Protein AF-A0A3L6EEZ2-F1 (afdb_monomer)

Nearest PDB structures (foldseek):
  8a26-assembly1_A  TM=7.814E-01  e=9.712E-13  Legionella pneumophila str. Corby
  8a25-assembly1_A  TM=7.795E-01  e=3.514E-12  Legionella pneumophila str. Corby
  6uqv-assembly1_A  TM=7.786E-01  e=3.055E-11  Pseudomonas aeruginosa PAO1
  8a24-assembly1_A  TM=7.775E-01  e=2.029E-11  Legionella pneumophila str. Corby
  3kvn-assembly2_A  TM=6.135E-01  e=6.315E-07  Pseudomonas aeruginosa

Mean predicted aligned error: 18.07 Å

InterPro domains:
  IPR001087 GDSL lipase/esterase [PF00657] (192-558)
  IPR001841 Zinc finger, RING-type [PF13639] (108-150)
  IPR001841 Zinc finger, RING-type [PS50089] (109-150)
  IPR001841 Zinc finger, RING-type [SM00184] (109-150)
  IPR013083 Zinc finger, RING/FYVE/PHD-type [G3DSA:3.30.40.10] (95-154)
  IPR035669 GDSL lipase/esterase-like, plant [cd01837] (191-564)
  IPR036514 SGNH hydrolase superfamily [G3DSA:3.40.50.1110] (178-562)

Secondary structure (DSSP, 8-state):
--HHHHHHHHHHHHHHHHHHHHHHHHHHHHHHHHHHHHHHHHHHHHHHHHHHHHHHHHHHHHHHHHHTTHHHHHHHHHHHTTT---HHHHHHHS--EE----SSPPPB-TTT-PBPPTT-EEEE-TTT--EEEHHHHHHHHHH-SS-HHHHHS--SS------------S---S---TT--S--PPPS-S-EEEE-STTT--STTSBTB--TT-GGGSTTTTTTTTSS--S-SSSS--HHHHHSPP------HHHHHHHHHHH--S-------S-S-----------SS-PPPPBTT-TT---TTEEE---TT--SS-HHHHHTTT-GGG------HHHHHHHHHHHHHHH--SS-THHHHHHHHTSEEEE---SHHHHHHHHHTT--HHHHHHHHHHHHHHHHHHHHHHHHHT--EEEEE----GGGSHHHHHH----GGGB-TTT--BHHHHHHHHHHHHHHHHHHHHHHHH-TTSEEEEE-SHHHHHHHHHSGGGGT--S-SS--SEE-SSSTTTT--TTS-TTSTT-EE-S-GGG-SBSSSSSB-HHHHHHHHHHHHHSSSBSS-SSPP-

pLDDT: mean 78.57, std 21.47, range [23.11, 98.88]

Sequence (574 aa):
MSAAEEHRWRSLVFGEAVAAQRSALVLASYPLLLLLVVLAAFVRYLWIALTMYCALLFVLSCAARALAAQPAAAAEAARVSRGGLSAAAIAAVAPAFRYVAALGEPAQCAVCLEGLRDGEAARRLPACSHAFHAGCVDMWLDSHATCPVCCGSGGQGGYNFNLRLPAVEDWVLDSIPYSVKKHVQQGRYRAVFSFGDSLVDAGNLVTEGIPDYLATARPPYGQTYFGYPTGRCSDGRLVVDFIGKFRRFQVPLTFFACVRAFLGVASVRTEFDGSDSFWPSPPAAQELGLPLPPPSKAKNASFEQGANFAITGATALDTDFFRKRGLGSTVWNSGSLRTQIQWLRDLKPSLCSSAQGTRCKEFFAECLFVVGEFGGNDYNAPLFAGKDLREAYKLMPHVIRAISDGVEQLIAEGAKDLIVPGVMPSGCFPVYLTMYADPKEGHGSRTGCLKRFNTFSWVHNAMLKRALVKLRAKHPGARIIYGDYFTPIIQFILQPKKFGFYKQPPRACCGAPGRGPYNFNLTAKCGEPGASACADPKTHWSWDGIHLTEAAYLHIARGWLHGPFADQPVVQAS

Radius of gyration: 35.85 Å; Cα contacts (8 Å, |Δi|>4): 912; chains: 1; bounding box: 78×102×117 Å

Organism: Zea mays (NCBI:txid4577)

Foldseek 3Di:
DDPVVVVVVVCVVVVVVVVVVVVVVVVVCVVVVVVVVVVVVVVVVVVVVVVVVVVVVVVVVVVVVVVVPPPPVVVVVVQVVQQADDPVLCCVQWNWDFDDDDPDFFQAAPQVRHGRDGRFTKTAGPPPRRIHRSVRVNVVRSRHQDDPVVVPPPDDDDDPNRSDDDDDDDDDPDDDPPPPPDDDPQFLFQAEAEAEALLQAQQLPDQPHDDPVLLQQFPPAQCPPNNHRRSRNASHDHLQQLQADDDPDPPPVVVVVVVCVVPVDPDDDPDDDDDDDDDDDDPFHRPGHAHRAHALNHPPDDALRYHYLYYHQEALDALVVCVVVVLNVLRPDGSYLVNSLVSCVVCQCVNQPDPDLVSQLVNQCRHEYEQYDHLPSLLCSCVVVVHDSVVSVVCLVVRLVSSLVSVVSSVVSNHAHYEHEADAQLQQFLVNVQVDDDPPVLADPQARGRVVSSVVSVVSLVSNVVSVVVSCVVCVSHHYKYFANHVLVSCCRNPVVVLLQQDDHSAAQKAADDTDDRRADPVTWGSRPRIDGHPDLSNHQHHGRRYGHPSVSSVSSCCQQPHDRMPDHPDDSD

Structure (mmCIF, N/CA/C/O backbone):
data_AF-A0A3L6EEZ2-F1
#
_entry.id   AF-A0A3L6EEZ2-F1
#
loop_
_atom_site.group_PDB
_atom_site.id
_atom_site.type_symbol
_atom_site.label_atom_id
_atom_site.label_alt_id
_atom_site.label_comp_id
_atom_site.label_asym_id
_atom_site.label_entity_id
_atom_site.label_seq_id
_atom_site.pdbx_PDB_ins_code
_atom_site.Cartn_x
_atom_site.Cartn_y
_atom_site.Cartn_z
_atom_site.occupancy
_atom_site.B_iso_or_equiv
_atom_site.auth_seq_id
_atom_site.auth_comp_id
_atom_site.auth_asym_id
_atom_site.auth_atom_id
_atom_site.pdbx_PDB_model_num
ATOM 1 N N . MET A 1 1 ? -37.233 81.976 75.575 1.00 54.31 1 MET A N 1
ATOM 2 C CA . MET A 1 1 ? -37.235 80.570 75.123 1.00 54.31 1 MET A CA 1
ATOM 3 C C . MET A 1 1 ? -35.799 80.099 75.071 1.00 54.31 1 MET A C 1
ATOM 5 O O . MET A 1 1 ? -34.958 80.823 74.551 1.00 54.31 1 MET A O 1
ATOM 9 N N . SER A 1 2 ? -35.502 78.969 75.708 1.00 60.56 2 SER A N 1
ATOM 10 C CA . SER A 1 2 ? -34.135 78.433 75.773 1.00 60.56 2 SER A CA 1
ATOM 11 C C . SER A 1 2 ? -33.793 77.677 74.483 1.00 60.56 2 SER A C 1
ATOM 13 O O . SER A 1 2 ? -34.688 77.149 73.825 1.00 60.56 2 SER A O 1
ATOM 15 N N . ALA A 1 3 ? -32.507 77.572 74.133 1.00 61.03 3 ALA A N 1
ATOM 16 C CA . ALA A 1 3 ? -32.036 76.830 72.953 1.00 61.03 3 ALA A CA 1
ATOM 17 C C . ALA A 1 3 ? -32.533 75.364 72.896 1.00 61.03 3 ALA A C 1
ATOM 19 O O . ALA A 1 3 ? -32.606 74.767 71.824 1.00 61.03 3 ALA A O 1
ATOM 20 N N . ALA A 1 4 ? -32.931 74.792 74.038 1.00 62.91 4 ALA A N 1
ATOM 21 C CA . ALA A 1 4 ? -33.514 73.456 74.125 1.00 62.91 4 ALA A CA 1
ATOM 22 C C . ALA A 1 4 ? -34.938 73.366 73.535 1.00 62.91 4 ALA A C 1
ATOM 24 O O . ALA A 1 4 ? -35.323 72.321 73.011 1.00 62.91 4 ALA A O 1
ATOM 25 N N . GLU A 1 5 ? -35.719 74.449 73.577 1.00 59.09 5 GLU A N 1
ATOM 26 C CA . GLU A 1 5 ? -37.091 74.470 73.049 1.00 59.09 5 GLU A CA 1
ATOM 27 C C . GLU A 1 5 ? -37.106 74.579 71.517 1.00 59.09 5 GLU A C 1
ATOM 29 O O . GLU A 1 5 ? -37.907 73.913 70.860 1.00 59.09 5 GLU A O 1
ATOM 34 N N . GLU A 1 6 ? -36.168 75.330 70.930 1.00 59.94 6 GLU A N 1
ATOM 35 C CA . GLU A 1 6 ? -36.015 75.451 69.472 1.00 59.94 6 GLU A CA 1
ATOM 36 C C . GLU A 1 6 ? -35.551 74.130 68.834 1.00 59.94 6 GLU A C 1
ATOM 38 O O . GLU A 1 6 ? -36.045 73.722 67.779 1.00 59.94 6 GLU A O 1
ATOM 43 N N . HIS A 1 7 ? -34.649 73.407 69.506 1.00 62.38 7 HIS A N 1
ATOM 44 C CA . HIS A 1 7 ? -34.141 72.126 69.017 1.00 62.38 7 HIS A CA 1
ATOM 45 C C . HIS A 1 7 ? -35.215 71.026 69.016 1.00 62.38 7 HIS A C 1
ATOM 47 O O . HIS A 1 7 ? -35.226 70.172 68.126 1.00 62.38 7 HIS A O 1
ATOM 53 N N . ARG A 1 8 ? -36.139 71.067 69.987 1.00 63.62 8 ARG A N 1
ATOM 54 C CA . ARG A 1 8 ? -37.270 70.133 70.093 1.00 63.62 8 ARG A CA 1
ATOM 55 C C . ARG A 1 8 ? -38.345 70.408 69.041 1.00 63.62 8 ARG A C 1
ATOM 57 O O . ARG A 1 8 ? -38.896 69.469 68.477 1.00 63.62 8 ARG A O 1
ATOM 64 N N . TRP A 1 9 ? -38.610 71.678 68.737 1.00 63.25 9 TRP A N 1
ATOM 65 C CA . TRP A 1 9 ? -39.541 72.055 67.670 1.00 63.25 9 TRP A CA 1
ATOM 66 C C . TRP A 1 9 ? -39.014 71.670 66.283 1.00 63.25 9 TRP A C 1
ATOM 68 O O . TRP A 1 9 ? -39.748 71.100 65.477 1.00 63.25 9 TRP A O 1
ATOM 78 N N . ARG A 1 10 ? -37.722 71.902 66.015 1.00 59.69 10 ARG A N 1
ATOM 79 C CA . ARG A 1 10 ? -37.093 71.491 64.751 1.00 59.69 10 ARG A CA 1
ATOM 80 C C . ARG A 1 10 ? -37.095 69.975 64.559 1.00 59.69 10 ARG A C 1
ATOM 82 O O . ARG A 1 10 ? -37.392 69.522 63.459 1.00 59.69 10 ARG A O 1
ATOM 89 N N . SER A 1 11 ? -36.801 69.181 65.591 1.00 61.31 11 SER A N 1
ATOM 90 C CA . SER A 1 11 ? -36.782 67.718 65.445 1.00 61.31 11 SER A CA 1
ATOM 91 C C . SER A 1 11 ? -38.171 67.120 65.193 1.00 61.31 11 SER A C 1
ATOM 93 O O . SER A 1 11 ? -38.282 66.189 64.398 1.00 61.31 11 SER A O 1
ATOM 95 N N . LEU A 1 12 ? -39.225 67.679 65.798 1.00 61.62 12 LEU A N 1
ATOM 96 C CA . LEU A 1 12 ? -40.609 67.254 65.562 1.00 61.62 12 LEU A CA 1
ATOM 97 C C . LEU A 1 12 ? -41.083 67.598 64.142 1.00 61.62 12 LEU A C 1
ATOM 99 O O . LEU A 1 12 ? -41.539 66.713 63.423 1.00 61.62 12 LEU A O 1
ATOM 103 N N . VAL A 1 13 ? -40.887 68.840 63.690 1.00 61.78 13 VAL A N 1
ATOM 104 C CA . VAL A 1 13 ? -41.362 69.278 62.363 1.00 61.78 13 VAL A CA 1
ATOM 105 C C . VAL A 1 13 ? -40.598 68.602 61.221 1.00 61.78 13 VAL A C 1
ATOM 107 O O . VAL A 1 13 ? -41.206 68.154 60.249 1.00 61.78 13 VAL A O 1
ATOM 110 N N . PHE A 1 14 ? -39.270 68.475 61.327 1.00 58.97 14 PHE A N 1
ATOM 111 C CA . PHE A 1 14 ? -38.489 67.775 60.300 1.00 58.97 14 PHE A CA 1
ATOM 112 C C . PHE A 1 14 ? -38.731 66.257 60.317 1.00 58.97 14 PHE A C 1
ATOM 114 O O . PHE A 1 14 ? -38.704 65.630 59.258 1.00 58.97 14 PHE A O 1
ATOM 121 N N . GLY A 1 15 ? -39.007 65.664 61.484 1.00 60.12 15 GLY A N 1
ATOM 122 C CA . GLY A 1 15 ? -39.359 64.247 61.604 1.00 60.12 15 GLY A CA 1
ATOM 123 C C . GLY A 1 15 ? -40.679 63.903 60.908 1.00 60.12 15 GLY A C 1
ATOM 124 O O . GLY A 1 15 ? -40.741 62.934 60.147 1.00 60.12 15 GLY A O 1
ATOM 125 N N . GLU A 1 16 ? -41.710 64.730 61.097 1.00 59.16 16 GLU A N 1
ATOM 126 C CA . GLU A 1 16 ? -43.016 64.544 60.452 1.00 59.16 16 GLU A CA 1
ATOM 127 C C . GLU A 1 16 ? -42.961 64.783 58.933 1.00 59.16 16 GLU A C 1
ATOM 129 O O . GLU A 1 16 ? -43.531 64.003 58.166 1.00 59.16 16 GLU A O 1
ATOM 134 N N . ALA A 1 17 ? -42.196 65.779 58.468 1.00 59.81 17 ALA A N 1
ATOM 135 C CA . ALA A 1 17 ? -42.028 66.050 57.037 1.00 59.81 17 ALA A CA 1
ATOM 136 C C . ALA A 1 17 ? -41.336 64.892 56.285 1.00 59.81 17 ALA A C 1
ATOM 138 O O . ALA A 1 17 ? -41.766 64.500 55.197 1.00 59.81 17 ALA A O 1
ATOM 139 N N . VAL A 1 18 ? -40.300 64.284 56.878 1.00 61.22 18 VAL A N 1
ATOM 140 C CA . VAL A 1 18 ? -39.586 63.143 56.273 1.00 61.22 18 VAL A CA 1
ATOM 141 C C . VAL A 1 18 ? -40.456 61.878 56.251 1.00 61.22 18 VAL A C 1
ATOM 143 O O . VAL A 1 18 ? -40.405 61.113 55.282 1.00 61.22 18 VAL A O 1
ATOM 146 N N . ALA A 1 19 ? -41.289 61.658 57.273 1.00 60.03 19 ALA A N 1
ATOM 147 C CA . ALA A 1 19 ? -42.228 60.535 57.314 1.00 60.03 19 ALA A CA 1
ATOM 148 C C . ALA A 1 19 ? -43.354 60.672 56.267 1.00 60.03 19 ALA A C 1
ATOM 150 O O . ALA A 1 19 ? -43.686 59.699 55.578 1.00 60.03 19 ALA A O 1
ATOM 151 N N . ALA A 1 20 ? -43.886 61.884 56.077 1.00 60.16 20 ALA A N 1
ATOM 152 C CA . ALA A 1 20 ? -44.883 62.173 55.046 1.00 60.16 20 ALA A CA 1
ATOM 153 C C . ALA A 1 20 ? -44.319 61.966 53.627 1.00 60.16 20 ALA A C 1
ATOM 155 O O . ALA A 1 20 ? -44.966 61.346 52.779 1.00 60.16 20 ALA A O 1
ATOM 156 N N . GLN A 1 21 ? -43.075 62.389 53.380 1.00 59.25 21 GLN A N 1
ATOM 157 C CA . GLN A 1 21 ? -42.437 62.263 52.067 1.00 59.25 21 GLN A CA 1
ATOM 158 C C . GLN A 1 21 ? -42.094 60.809 51.695 1.00 59.25 21 GLN A C 1
ATOM 160 O O . GLN A 1 21 ? -42.255 60.418 50.538 1.00 59.25 21 GLN A O 1
ATOM 165 N N . ARG A 1 22 ? -41.701 59.969 52.666 1.00 60.31 22 ARG A N 1
ATOM 166 C CA . ARG A 1 22 ? -41.522 58.518 52.445 1.00 60.31 22 ARG A CA 1
ATOM 167 C C . ARG A 1 22 ? -42.841 57.819 52.117 1.00 60.31 22 ARG A C 1
ATOM 169 O O . ARG A 1 22 ? -42.873 56.964 51.235 1.00 60.31 22 ARG A O 1
ATOM 176 N N . SER A 1 23 ? -43.927 58.219 52.775 1.00 62.72 23 SER A N 1
ATOM 177 C CA . SER A 1 23 ? -45.263 57.656 52.546 1.00 62.72 23 SER A CA 1
ATOM 178 C C . SER A 1 23 ? -45.809 58.020 51.157 1.00 62.72 23 SER A C 1
ATOM 180 O O . SER A 1 23 ? -46.367 57.167 50.468 1.00 62.72 23 SER A O 1
ATOM 182 N N . ALA A 1 24 ? -45.569 59.252 50.693 1.00 64.88 24 ALA A N 1
ATOM 183 C CA . ALA A 1 24 ? -45.952 59.701 49.353 1.00 64.88 24 ALA A CA 1
ATOM 184 C C . ALA A 1 24 ? -45.182 58.974 48.232 1.00 64.88 24 ALA A C 1
ATOM 186 O O . ALA A 1 24 ? -45.774 58.600 47.220 1.00 64.88 24 ALA A O 1
ATOM 187 N N . LEU A 1 25 ? -43.881 58.717 48.421 1.00 66.31 25 LEU A N 1
ATOM 188 C CA . LEU A 1 25 ? -43.059 58.005 47.434 1.00 66.31 25 LEU A CA 1
ATOM 189 C C . LEU A 1 25 ? -43.493 56.539 47.268 1.00 66.31 25 LEU A C 1
ATOM 191 O O . LEU A 1 25 ? -43.536 56.015 46.156 1.00 66.31 25 LEU A O 1
ATOM 195 N N . VAL A 1 26 ? -43.850 55.888 48.379 1.00 68.44 26 VAL A N 1
ATOM 196 C CA . VAL A 1 26 ? -44.358 54.510 48.380 1.00 68.44 26 VAL A CA 1
ATOM 197 C C . VAL A 1 26 ? -45.705 54.443 47.660 1.00 68.44 26 VAL A C 1
ATOM 199 O O . VAL A 1 26 ? -45.872 53.603 46.777 1.00 68.44 26 VAL A O 1
ATOM 202 N N . LEU A 1 27 ? -46.625 55.371 47.938 1.00 71.00 27 LEU A N 1
ATOM 203 C CA . LEU A 1 27 ? -47.918 55.450 47.247 1.00 71.00 27 LEU A CA 1
ATOM 204 C C . LEU A 1 27 ? -47.772 55.724 45.739 1.00 71.00 27 LEU A C 1
ATOM 206 O O . LEU A 1 27 ? -48.490 55.124 44.941 1.00 71.00 27 LEU A O 1
ATOM 210 N N . ALA A 1 28 ? -46.796 56.542 45.331 1.00 72.62 28 ALA A N 1
ATOM 211 C CA . ALA A 1 28 ? -46.508 56.813 43.920 1.00 72.62 28 ALA A CA 1
ATOM 212 C C . ALA A 1 28 ? -45.903 55.612 43.160 1.00 72.62 28 ALA A C 1
ATOM 214 O O . ALA A 1 28 ? -45.998 55.549 41.934 1.00 72.62 28 ALA A O 1
ATOM 215 N N . SER A 1 29 ? -45.306 54.639 43.860 1.00 78.44 29 SER A N 1
ATOM 216 C CA . SER A 1 29 ? -44.664 53.467 43.241 1.00 78.44 29 SER A CA 1
ATOM 217 C C . SER A 1 29 ? -45.636 52.338 42.852 1.00 78.44 29 SER A C 1
ATOM 219 O O . SER A 1 29 ? -45.360 51.580 41.919 1.00 78.44 29 SER A O 1
ATOM 221 N N . TYR A 1 30 ? -46.802 52.254 43.503 1.00 84.50 30 TYR A N 1
ATOM 222 C CA . TYR A 1 30 ? -47.828 51.238 43.228 1.00 84.50 30 TYR A CA 1
ATOM 223 C C . TYR A 1 30 ? -48.382 51.239 41.791 1.00 84.50 30 TYR A C 1
ATOM 225 O O . TYR A 1 30 ? -48.433 50.160 41.197 1.00 84.50 30 TYR A O 1
ATOM 233 N N . PRO A 1 31 ? -48.778 52.379 41.184 1.00 87.06 31 PRO A N 1
ATOM 234 C CA . PRO A 1 31 ? -49.285 52.374 39.809 1.00 87.06 31 PRO A CA 1
ATOM 235 C C . PRO A 1 31 ? -48.221 51.944 38.790 1.00 87.06 31 PRO A C 1
ATOM 237 O O . PRO A 1 31 ? -48.552 51.288 37.803 1.00 87.06 31 PRO A O 1
ATOM 240 N N . LEU A 1 32 ? -46.941 52.240 39.047 1.00 85.25 32 LEU A N 1
ATOM 241 C CA . LEU A 1 32 ? -45.836 51.814 38.185 1.00 85.25 32 LEU A CA 1
ATOM 242 C C . LEU A 1 32 ? -45.631 50.290 38.246 1.00 85.25 32 LEU A C 1
ATOM 244 O O . LEU A 1 32 ? -45.484 49.635 37.217 1.00 85.25 32 LEU A O 1
ATOM 248 N N . LEU A 1 33 ? -45.677 49.717 39.453 1.00 85.31 33 LEU A N 1
ATOM 249 C CA . LEU A 1 33 ? -45.615 48.269 39.674 1.00 85.31 33 LEU A CA 1
ATOM 250 C C . LEU A 1 33 ? -46.802 47.541 39.035 1.00 85.31 33 LEU A C 1
ATOM 252 O O . LEU A 1 33 ? -46.610 46.527 38.365 1.00 85.31 33 LEU A O 1
ATOM 256 N N . LEU A 1 34 ? -48.015 48.081 39.182 1.00 89.50 34 LEU A N 1
ATOM 257 C CA . LEU A 1 34 ? -49.213 47.520 38.561 1.00 89.50 34 LEU A CA 1
ATOM 258 C C . LEU A 1 34 ? -49.099 47.517 37.028 1.00 89.50 34 LEU A C 1
ATOM 260 O O . LEU A 1 34 ? -49.391 46.503 36.394 1.00 89.50 34 LEU A O 1
ATOM 264 N N . LEU A 1 35 ? -48.610 48.610 36.433 1.00 90.75 35 LEU A N 1
ATOM 265 C CA . LEU A 1 35 ? -48.391 48.708 34.989 1.00 90.75 35 LEU A CA 1
ATOM 266 C C . LEU A 1 35 ? -47.382 47.662 34.484 1.00 90.75 35 LEU A C 1
ATOM 268 O O . LEU A 1 35 ? -47.624 47.018 33.462 1.00 90.75 35 LEU A O 1
ATOM 272 N N . LEU A 1 36 ? -46.279 47.451 35.210 1.00 89.75 36 LEU A N 1
ATOM 273 C CA . LEU A 1 36 ? -45.267 46.450 34.854 1.00 89.75 36 LEU A CA 1
ATOM 274 C C . LEU A 1 36 ? -45.821 45.019 34.902 1.00 89.75 36 LEU A C 1
ATOM 276 O O . LEU A 1 36 ? -45.531 44.222 34.008 1.00 89.75 36 LEU A O 1
ATOM 280 N N . VAL A 1 37 ? -46.654 44.697 35.897 1.00 90.94 37 VAL A N 1
ATOM 281 C CA . VAL A 1 37 ? -47.306 43.380 35.999 1.00 90.94 37 VAL A CA 1
ATOM 282 C C . VAL A 1 37 ? -48.273 43.152 34.833 1.00 90.94 37 VAL A C 1
ATOM 284 O O . VAL A 1 37 ? -48.264 42.076 34.231 1.00 90.94 37 VAL A O 1
ATOM 287 N N . VAL A 1 38 ? -49.062 44.166 34.463 1.00 92.19 38 VAL A N 1
ATOM 288 C CA . VAL A 1 38 ? -49.995 44.082 33.326 1.00 92.19 38 VAL A CA 1
ATOM 289 C C . VAL A 1 38 ? -49.246 43.910 31.999 1.00 92.19 38 VAL A C 1
ATOM 291 O O . VAL A 1 38 ? -49.614 43.050 31.198 1.00 92.19 38 VAL A O 1
ATOM 294 N N . LEU A 1 39 ? -48.155 44.653 31.780 1.00 91.50 39 LEU A N 1
ATOM 295 C CA . LEU A 1 39 ? -47.315 44.512 30.584 1.00 91.50 39 LEU A CA 1
ATOM 296 C C . LEU A 1 39 ? -46.676 43.121 30.486 1.00 91.50 39 LEU A C 1
ATOM 298 O O . LEU A 1 39 ? -46.701 42.505 29.419 1.00 91.50 39 LEU A O 1
ATOM 302 N N . ALA A 1 40 ? -46.149 42.592 31.593 1.00 90.12 40 ALA A N 1
ATOM 303 C CA . ALA A 1 40 ? -45.565 41.253 31.620 1.00 90.12 40 ALA A CA 1
ATOM 304 C C . ALA A 1 40 ? -46.608 40.164 31.304 1.00 90.12 40 ALA A C 1
ATOM 306 O O . ALA A 1 40 ? -46.323 39.230 30.548 1.00 90.12 40 ALA A O 1
ATOM 307 N N . ALA A 1 41 ? -47.831 40.302 31.828 1.00 90.94 41 ALA A N 1
ATOM 308 C CA . ALA A 1 41 ? -48.934 39.402 31.507 1.00 90.94 41 ALA A CA 1
ATOM 309 C C . ALA A 1 41 ? -49.306 39.474 30.017 1.00 90.94 41 ALA A C 1
ATOM 311 O O . ALA A 1 41 ? -49.427 38.433 29.370 1.00 90.94 41 ALA A O 1
ATOM 312 N N . PHE A 1 42 ? -49.414 40.678 29.448 1.00 94.50 42 PHE A N 1
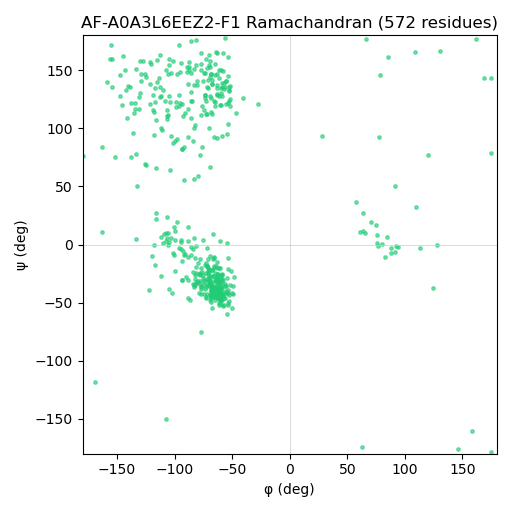ATOM 313 C CA . PHE A 1 42 ? -49.735 40.872 28.032 1.00 94.50 42 PHE A CA 1
ATOM 314 C C . PHE A 1 42 ? -48.701 40.222 27.101 1.00 94.50 42 PHE A C 1
ATOM 316 O O . PHE A 1 42 ? -49.069 39.463 26.203 1.00 94.50 42 PHE A O 1
ATOM 323 N N . VAL A 1 43 ? -47.404 40.434 27.358 1.00 93.44 43 VAL A N 1
ATOM 324 C CA . VAL A 1 43 ? -46.321 39.813 26.574 1.00 93.44 43 VAL A CA 1
ATOM 325 C C . VAL A 1 43 ? -46.394 38.287 26.648 1.00 93.44 43 VAL A C 1
ATOM 327 O O . VAL A 1 43 ? -46.250 37.611 25.629 1.00 93.44 43 VAL A O 1
ATOM 330 N N . ARG A 1 44 ? -46.674 37.722 27.830 1.00 90.50 44 ARG A N 1
ATOM 331 C CA . ARG A 1 44 ? -46.825 36.270 28.000 1.00 90.50 44 ARG A CA 1
ATOM 332 C C . ARG A 1 44 ? -47.988 35.710 27.174 1.00 90.50 44 ARG A C 1
ATOM 334 O O . ARG A 1 44 ? -47.818 34.676 26.531 1.00 90.50 44 ARG A O 1
ATOM 341 N N . TYR A 1 45 ? -49.140 36.381 27.160 1.00 92.69 45 TYR A N 1
ATOM 342 C CA . TYR A 1 45 ? -50.291 35.946 26.360 1.00 92.69 45 TYR A CA 1
ATOM 343 C C . TYR A 1 45 ? -50.042 36.063 24.853 1.00 92.69 45 TYR A C 1
ATOM 345 O O . TYR A 1 45 ? -50.438 35.169 24.105 1.00 92.69 45 TYR A O 1
ATOM 353 N N . LEU A 1 46 ? -49.320 37.097 24.410 1.00 94.06 46 LEU A N 1
ATOM 354 C CA . LEU A 1 46 ? -48.933 37.256 23.006 1.00 94.06 46 LEU A CA 1
ATOM 355 C C . LEU A 1 46 ? -48.078 36.073 22.514 1.00 94.06 46 LEU A C 1
ATOM 357 O O . LEU A 1 46 ? -48.328 35.527 21.439 1.00 94.06 46 LEU A O 1
ATOM 361 N N . TRP A 1 47 ? -47.108 35.629 23.322 1.00 91.00 47 TRP A N 1
ATOM 362 C CA . TRP A 1 47 ? -46.268 34.473 22.991 1.00 91.00 47 TRP A CA 1
ATOM 363 C C . TRP A 1 47 ? -47.061 33.165 22.906 1.00 91.00 47 TRP A C 1
ATOM 365 O O . TRP A 1 47 ? -46.814 32.370 22.002 1.00 91.00 47 TRP A O 1
ATOM 375 N N . ILE A 1 48 ? -48.031 32.947 23.800 1.00 92.69 48 ILE A N 1
ATOM 376 C CA . ILE A 1 48 ? -48.892 31.752 23.772 1.00 92.69 48 ILE A CA 1
ATOM 377 C C . ILE A 1 48 ? -49.778 31.741 22.516 1.00 92.69 48 ILE A C 1
ATOM 379 O O . ILE A 1 48 ? -49.927 30.705 21.871 1.00 92.69 48 ILE A O 1
ATOM 383 N N . ALA A 1 49 ? -50.335 32.889 22.124 1.00 92.38 49 ALA A N 1
ATOM 384 C CA . ALA A 1 49 ? -51.139 32.984 20.907 1.00 92.38 49 ALA A CA 1
ATOM 385 C C . ALA A 1 49 ? -50.307 32.688 19.644 1.00 92.38 49 ALA A C 1
ATOM 387 O O . ALA A 1 49 ? -50.754 31.958 18.757 1.00 92.38 49 ALA A O 1
ATOM 388 N N . LEU A 1 50 ? -49.069 33.195 19.584 1.00 93.62 50 LEU A N 1
ATOM 389 C CA . LEU A 1 50 ? -48.172 32.974 18.450 1.00 93.62 50 LEU A CA 1
ATOM 390 C C . LEU A 1 50 ? -47.765 31.499 18.303 1.00 93.62 50 LEU A C 1
ATOM 392 O O . LEU A 1 50 ? -47.735 30.977 17.188 1.00 93.62 50 LEU A O 1
ATOM 396 N N . THR A 1 51 ? -47.485 30.800 19.408 1.00 89.94 51 THR A N 1
ATOM 397 C CA . THR A 1 51 ? -47.121 29.374 19.358 1.00 89.94 51 THR A CA 1
ATOM 398 C C . THR A 1 51 ? -48.289 28.504 18.902 1.00 89.94 51 THR A C 1
ATOM 400 O O . THR A 1 51 ? -48.091 27.613 18.072 1.00 89.94 51 THR A O 1
ATOM 403 N N . MET A 1 52 ? -49.510 28.794 19.365 1.00 91.88 52 MET A N 1
ATOM 404 C CA . MET A 1 52 ? -50.714 28.100 18.900 1.00 91.88 52 MET A CA 1
ATOM 405 C C . MET A 1 52 ? -50.970 28.310 17.402 1.00 91.88 52 MET A C 1
ATOM 407 O O . MET A 1 52 ? -51.294 27.353 16.697 1.00 91.88 52 MET A O 1
ATOM 411 N N . TYR A 1 53 ? -50.770 29.529 16.894 1.00 91.56 53 TYR A N 1
ATOM 412 C CA . TYR A 1 53 ? -50.927 29.831 15.470 1.00 91.56 53 TYR A CA 1
ATOM 413 C C . TYR A 1 53 ? -49.930 29.053 14.593 1.00 91.56 53 TYR A C 1
ATOM 415 O O . TYR A 1 53 ? -50.319 28.434 13.601 1.00 91.56 53 TYR A O 1
ATOM 423 N N . CYS A 1 54 ? -48.654 28.999 14.989 1.00 89.56 54 CYS A N 1
ATOM 424 C CA . CYS A 1 54 ? -47.633 28.224 14.276 1.00 89.56 54 CYS A CA 1
ATOM 425 C C . CYS A 1 54 ? -47.932 26.714 14.263 1.00 89.56 54 CYS A C 1
ATOM 427 O O . CYS A 1 54 ? -47.726 26.055 13.242 1.00 89.56 54 CYS A O 1
ATOM 429 N N . ALA A 1 55 ? -48.442 26.164 15.371 1.00 88.06 55 ALA A N 1
ATOM 430 C CA . ALA A 1 55 ? -48.815 24.752 15.453 1.00 88.06 55 ALA A CA 1
ATOM 431 C C . ALA A 1 55 ? -49.963 24.403 14.488 1.00 88.06 55 ALA A C 1
ATOM 433 O O . ALA A 1 55 ? -49.904 23.382 13.802 1.00 88.06 55 ALA A O 1
ATOM 434 N N . LEU A 1 56 ? -50.968 25.278 14.372 1.00 90.50 56 LEU A N 1
ATOM 435 C CA . LEU A 1 56 ? -52.082 25.094 13.440 1.00 90.50 56 LEU A CA 1
ATOM 436 C C . LEU A 1 56 ? -51.610 25.065 11.977 1.00 90.50 56 LEU A C 1
ATOM 438 O O . LEU A 1 56 ? -51.997 24.172 11.221 1.00 90.50 56 LEU A O 1
ATOM 442 N N . LEU A 1 57 ? -50.730 25.993 11.585 1.00 87.62 57 LEU A N 1
ATOM 443 C CA . LEU A 1 57 ? -50.172 26.035 10.226 1.00 87.62 57 LEU A CA 1
ATOM 444 C C . LEU A 1 57 ? -49.386 24.763 9.874 1.00 87.62 57 LEU A C 1
ATOM 446 O O . LEU A 1 57 ? -49.457 24.279 8.742 1.00 87.62 57 LEU A O 1
ATOM 450 N N . PHE A 1 58 ? -48.666 24.191 10.841 1.00 86.25 58 PHE A N 1
ATOM 451 C CA . PHE A 1 58 ? -47.929 22.944 10.644 1.00 86.25 58 PHE A CA 1
ATOM 452 C C . PHE A 1 58 ? -48.861 21.752 10.381 1.00 86.25 58 PHE A C 1
ATOM 454 O O . PHE A 1 58 ? -48.627 20.979 9.448 1.00 86.25 58 PHE A O 1
ATOM 461 N N . VAL A 1 59 ? -49.945 21.629 11.153 1.00 85.81 59 VAL A N 1
ATOM 462 C CA . VAL A 1 59 ? -50.940 20.556 10.982 1.00 85.81 59 VAL A CA 1
ATOM 463 C C . VAL A 1 59 ? -51.625 20.655 9.616 1.00 85.81 59 VAL A C 1
ATOM 465 O O . VAL A 1 59 ? -51.730 19.650 8.910 1.00 85.81 59 VAL A O 1
ATOM 468 N N . LEU A 1 60 ? -52.015 21.863 9.198 1.00 81.62 60 LEU A N 1
ATOM 469 C CA . LEU A 1 60 ? -52.636 22.094 7.889 1.00 81.62 60 LEU A CA 1
ATOM 470 C C . LEU A 1 60 ? -51.696 21.728 6.724 1.00 81.62 60 LEU A C 1
ATOM 472 O O . LEU A 1 60 ? -52.129 21.110 5.752 1.00 81.62 60 LEU A O 1
ATOM 476 N N . SER A 1 61 ? -50.400 22.033 6.842 1.00 78.75 61 SER A N 1
ATOM 477 C CA . SER A 1 61 ? -49.382 21.658 5.846 1.00 78.75 61 SER A CA 1
ATOM 478 C C . SER A 1 61 ? -49.204 20.138 5.725 1.00 78.75 61 SER A C 1
ATOM 480 O O . SER A 1 61 ? -49.096 19.601 4.619 1.00 78.75 61 SER A O 1
ATOM 482 N N . CYS A 1 62 ? -49.233 19.419 6.852 1.00 71.75 62 CYS A N 1
ATOM 483 C CA . CYS A 1 62 ? -49.148 17.957 6.857 1.00 71.75 62 CYS A CA 1
ATOM 484 C C . CYS A 1 62 ? -50.384 17.312 6.210 1.00 71.75 62 CYS A C 1
ATOM 486 O O . CYS A 1 62 ? -50.241 16.399 5.395 1.00 71.75 62 CYS A O 1
ATOM 488 N N . ALA A 1 63 ? -51.583 17.821 6.510 1.00 72.12 63 ALA A N 1
ATOM 489 C CA . ALA A 1 63 ? -52.829 17.329 5.924 1.00 72.12 63 ALA A CA 1
ATOM 490 C C . ALA A 1 63 ? -52.873 17.528 4.396 1.00 72.12 63 ALA A C 1
ATOM 492 O O . ALA A 1 63 ? -53.242 16.609 3.664 1.00 72.12 63 ALA A O 1
ATOM 493 N N . ALA A 1 64 ? -52.419 18.683 3.897 1.00 70.12 64 ALA A N 1
ATOM 494 C CA . ALA A 1 64 ? -52.369 18.968 2.461 1.00 70.12 64 ALA A CA 1
ATOM 495 C C . ALA A 1 64 ? -51.439 18.010 1.689 1.00 70.12 64 ALA A C 1
ATOM 497 O O . ALA A 1 64 ? -51.767 17.578 0.584 1.00 70.12 64 ALA A O 1
ATOM 498 N N . ARG A 1 65 ? -50.297 17.625 2.279 1.00 69.50 65 ARG A N 1
ATOM 499 C CA . ARG A 1 65 ? -49.358 16.663 1.669 1.00 69.50 65 ARG A CA 1
ATOM 500 C C . ARG A 1 65 ? -49.910 15.240 1.621 1.00 69.50 65 ARG A C 1
ATOM 502 O O . ARG A 1 65 ? -49.639 14.527 0.660 1.00 69.50 65 ARG A O 1
ATOM 509 N N . ALA A 1 66 ? -50.696 14.840 2.620 1.00 62.62 66 ALA A N 1
ATOM 510 C CA . ALA A 1 66 ? -51.301 13.511 2.666 1.00 62.62 66 ALA A CA 1
ATOM 511 C C . ALA A 1 66 ? -52.361 13.312 1.566 1.00 62.62 66 ALA A C 1
ATOM 513 O O . ALA A 1 66 ? -52.412 12.243 0.958 1.00 62.62 66 ALA A O 1
ATOM 514 N N . LEU A 1 67 ? -53.156 14.343 1.249 1.00 57.53 67 LEU A N 1
ATOM 515 C CA . LEU A 1 67 ? -54.148 14.267 0.167 1.00 57.53 67 LEU A CA 1
ATOM 516 C C . LEU A 1 67 ? -53.520 14.212 -1.239 1.00 57.53 67 LEU A C 1
ATOM 518 O O . LEU A 1 67 ? -54.115 13.640 -2.148 1.00 57.53 67 LEU A O 1
ATOM 522 N N . ALA A 1 68 ? -52.314 14.755 -1.436 1.00 59.25 68 ALA A N 1
ATOM 523 C CA . ALA A 1 68 ? -51.653 14.794 -2.746 1.00 59.25 68 ALA A CA 1
ATOM 524 C C . ALA A 1 68 ? -51.000 13.459 -3.180 1.00 59.25 68 ALA A C 1
ATOM 526 O O . ALA A 1 68 ? -50.629 13.312 -4.343 1.00 59.25 68 ALA A O 1
ATOM 527 N N . ALA A 1 69 ? -50.854 12.478 -2.280 1.00 54.12 69 ALA A N 1
ATOM 528 C CA . ALA A 1 69 ? -50.072 11.257 -2.522 1.00 54.12 69 ALA A CA 1
ATOM 529 C C . ALA A 1 69 ? -50.849 10.089 -3.175 1.00 54.12 69 ALA A C 1
ATOM 531 O O . ALA A 1 69 ? -50.242 9.104 -3.594 1.00 54.12 69 ALA A O 1
ATOM 532 N N . GLN A 1 70 ? -52.180 10.167 -3.282 1.00 51.28 70 GLN A N 1
ATOM 533 C CA . GLN A 1 70 ? -53.015 9.031 -3.707 1.00 51.28 70 GLN A CA 1
ATOM 534 C C . GLN A 1 70 ? -52.988 8.674 -5.216 1.00 51.28 70 GLN A C 1
ATOM 536 O O . GLN A 1 70 ? -53.031 7.481 -5.518 1.00 51.28 70 GLN A O 1
ATOM 541 N N . PRO A 1 71 ? -52.874 9.608 -6.187 1.00 49.47 71 PRO A N 1
ATOM 542 C CA . PRO A 1 71 ? -52.935 9.250 -7.615 1.00 49.47 71 PRO A CA 1
ATOM 543 C C . PRO A 1 71 ? -51.668 8.569 -8.167 1.00 49.47 71 PRO A C 1
ATOM 545 O O . PRO A 1 71 ? -51.746 7.811 -9.132 1.00 49.47 71 PRO A O 1
ATOM 548 N N . ALA A 1 72 ? -50.497 8.818 -7.571 1.00 53.38 72 ALA A N 1
ATOM 549 C CA . ALA A 1 72 ? -49.209 8.331 -8.083 1.00 53.38 72 ALA A CA 1
ATOM 550 C C . ALA A 1 72 ? -48.951 6.844 -7.768 1.00 53.38 72 ALA A C 1
ATOM 552 O O . ALA A 1 72 ? -48.341 6.134 -8.566 1.00 53.38 72 ALA A O 1
ATOM 553 N N . ALA A 1 73 ? -49.466 6.347 -6.640 1.00 51.56 73 ALA A N 1
ATOM 554 C CA . ALA A 1 73 ? -49.253 4.967 -6.199 1.00 51.56 73 ALA A CA 1
ATOM 555 C C . ALA A 1 73 ? -49.973 3.927 -7.083 1.00 51.56 73 ALA A C 1
ATOM 557 O O . ALA A 1 73 ? -49.482 2.813 -7.263 1.00 51.56 73 ALA A O 1
ATOM 558 N N . ALA A 1 74 ? -51.115 4.290 -7.680 1.00 52.00 74 ALA A N 1
ATOM 559 C CA . ALA A 1 74 ? -51.896 3.390 -8.532 1.00 52.00 74 ALA A CA 1
ATOM 560 C C . ALA A 1 74 ? -51.257 3.162 -9.918 1.00 52.00 74 ALA A C 1
ATOM 562 O O . ALA A 1 74 ? -51.356 2.066 -10.471 1.00 52.00 74 ALA A O 1
ATOM 563 N N . ALA A 1 75 ? -50.565 4.167 -10.467 1.00 52.34 75 ALA A N 1
ATOM 564 C CA . ALA A 1 75 ? -49.879 4.067 -11.758 1.00 52.34 75 ALA A CA 1
ATOM 565 C C . ALA A 1 75 ? -48.609 3.195 -11.682 1.00 52.34 75 ALA A C 1
ATOM 567 O O . ALA A 1 75 ? -48.333 2.418 -12.598 1.00 52.34 75 ALA A O 1
ATOM 568 N N . GLU A 1 76 ? -47.877 3.264 -10.567 1.00 53.22 76 GLU A N 1
ATOM 569 C CA . GLU A 1 76 ? -46.670 2.462 -10.336 1.00 53.22 76 GLU A CA 1
ATOM 570 C C . GLU A 1 76 ? -47.002 0.966 -10.180 1.00 53.22 76 GLU A C 1
ATOM 572 O O . GLU A 1 76 ? -46.344 0.104 -10.766 1.00 53.22 76 GLU A O 1
ATOM 577 N N . ALA A 1 77 ? -48.105 0.646 -9.491 1.00 53.34 77 ALA A N 1
ATOM 578 C CA . ALA A 1 77 ? -48.573 -0.731 -9.318 1.00 53.34 77 ALA A CA 1
ATOM 579 C C . ALA A 1 77 ? -48.941 -1.420 -10.651 1.00 53.34 77 ALA A C 1
ATOM 581 O O . ALA A 1 77 ? -48.702 -2.619 -10.820 1.00 53.34 77 ALA A O 1
ATOM 582 N N . ALA A 1 78 ? -49.467 -0.672 -11.628 1.00 51.12 78 ALA A N 1
ATOM 583 C CA . ALA A 1 78 ? -49.811 -1.199 -12.951 1.00 51.12 78 ALA A CA 1
ATOM 584 C C . ALA A 1 78 ? -48.581 -1.453 -13.851 1.00 51.12 78 ALA A C 1
ATOM 586 O O . ALA A 1 78 ? -48.616 -2.348 -14.698 1.00 51.12 78 ALA A O 1
ATOM 587 N N . ARG A 1 79 ? -47.486 -0.701 -13.662 1.00 52.12 79 ARG A N 1
ATOM 588 C CA . ARG A 1 79 ? -46.233 -0.816 -14.436 1.00 52.12 79 ARG A CA 1
ATOM 589 C C . ARG A 1 79 ? -45.395 -2.023 -14.000 1.00 52.12 79 ARG A C 1
ATOM 591 O O . ARG A 1 79 ? -44.856 -2.747 -14.837 1.00 52.12 79 ARG A O 1
ATOM 598 N N . VAL A 1 80 ? -45.357 -2.301 -12.694 1.00 54.25 80 VAL A N 1
ATOM 599 C CA . VAL A 1 80 ? -44.608 -3.428 -12.105 1.00 54.25 80 VAL A CA 1
ATOM 600 C C . VAL A 1 80 ? -45.141 -4.795 -12.561 1.00 54.25 80 VAL A C 1
ATOM 602 O O . VAL A 1 80 ? -44.345 -5.730 -12.721 1.00 54.25 80 VAL A O 1
ATOM 605 N N . SER A 1 81 ? -46.447 -4.921 -12.837 1.00 52.06 81 SER A N 1
ATOM 606 C CA . SER A 1 81 ? -47.054 -6.197 -13.256 1.00 52.06 81 SER A CA 1
ATOM 607 C C . SER A 1 81 ? -46.666 -6.636 -14.675 1.00 52.06 81 SER A C 1
ATOM 609 O O . SER A 1 81 ? -46.734 -7.825 -14.976 1.00 52.06 81 SER A O 1
ATOM 611 N N . ARG A 1 82 ? -46.199 -5.712 -15.533 1.00 55.91 82 ARG A N 1
ATOM 612 C CA . ARG A 1 82 ? -45.844 -5.996 -16.938 1.00 55.91 82 ARG A CA 1
ATOM 613 C C . ARG A 1 82 ? -44.363 -6.265 -17.193 1.00 55.91 82 ARG A C 1
ATOM 615 O O . ARG A 1 82 ? -44.009 -6.590 -18.314 1.00 55.91 82 ARG A O 1
ATOM 622 N N . GLY A 1 83 ? -43.495 -6.165 -16.184 1.00 62.59 83 GLY A N 1
ATOM 623 C CA . GLY A 1 83 ? -42.077 -6.520 -16.348 1.00 62.59 83 GLY A CA 1
ATOM 624 C C . GLY A 1 83 ? -41.133 -5.384 -16.766 1.00 62.59 83 GLY A C 1
ATOM 625 O O . GLY A 1 83 ? -39.925 -5.603 -16.748 1.00 62.59 83 GLY A O 1
ATOM 626 N N . GLY A 1 84 ? -41.642 -4.191 -17.086 1.00 71.25 84 GLY A N 1
ATOM 627 C CA . GLY A 1 84 ? -40.846 -3.051 -17.561 1.00 71.25 84 GLY A CA 1
ATOM 628 C C . GLY A 1 84 ? -40.145 -2.222 -16.477 1.00 71.25 84 GLY A C 1
ATOM 629 O O . GLY A 1 84 ? -40.299 -2.465 -15.277 1.00 71.25 84 GLY A O 1
ATOM 630 N N . LEU A 1 85 ? -39.359 -1.235 -16.915 1.00 73.56 85 LEU A N 1
ATOM 631 C CA . LEU A 1 85 ? -38.573 -0.307 -16.092 1.00 73.56 85 LEU A CA 1
ATOM 632 C C . LEU A 1 85 ? -39.192 1.097 -16.096 1.00 73.56 85 LEU A C 1
ATOM 634 O O . LEU A 1 85 ? -39.803 1.509 -17.080 1.00 73.56 85 LEU A O 1
ATOM 638 N N . SER A 1 86 ? -39.029 1.869 -15.016 1.00 77.12 86 SER A N 1
ATOM 639 C CA . SER A 1 86 ? -39.407 3.292 -14.993 1.00 77.12 86 SER A CA 1
ATOM 640 C C . SER A 1 86 ? -38.471 4.135 -15.869 1.00 77.12 86 SER A C 1
ATOM 642 O O . SER A 1 86 ? -37.311 3.776 -16.061 1.00 77.12 86 SER A O 1
ATOM 644 N N . ALA A 1 87 ? -38.930 5.284 -16.377 1.00 72.38 87 ALA A N 1
ATOM 645 C CA . ALA A 1 87 ? -38.080 6.188 -17.165 1.00 72.38 87 ALA A CA 1
ATOM 646 C C . ALA A 1 87 ? -36.804 6.607 -16.404 1.00 72.38 87 ALA A C 1
ATOM 648 O O . ALA A 1 87 ? -35.726 6.704 -16.992 1.00 72.38 87 ALA A O 1
ATOM 649 N N . ALA A 1 88 ? -36.911 6.780 -15.081 1.00 65.44 88 ALA A N 1
ATOM 650 C CA . ALA A 1 88 ? -35.776 7.044 -14.202 1.00 65.44 88 ALA A CA 1
ATOM 651 C C . ALA A 1 88 ? -34.821 5.841 -14.112 1.00 65.44 88 ALA A C 1
ATOM 653 O O . ALA A 1 88 ? -33.610 6.017 -14.221 1.00 65.44 88 ALA A O 1
ATOM 654 N N . ALA A 1 89 ? -35.347 4.618 -13.989 1.00 65.62 89 ALA A N 1
ATOM 655 C CA . ALA A 1 89 ? -34.533 3.404 -13.988 1.00 65.62 89 ALA A CA 1
ATOM 656 C C . ALA A 1 89 ? -33.821 3.189 -15.335 1.00 65.62 89 ALA A C 1
ATOM 658 O O . ALA A 1 89 ? -32.641 2.848 -15.359 1.00 65.62 89 ALA A O 1
ATOM 659 N N . ILE A 1 90 ? -34.490 3.459 -16.460 1.00 69.56 90 ILE A N 1
ATOM 660 C CA . ILE A 1 90 ? -33.875 3.385 -17.793 1.00 69.56 90 ILE A CA 1
ATOM 661 C C . ILE A 1 90 ? -32.760 4.429 -17.928 1.00 69.56 90 ILE A C 1
ATOM 663 O O . ILE A 1 90 ? -31.669 4.111 -18.399 1.00 69.56 90 ILE A O 1
ATOM 667 N N . ALA A 1 91 ? -32.994 5.660 -17.464 1.00 70.56 91 ALA A N 1
ATOM 668 C CA . ALA A 1 91 ? -31.983 6.714 -17.465 1.00 70.56 91 ALA A CA 1
ATOM 669 C C . ALA A 1 91 ? -30.778 6.403 -16.565 1.00 70.56 91 ALA A C 1
ATOM 671 O O . ALA A 1 91 ? -29.655 6.726 -16.945 1.00 70.56 91 ALA A O 1
ATOM 672 N N . ALA A 1 92 ? -30.998 5.748 -15.424 1.00 62.16 92 ALA A N 1
ATOM 673 C CA . ALA A 1 92 ? -29.936 5.334 -14.515 1.00 62.16 92 ALA A CA 1
ATOM 674 C C . ALA A 1 92 ? -29.104 4.171 -15.078 1.00 62.16 92 ALA A C 1
ATOM 676 O O . ALA A 1 92 ? -27.879 4.178 -14.982 1.00 62.16 92 ALA A O 1
ATOM 677 N N . VAL A 1 93 ? -29.759 3.174 -15.681 1.00 60.78 93 VAL A N 1
ATOM 678 C CA . VAL A 1 93 ? -29.090 1.949 -16.143 1.00 60.78 93 VAL A CA 1
ATOM 679 C C . VAL A 1 93 ? -28.463 2.112 -17.531 1.00 60.78 93 VAL A C 1
ATOM 681 O O . VAL A 1 93 ? -27.410 1.538 -17.805 1.00 60.78 93 VAL A O 1
ATOM 684 N N . ALA A 1 94 ? -29.075 2.898 -18.413 1.00 71.31 94 ALA A N 1
ATOM 685 C CA . ALA A 1 94 ? -28.585 3.153 -19.764 1.00 71.31 94 ALA A CA 1
ATOM 686 C C . ALA A 1 94 ? -28.742 4.643 -20.112 1.00 71.31 94 ALA A C 1
ATOM 688 O O . ALA A 1 94 ? -29.655 4.997 -20.862 1.00 71.31 94 ALA A O 1
ATOM 689 N N . PRO A 1 95 ? -27.889 5.537 -19.578 1.00 79.00 95 PRO A N 1
ATOM 690 C CA . PRO A 1 95 ? -28.012 6.976 -19.796 1.00 79.00 95 PRO A CA 1
ATOM 691 C C . PRO A 1 95 ? -27.953 7.337 -21.284 1.00 79.00 95 PRO A C 1
ATOM 693 O O . PRO A 1 95 ? -27.163 6.780 -22.052 1.00 79.00 95 PRO A O 1
ATOM 696 N N . ALA A 1 96 ? -28.814 8.273 -21.689 1.00 77.75 96 ALA A N 1
ATOM 697 C CA . ALA A 1 96 ? -28.820 8.791 -23.047 1.00 77.75 96 ALA A CA 1
ATOM 698 C C . ALA A 1 96 ? -27.590 9.674 -23.266 1.00 77.75 96 ALA A C 1
ATOM 700 O O . ALA A 1 96 ? -27.259 10.521 -22.437 1.00 77.75 96 ALA A O 1
ATOM 701 N N . PHE A 1 97 ? -26.930 9.490 -24.398 1.00 79.25 97 PHE A N 1
ATOM 702 C CA . PHE A 1 97 ? -25.805 10.302 -24.836 1.00 79.25 97 PHE A CA 1
ATOM 703 C C . PHE A 1 97 ? -26.063 10.806 -26.255 1.00 79.25 97 PHE A C 1
ATOM 705 O O . PHE A 1 97 ? -26.855 10.229 -27.001 1.00 79.25 97 PHE A O 1
ATOM 712 N N . ARG A 1 98 ? -25.394 11.897 -26.638 1.00 81.44 98 ARG A N 1
ATOM 713 C CA . ARG A 1 98 ? -25.395 12.351 -28.032 1.00 81.44 98 ARG A CA 1
ATOM 714 C C . ARG A 1 98 ? -24.473 11.451 -28.837 1.00 81.44 98 ARG A C 1
ATOM 716 O O . ARG A 1 98 ? -23.286 11.359 -28.526 1.00 81.44 98 ARG A O 1
ATOM 723 N N . TYR A 1 99 ? -25.025 10.772 -29.831 1.00 78.50 99 TYR A N 1
ATOM 724 C CA . TYR A 1 99 ? -24.265 9.895 -30.700 1.00 78.50 99 TYR A CA 1
ATOM 725 C C . TYR A 1 99 ? -23.294 10.708 -31.558 1.00 78.50 99 TYR A C 1
ATOM 727 O O . TYR A 1 99 ? -23.632 11.781 -32.053 1.00 78.50 99 TYR A O 1
ATOM 735 N N . VAL A 1 100 ? -22.080 10.190 -31.706 1.00 74.56 100 VAL A N 1
ATOM 736 C CA . VAL A 1 100 ? -21.062 10.718 -32.612 1.00 74.56 100 VAL A CA 1
ATOM 737 C C . VAL A 1 100 ? -20.540 9.521 -33.391 1.00 74.56 100 VAL A C 1
ATOM 739 O O . VAL A 1 100 ? -20.003 8.579 -32.799 1.00 74.56 100 VAL A O 1
ATOM 742 N N . ALA A 1 101 ? -20.743 9.530 -34.699 1.00 64.81 101 ALA A N 1
ATOM 743 C CA . ALA A 1 101 ? -20.248 8.536 -35.620 1.00 64.81 101 ALA A CA 1
ATOM 744 C C . ALA A 1 101 ? -18.723 8.606 -35.610 1.00 64.81 101 ALA A C 1
ATOM 746 O O . ALA A 1 101 ? -18.102 9.643 -35.847 1.00 64.81 101 ALA A O 1
ATOM 747 N N . ALA A 1 102 ? -18.101 7.475 -35.298 1.00 56.03 102 ALA A N 1
ATOM 748 C CA . ALA A 1 102 ? -16.687 7.303 -35.575 1.00 56.03 102 ALA A CA 1
ATOM 749 C C . ALA A 1 102 ? -16.488 7.215 -37.099 1.00 56.03 102 ALA A C 1
ATOM 751 O O . ALA A 1 102 ? -17.413 6.846 -37.817 1.00 56.03 102 ALA A O 1
ATOM 752 N N . LEU A 1 103 ? -15.282 7.512 -37.593 1.00 45.84 103 LEU A N 1
ATOM 753 C CA . LEU A 1 103 ? -14.902 7.286 -38.994 1.00 45.84 103 LEU A CA 1
ATOM 754 C C . LEU A 1 103 ? -15.052 5.781 -39.334 1.00 45.84 103 LEU A C 1
ATOM 756 O O . LEU A 1 103 ? -14.153 4.992 -39.048 1.00 45.84 103 LEU A O 1
ATOM 760 N N . GLY A 1 104 ? -16.219 5.391 -39.867 1.00 56.59 104 GLY A N 1
ATOM 761 C CA . GLY A 1 104 ? -16.675 4.015 -40.123 1.00 56.59 104 GLY A CA 1
ATOM 762 C C . GLY A 1 104 ? -18.206 3.931 -40.308 1.00 56.59 104 GLY A C 1
ATOM 763 O O . GLY A 1 104 ? -18.892 4.946 -40.200 1.00 56.59 104 GLY A O 1
ATOM 764 N N . GLU A 1 105 ? -18.753 2.743 -40.610 1.00 54.19 105 GLU A N 1
ATOM 765 C CA . GLU A 1 105 ? -20.205 2.557 -40.819 1.00 54.19 105 GLU A CA 1
ATOM 766 C C . GLU A 1 105 ? -21.024 2.867 -39.543 1.00 54.19 105 GLU A C 1
ATOM 768 O O . GLU A 1 105 ? -20.656 2.423 -38.448 1.00 54.19 105 GLU A O 1
ATOM 773 N N . PRO A 1 106 ? -22.135 3.625 -39.646 1.00 61.25 106 PRO A N 1
ATOM 774 C CA . PRO A 1 106 ? -22.944 4.020 -38.496 1.00 61.25 106 PRO A CA 1
ATOM 775 C C . PRO A 1 106 ? -23.646 2.814 -37.859 1.00 61.25 106 PRO A C 1
ATOM 777 O O . PRO A 1 106 ? -24.201 1.960 -38.547 1.00 61.25 106 PRO A O 1
ATOM 780 N N . ALA A 1 107 ? -23.668 2.757 -36.523 1.00 70.38 107 ALA A N 1
ATOM 781 C CA . ALA A 1 107 ? -24.382 1.710 -35.798 1.00 70.38 107 ALA A CA 1
ATOM 782 C C . ALA A 1 107 ? -25.892 1.758 -36.116 1.00 70.38 107 ALA A C 1
ATOM 784 O O . ALA A 1 107 ? -26.523 2.804 -35.975 1.00 70.38 107 ALA A O 1
ATOM 785 N N . GLN A 1 108 ? -26.478 0.630 -36.527 1.00 83.31 108 GLN A N 1
ATOM 786 C CA . GLN A 1 108 ? -27.904 0.526 -36.855 1.00 83.31 108 GLN A CA 1
ATOM 787 C C . GLN A 1 108 ? -28.740 0.244 -35.600 1.00 83.31 108 GLN A C 1
ATOM 789 O O . GLN A 1 108 ? -28.439 -0.662 -34.821 1.00 83.31 108 GLN A O 1
ATOM 794 N N . CYS A 1 109 ? -29.812 1.009 -35.401 1.00 85.19 109 CYS A N 1
ATOM 795 C CA . CYS A 1 109 ? -30.769 0.788 -34.327 1.00 85.19 109 CYS A CA 1
ATOM 796 C C . CYS A 1 109 ? -31.687 -0.382 -34.694 1.00 85.19 109 CYS A C 1
ATOM 798 O O . CYS A 1 109 ? -32.531 -0.257 -35.573 1.00 85.19 109 CYS A O 1
ATOM 800 N N . ALA A 1 110 ? -31.589 -1.515 -33.998 1.00 80.50 110 ALA A N 1
ATOM 801 C CA . ALA A 1 110 ? -32.385 -2.699 -34.345 1.00 80.50 110 ALA A CA 1
ATOM 802 C C . ALA A 1 110 ? -33.890 -2.591 -34.008 1.00 80.50 110 ALA A C 1
ATOM 804 O O . ALA A 1 110 ? -34.641 -3.517 -34.296 1.00 80.50 110 ALA A O 1
ATOM 805 N N . VAL A 1 111 ? -34.335 -1.491 -33.387 1.00 83.50 111 VAL A N 1
ATOM 806 C CA . VAL A 1 111 ? -35.757 -1.258 -33.071 1.00 83.50 111 VAL A CA 1
ATOM 807 C C . VAL A 1 111 ? -36.477 -0.568 -34.231 1.00 83.50 111 VAL A C 1
ATOM 809 O O . VAL A 1 111 ? -37.558 -1.002 -34.611 1.00 83.50 111 VAL A O 1
ATOM 812 N N . CYS A 1 112 ? -35.887 0.481 -34.811 1.00 86.75 112 CYS A N 1
ATOM 813 C CA . CYS A 1 112 ? -36.453 1.183 -35.972 1.00 86.75 112 CYS A CA 1
ATOM 814 C C . CYS A 1 112 ? -35.796 0.794 -37.306 1.00 86.75 112 CYS A C 1
ATOM 816 O O . CYS A 1 112 ? -36.272 1.202 -38.357 1.00 86.75 112 CYS A O 1
ATOM 818 N N . LEU A 1 113 ? -34.716 0.007 -37.265 1.00 82.25 113 LEU A N 1
ATOM 819 C CA . LEU A 1 113 ? -33.902 -0.437 -38.403 1.00 82.25 113 LEU A CA 1
ATOM 820 C C . LEU A 1 113 ? -33.183 0.693 -39.165 1.00 82.25 113 LEU A C 1
ATOM 822 O O . LEU A 1 113 ? -32.590 0.448 -40.214 1.00 82.25 113 LEU A O 1
ATOM 826 N N . GLU A 1 114 ? -33.152 1.910 -38.621 1.00 83.88 114 GLU A N 1
ATOM 827 C CA . GLU A 1 114 ? -32.404 3.042 -39.180 1.00 83.88 114 GLU A CA 1
ATOM 828 C C . GLU A 1 114 ? -31.003 3.181 -38.557 1.00 83.88 114 GLU A C 1
ATOM 830 O O . GLU A 1 114 ? -30.746 2.742 -37.432 1.00 83.88 114 GLU A O 1
ATOM 835 N N . GLY A 1 115 ? -30.075 3.811 -39.283 1.00 83.75 115 GLY A N 1
ATOM 836 C CA . GLY A 1 115 ? -28.741 4.150 -38.776 1.00 83.75 115 GLY A CA 1
ATOM 837 C C . GLY A 1 115 ? -28.778 5.282 -37.744 1.00 83.75 115 GLY A C 1
ATOM 838 O O . GLY A 1 115 ? -29.528 6.243 -37.901 1.00 83.75 115 GLY A O 1
ATOM 839 N N . LEU A 1 116 ? -27.945 5.192 -36.705 1.00 83.00 116 LEU A N 1
ATOM 840 C CA . LEU A 1 116 ? -27.737 6.276 -35.741 1.00 83.00 116 LEU A CA 1
ATOM 841 C C . LEU A 1 116 ? -26.927 7.407 -36.390 1.00 83.00 116 LEU A C 1
ATOM 843 O O . LEU A 1 116 ? -25.815 7.171 -36.873 1.00 83.00 116 LEU A O 1
ATOM 847 N N . ARG A 1 117 ? -27.473 8.628 -36.390 1.00 82.12 117 ARG A N 1
ATOM 848 C CA . ARG A 1 117 ? -26.833 9.821 -36.975 1.00 82.12 117 ARG A CA 1
ATOM 849 C C . ARG A 1 117 ? -26.194 10.709 -35.909 1.00 82.12 117 ARG A C 1
ATOM 851 O O . ARG A 1 117 ? -26.569 10.683 -34.736 1.00 82.12 117 ARG A O 1
ATOM 858 N N . ASP A 1 118 ? -25.230 11.521 -36.329 1.00 78.62 118 ASP A N 1
ATOM 859 C CA . ASP A 1 118 ? -24.526 12.454 -35.448 1.00 78.62 118 ASP A CA 1
ATOM 860 C C . ASP A 1 118 ? -25.474 13.421 -34.746 1.00 78.62 118 ASP A C 1
ATOM 862 O O . ASP A 1 118 ? -26.359 14.025 -35.347 1.00 78.62 118 ASP A O 1
ATOM 866 N N . GLY A 1 119 ? -25.267 13.574 -33.441 1.00 74.69 119 GLY A N 1
ATOM 867 C CA . GLY A 1 119 ? -26.052 14.445 -32.578 1.00 74.69 119 GLY A CA 1
ATOM 868 C C . GLY A 1 119 ? -27.368 13.843 -32.081 1.00 74.69 119 GLY A C 1
ATOM 869 O O . GLY A 1 119 ? -27.956 14.428 -31.162 1.00 74.69 119 GLY A O 1
ATOM 870 N N . GLU A 1 120 ? -27.810 12.694 -32.611 1.00 83.12 120 GLU A N 1
ATOM 871 C CA . GLU A 1 120 ? -29.026 12.009 -32.159 1.00 83.12 120 GLU A CA 1
ATOM 872 C C . GLU A 1 120 ? -28.860 11.446 -30.741 1.00 83.12 120 GLU A C 1
ATOM 874 O O . GLU A 1 120 ? -27.779 11.024 -30.325 1.00 83.12 120 GLU A O 1
ATOM 879 N N . ALA A 1 121 ? -29.949 11.438 -29.969 1.00 84.94 121 ALA A N 1
ATOM 880 C CA . ALA A 1 121 ? -29.947 10.852 -28.636 1.00 84.94 121 ALA A CA 1
ATOM 881 C C . ALA A 1 121 ? -29.956 9.322 -28.749 1.00 84.94 121 ALA A C 1
ATOM 883 O O . ALA A 1 121 ? -30.931 8.729 -29.217 1.00 84.94 121 ALA A O 1
ATOM 884 N N . ALA A 1 122 ? -28.887 8.685 -28.285 1.00 84.69 122 ALA A N 1
ATOM 885 C CA . ALA A 1 122 ? -28.715 7.242 -28.298 1.00 84.69 122 ALA A CA 1
ATOM 886 C C . ALA A 1 122 ? -28.522 6.699 -26.882 1.00 84.69 122 ALA A C 1
ATOM 888 O O . ALA A 1 122 ? -28.061 7.399 -25.981 1.00 84.69 122 ALA A O 1
ATOM 889 N N . ARG A 1 123 ? -28.856 5.427 -26.684 1.00 87.31 123 ARG A N 1
ATOM 890 C CA . ARG A 1 123 ? -28.568 4.681 -25.456 1.00 87.31 123 ARG A CA 1
ATOM 891 C C . ARG A 1 123 ? -27.800 3.423 -25.800 1.00 87.31 123 ARG A C 1
ATOM 893 O O . ARG A 1 123 ? -28.049 2.791 -26.825 1.00 87.31 123 ARG A O 1
ATOM 900 N N . ARG A 1 124 ? -26.868 3.053 -24.923 1.00 82.62 124 ARG A N 1
ATOM 901 C CA . ARG A 1 124 ? -26.072 1.831 -25.039 1.00 82.62 124 ARG A CA 1
ATOM 902 C C . ARG A 1 124 ? -26.296 0.989 -23.797 1.00 82.62 124 ARG A C 1
ATOM 904 O O . ARG A 1 124 ? -26.030 1.450 -22.691 1.00 82.62 124 ARG A O 1
ATOM 911 N N . LEU A 1 125 ? -26.789 -0.233 -23.978 1.00 76.88 125 LEU A N 1
ATOM 912 C CA . LEU A 1 125 ? -27.088 -1.101 -22.842 1.00 76.88 125 LEU A CA 1
ATOM 913 C C . LEU A 1 125 ? -25.783 -1.643 -22.235 1.00 76.88 125 LEU A C 1
ATOM 915 O O . LEU A 1 125 ? -24.971 -2.212 -22.967 1.00 76.88 125 LEU A O 1
ATOM 919 N N . PRO A 1 126 ? -25.566 -1.520 -20.915 1.00 61.47 126 PRO A N 1
ATOM 920 C CA . PRO A 1 126 ? -24.257 -1.738 -20.291 1.00 61.47 126 PRO A CA 1
ATOM 921 C C . PRO A 1 126 ? -23.770 -3.194 -20.348 1.00 61.47 126 PRO A C 1
ATOM 923 O O . PRO A 1 126 ? -22.568 -3.437 -20.352 1.00 61.47 126 PRO A O 1
ATOM 926 N N . ALA A 1 127 ? -24.686 -4.165 -20.417 1.00 61.84 127 ALA A N 1
ATOM 927 C CA . ALA A 1 127 ? -24.347 -5.590 -20.383 1.00 61.84 127 ALA A CA 1
ATOM 928 C C . ALA A 1 127 ? -23.905 -6.165 -21.742 1.00 61.84 127 ALA A C 1
ATOM 930 O O . ALA A 1 127 ? -23.054 -7.046 -21.787 1.00 61.84 127 ALA A O 1
ATOM 931 N N . CYS A 1 128 ? -24.478 -5.682 -22.850 1.00 71.25 128 CYS A N 1
ATOM 932 C CA . CYS A 1 128 ? -24.218 -6.211 -24.200 1.00 71.25 128 CYS A CA 1
ATOM 933 C C . CYS A 1 128 ? -23.634 -5.172 -25.162 1.00 71.25 128 CYS A C 1
ATOM 935 O O . CYS A 1 128 ? -23.204 -5.518 -26.255 1.00 71.25 128 CYS A O 1
ATOM 937 N N . SER A 1 129 ? -23.606 -3.898 -24.766 1.00 74.25 129 SER A N 1
ATOM 938 C CA . SER A 1 129 ? -23.115 -2.776 -25.568 1.00 74.25 129 SER A CA 1
ATOM 939 C C . SER A 1 129 ? -23.864 -2.515 -26.881 1.00 74.25 129 SER A C 1
ATOM 941 O O . SER A 1 129 ? -23.412 -1.671 -27.657 1.00 74.25 129 SER A O 1
ATOM 943 N N . HIS A 1 130 ? -25.018 -3.149 -27.119 1.00 82.62 130 HIS A N 1
ATOM 944 C CA . HIS A 1 130 ? -25.906 -2.792 -28.229 1.00 82.62 130 HIS A CA 1
ATOM 945 C C . HIS A 1 130 ? -26.435 -1.363 -28.055 1.00 82.62 130 HIS A C 1
ATOM 947 O O . HIS A 1 130 ? -26.771 -0.947 -26.939 1.00 82.62 130 HIS A O 1
ATOM 953 N N . ALA A 1 131 ? -26.460 -0.613 -29.157 1.00 83.94 131 ALA A N 1
ATOM 954 C CA . ALA A 1 131 ? -26.845 0.791 -29.193 1.00 83.94 131 ALA A CA 1
ATOM 955 C C . ALA A 1 131 ? -28.143 0.984 -29.982 1.00 83.94 131 ALA A C 1
ATOM 957 O O . ALA A 1 131 ? -28.373 0.317 -30.988 1.00 83.94 131 ALA A O 1
ATOM 958 N N . PHE A 1 132 ? -28.972 1.911 -29.515 1.00 89.25 132 PHE A N 1
ATOM 959 C CA . PHE A 1 132 ? -30.284 2.215 -30.078 1.00 89.25 132 PHE A CA 1
ATOM 960 C C . PHE A 1 132 ? -30.558 3.711 -29.958 1.00 89.25 132 PHE A C 1
ATOM 962 O O . PHE A 1 132 ? -29.958 4.381 -29.111 1.00 89.25 132 PHE A O 1
ATOM 969 N N . HIS A 1 133 ? -31.517 4.232 -30.722 1.00 92.44 133 HIS A N 1
ATOM 970 C CA . HIS A 1 133 ? -32.089 5.543 -30.417 1.00 92.44 133 HIS A CA 1
ATOM 971 C C . HIS A 1 133 ? -32.698 5.508 -29.019 1.00 92.44 133 HIS A C 1
ATOM 973 O O . HIS A 1 133 ? -33.403 4.556 -28.675 1.00 92.44 133 HIS A O 1
ATOM 979 N N . ALA A 1 134 ? -32.446 6.551 -28.227 1.00 87.81 134 ALA A N 1
ATOM 980 C CA . ALA A 1 134 ? -32.904 6.638 -26.846 1.00 87.81 134 ALA A CA 1
ATOM 981 C C . ALA A 1 134 ? -34.419 6.419 -26.755 1.00 87.81 134 ALA A C 1
ATOM 983 O O . ALA A 1 134 ? -34.857 5.527 -26.043 1.00 87.81 134 ALA A O 1
ATOM 984 N N . GLY A 1 135 ? -35.206 7.128 -27.573 1.00 88.31 135 GLY A N 1
ATOM 985 C CA . GLY A 1 135 ? -36.662 6.957 -27.598 1.00 88.31 135 GLY A CA 1
ATOM 986 C C . GLY A 1 135 ? -37.117 5.554 -28.019 1.00 88.31 135 GLY A C 1
ATOM 987 O O . GLY A 1 135 ? -38.056 5.018 -27.440 1.00 88.31 135 GLY A O 1
ATOM 988 N N . CYS A 1 136 ? -36.426 4.925 -28.975 1.00 89.31 136 CYS A N 1
ATOM 989 C CA . CYS A 1 136 ? -36.801 3.598 -29.470 1.00 89.31 136 CYS A CA 1
ATOM 990 C C . CYS A 1 136 ? -36.597 2.509 -28.410 1.00 89.31 136 CYS A C 1
ATOM 992 O O . CYS A 1 136 ? -37.469 1.666 -28.206 1.00 89.31 136 CYS A O 1
ATOM 994 N N . VAL A 1 137 ? -35.454 2.522 -27.719 1.00 89.06 137 VAL A N 1
ATOM 995 C CA . VAL A 1 137 ? -35.195 1.527 -26.671 1.00 89.06 137 VAL A CA 1
ATOM 996 C C . VAL A 1 137 ? -35.936 1.845 -25.374 1.00 89.06 137 VAL A C 1
ATOM 998 O O . VAL A 1 137 ? -36.292 0.915 -24.661 1.00 89.06 137 VAL A O 1
ATOM 1001 N N . ASP A 1 138 ? -36.251 3.113 -25.093 1.00 89.44 138 ASP A N 1
ATOM 1002 C CA . ASP A 1 138 ? -37.052 3.494 -23.922 1.00 89.44 138 ASP A CA 1
ATOM 1003 C C . ASP A 1 138 ? -38.464 2.913 -23.999 1.00 89.44 138 ASP A C 1
ATOM 1005 O O . ASP A 1 138 ? -38.948 2.362 -23.016 1.00 89.44 138 ASP A O 1
ATOM 1009 N N . MET A 1 139 ? -39.094 2.950 -25.177 1.00 85.31 139 MET A N 1
ATOM 1010 C CA . MET A 1 139 ? -40.410 2.335 -25.391 1.00 85.31 139 MET A CA 1
ATOM 1011 C C . MET A 1 139 ? -40.390 0.819 -25.172 1.00 85.31 139 MET A C 1
ATOM 1013 O O . MET A 1 139 ? -41.312 0.255 -24.582 1.00 85.31 139 MET A O 1
ATOM 1017 N N . TRP A 1 140 ? -39.330 0.148 -25.625 1.00 85.88 140 TRP A N 1
ATOM 1018 C CA . TRP A 1 140 ? -39.154 -1.278 -25.365 1.00 85.88 140 TRP A CA 1
ATOM 1019 C C . TRP A 1 140 ? -38.964 -1.540 -23.869 1.00 85.88 140 TRP A C 1
ATOM 1021 O O . TRP A 1 140 ? -39.610 -2.421 -23.301 1.00 85.88 140 TRP A O 1
ATOM 1031 N N . LEU A 1 141 ? -38.119 -0.739 -23.216 1.00 81.31 141 LEU A N 1
ATOM 1032 C CA . LEU A 1 141 ? -37.782 -0.914 -21.810 1.00 81.31 141 LEU A CA 1
ATOM 1033 C C . LEU A 1 141 ? -38.903 -0.500 -20.841 1.00 81.31 141 LEU A C 1
ATOM 1035 O O . LEU A 1 141 ? -38.913 -0.923 -19.687 1.00 81.31 141 LEU A O 1
ATOM 1039 N N . ASP A 1 142 ? -39.877 0.280 -21.308 1.00 80.81 142 ASP A N 1
ATOM 1040 C CA . ASP A 1 142 ? -41.104 0.621 -20.578 1.00 80.81 142 ASP A CA 1
ATOM 1041 C C . ASP A 1 142 ? -41.959 -0.619 -20.277 1.00 80.81 142 ASP A C 1
ATOM 1043 O O . ASP A 1 142 ? -42.647 -0.678 -19.259 1.00 80.81 142 ASP A O 1
ATOM 1047 N N . SER A 1 143 ? -41.861 -1.637 -21.136 1.00 74.81 143 SER A N 1
ATOM 1048 C CA . SER A 1 143 ? -42.621 -2.887 -21.046 1.00 74.81 143 SER A CA 1
ATOM 1049 C C . SER A 1 143 ? -41.752 -4.130 -20.831 1.00 74.81 143 SER A C 1
ATOM 1051 O O . SER A 1 143 ? -42.263 -5.146 -20.374 1.00 74.81 143 SER A O 1
ATOM 1053 N N . HIS A 1 144 ? -40.444 -4.057 -21.091 1.00 77.31 144 HIS A N 1
ATOM 1054 C CA . HIS A 1 144 ? -39.512 -5.181 -20.982 1.00 77.31 144 HIS A CA 1
ATOM 1055 C C . HIS A 1 144 ? -38.239 -4.780 -20.229 1.00 77.31 144 HIS A C 1
ATOM 1057 O O . HIS A 1 144 ? -37.794 -3.646 -20.288 1.00 77.31 144 HIS A O 1
ATOM 1063 N N . ALA A 1 145 ? -37.585 -5.717 -19.548 1.00 75.19 145 ALA A N 1
ATOM 1064 C CA . ALA A 1 145 ? -36.313 -5.464 -18.859 1.00 75.19 145 ALA A CA 1
ATOM 1065 C C . ALA A 1 145 ? -35.108 -6.095 -19.585 1.00 75.19 145 ALA A C 1
ATOM 1067 O O . ALA A 1 145 ? -34.092 -6.380 -18.957 1.00 75.19 145 ALA A O 1
ATOM 1068 N N . THR A 1 146 ? -35.216 -6.347 -20.894 1.00 76.88 146 THR A N 1
ATOM 1069 C CA . THR A 1 146 ? -34.226 -7.094 -21.689 1.00 76.88 146 THR A CA 1
ATOM 1070 C C . THR A 1 146 ? -33.835 -6.358 -22.971 1.00 76.88 146 THR A C 1
ATOM 1072 O O . THR A 1 146 ? -34.564 -5.507 -23.474 1.00 76.88 146 THR A O 1
ATOM 1075 N N . CYS A 1 147 ? -32.660 -6.684 -23.520 1.00 80.50 147 CYS A N 1
ATOM 1076 C CA . CYS A 1 147 ? -32.176 -6.108 -24.776 1.00 80.50 147 CYS A CA 1
ATOM 1077 C C . CYS A 1 147 ? -32.945 -6.676 -25.989 1.00 80.50 147 CYS A C 1
ATOM 1079 O O . CYS A 1 147 ? -32.959 -7.901 -26.136 1.00 80.50 147 CYS A O 1
ATOM 1081 N N . PRO A 1 148 ? -33.486 -5.835 -26.899 1.00 81.81 148 PRO A N 1
ATOM 1082 C CA . PRO A 1 148 ? -34.197 -6.290 -28.102 1.00 81.81 148 PRO A CA 1
ATOM 1083 C C . PRO A 1 148 ? -33.376 -7.239 -28.988 1.00 81.81 148 PRO A C 1
ATOM 1085 O O . PRO A 1 148 ? -33.889 -8.239 -29.478 1.00 81.81 148 PRO A O 1
ATOM 1088 N N . VAL A 1 149 ? -32.076 -6.961 -29.148 1.00 77.75 149 VAL A N 1
ATOM 1089 C CA . VAL A 1 149 ? -31.177 -7.744 -30.016 1.00 77.75 149 VAL A CA 1
ATOM 1090 C C . VAL A 1 149 ? -30.850 -9.099 -29.395 1.00 77.75 149 VAL A C 1
ATOM 1092 O O . VAL A 1 149 ? -30.952 -10.124 -30.059 1.00 77.75 149 VAL A O 1
ATOM 1095 N N . CYS A 1 150 ? -30.510 -9.123 -28.102 1.00 71.06 150 CYS A N 1
ATOM 1096 C CA . CYS A 1 150 ? -30.169 -10.370 -27.413 1.00 71.06 150 CYS A CA 1
ATOM 1097 C C . CYS A 1 150 ? -31.387 -11.283 -27.209 1.00 71.06 150 CYS A C 1
ATOM 1099 O O . CYS A 1 150 ? -31.222 -12.487 -27.042 1.00 71.06 150 CYS A O 1
ATOM 1101 N N . CYS A 1 151 ? -32.596 -10.713 -27.199 1.00 66.19 151 CYS A N 1
ATOM 1102 C CA . CYS A 1 151 ? -33.843 -11.466 -27.112 1.00 66.19 151 CYS A CA 1
ATOM 1103 C C . CYS A 1 151 ? -34.156 -12.215 -28.423 1.00 66.19 151 CYS A C 1
ATOM 1105 O O . CYS A 1 151 ? -34.672 -13.327 -28.383 1.00 66.19 151 CYS A O 1
ATOM 1107 N N . GLY A 1 152 ? -33.808 -11.635 -29.581 1.00 49.31 152 GLY A N 1
ATOM 1108 C CA . GLY A 1 152 ? -34.063 -12.230 -30.902 1.00 49.31 152 GLY A CA 1
ATOM 1109 C C . GLY A 1 152 ? -33.108 -13.365 -31.298 1.00 49.31 152 GLY A C 1
ATOM 1110 O O . GLY A 1 152 ? -33.444 -14.190 -32.145 1.00 49.31 152 GLY A O 1
ATOM 1111 N N . SER A 1 153 ? -31.930 -13.450 -30.680 1.00 46.41 153 SER A N 1
ATOM 1112 C CA . SER A 1 153 ? -30.968 -14.538 -30.882 1.00 46.41 153 SER A CA 1
ATOM 1113 C C . SER A 1 153 ? -31.324 -15.735 -29.993 1.00 46.41 153 SER A C 1
ATOM 1115 O O . SER A 1 153 ? -30.876 -15.813 -28.849 1.00 46.41 153 SER A O 1
ATOM 1117 N N . GLY A 1 154 ? -32.165 -16.638 -30.512 1.00 40.06 154 GLY A N 1
ATOM 1118 C CA . GLY A 1 154 ? -32.607 -17.868 -29.842 1.00 40.06 154 GLY A CA 1
ATOM 1119 C C . GLY A 1 154 ? -31.479 -18.579 -29.083 1.00 40.06 154 GLY A C 1
ATOM 1120 O O . GLY A 1 154 ? -30.406 -18.831 -29.626 1.00 40.06 154 GLY A O 1
ATOM 1121 N N . GLY A 1 155 ? -31.733 -18.838 -27.800 1.00 38.31 155 GLY A N 1
ATOM 1122 C CA . GLY A 1 155 ? -30.735 -19.087 -26.765 1.00 38.31 155 GLY A CA 1
ATOM 1123 C C . GLY A 1 155 ? -29.702 -20.186 -27.017 1.00 38.31 155 GLY A C 1
ATOM 1124 O O . GLY A 1 155 ? -30.034 -21.277 -27.462 1.00 38.31 155 GLY A O 1
ATOM 1125 N N . GLN A 1 156 ? -28.487 -19.933 -26.524 1.00 31.56 156 GLN A N 1
ATOM 1126 C CA . GLN A 1 156 ? -27.773 -20.845 -25.626 1.00 31.56 156 GLN A CA 1
ATOM 1127 C C . GLN A 1 156 ? -26.939 -20.028 -24.627 1.00 31.56 156 GLN A C 1
ATOM 1129 O O . GLN A 1 156 ? -26.070 -19.256 -25.018 1.00 31.56 156 GLN A O 1
ATOM 1134 N N . GLY A 1 157 ? -27.218 -20.202 -23.332 1.00 30.92 157 GLY A N 1
ATOM 1135 C CA . GLY A 1 157 ? -26.490 -19.558 -22.232 1.00 30.92 157 GLY A CA 1
ATOM 1136 C C . GLY A 1 157 ? -27.386 -18.677 -21.366 1.00 30.92 157 GLY A C 1
ATOM 1137 O O . GLY A 1 157 ? -27.387 -17.457 -21.498 1.00 30.92 157 GLY A O 1
ATOM 1138 N N . GLY A 1 158 ? -28.173 -19.306 -20.490 1.00 34.06 158 GLY A N 1
ATOM 1139 C CA . GLY A 1 158 ? -29.086 -18.638 -19.566 1.00 34.06 158 GLY A CA 1
ATOM 1140 C C . GLY A 1 158 ? -28.377 -17.747 -18.546 1.00 34.06 158 GLY A C 1
ATOM 1141 O O . GLY A 1 158 ? -28.064 -18.184 -17.442 1.00 34.06 158 GLY A O 1
ATOM 1142 N N . TYR A 1 159 ? -28.220 -16.471 -18.885 1.00 36.09 159 TYR A N 1
ATOM 1143 C CA . TYR A 1 159 ? -28.126 -15.394 -17.908 1.00 36.09 159 TYR A CA 1
ATOM 1144 C C . TYR A 1 159 ? -29.443 -14.632 -17.973 1.00 36.09 159 TYR A C 1
ATOM 1146 O O . TYR A 1 159 ? -29.753 -13.958 -18.954 1.00 36.09 159 TYR A O 1
ATOM 1154 N N . ASN A 1 160 ? -30.258 -14.795 -16.938 1.00 34.25 160 ASN A N 1
ATOM 1155 C CA . ASN A 1 160 ? -31.486 -14.040 -16.762 1.00 34.25 160 ASN A CA 1
ATOM 1156 C C . ASN A 1 160 ? -31.093 -12.564 -16.534 1.00 34.25 160 ASN A C 1
ATOM 1158 O O . ASN A 1 160 ? -30.766 -12.173 -15.415 1.00 34.25 160 ASN A O 1
ATOM 1162 N N . PHE A 1 161 ? -31.029 -11.753 -17.597 1.00 44.81 161 PHE A N 1
ATOM 1163 C CA . PHE A 1 161 ? -30.746 -10.317 -17.509 1.00 44.81 161 PHE A CA 1
ATOM 1164 C C . PHE A 1 161 ? -32.004 -9.585 -17.051 1.00 44.81 161 PHE A C 1
ATOM 1166 O O . PHE A 1 161 ? -32.716 -8.978 -17.844 1.00 44.81 161 PHE A O 1
ATOM 1173 N N . ASN A 1 162 ? -32.294 -9.671 -15.759 1.00 38.53 162 ASN A N 1
ATOM 1174 C CA . ASN A 1 162 ? -33.315 -8.845 -15.144 1.00 38.53 162 ASN A CA 1
ATOM 1175 C C . ASN A 1 162 ? -32.667 -7.486 -14.830 1.00 38.53 162 ASN A C 1
ATOM 1177 O O . ASN A 1 162 ? -31.914 -7.375 -13.868 1.00 38.53 162 ASN A O 1
ATOM 1181 N N . LEU A 1 163 ? -32.939 -6.446 -15.632 1.00 43.50 163 LEU A N 1
ATOM 1182 C CA . LEU A 1 163 ? -32.536 -5.054 -15.338 1.00 43.50 163 LEU A CA 1
ATOM 1183 C C . LEU A 1 163 ? -33.266 -4.466 -14.104 1.00 43.50 163 LEU A C 1
ATOM 1185 O O . LEU A 1 163 ? -33.165 -3.272 -13.829 1.00 43.50 163 LEU A O 1
ATOM 1189 N N . ARG A 1 164 ? -34.012 -5.288 -13.351 1.00 35.62 164 ARG A N 1
ATOM 1190 C CA . ARG A 1 164 ? -34.594 -4.920 -12.060 1.00 35.62 164 ARG A CA 1
ATOM 1191 C C . ARG A 1 164 ? -33.482 -4.830 -11.017 1.00 35.62 164 ARG A C 1
ATOM 1193 O O . ARG A 1 164 ? -32.872 -5.834 -10.656 1.00 35.62 164 ARG A O 1
ATOM 1200 N N . LEU A 1 165 ? -33.237 -3.609 -10.553 1.00 33.97 165 LEU A N 1
ATOM 1201 C CA . LEU A 1 165 ? -32.373 -3.312 -9.415 1.00 33.97 165 LEU A CA 1
ATOM 1202 C C . LEU A 1 165 ? -32.816 -4.151 -8.194 1.00 33.97 165 LEU A C 1
ATOM 1204 O O . LEU A 1 165 ? -34.017 -4.204 -7.917 1.00 33.97 165 LEU A O 1
ATOM 1208 N N . PRO A 1 166 ? -31.898 -4.773 -7.428 1.00 30.66 166 PRO A N 1
ATOM 1209 C CA . PRO A 1 166 ? -32.165 -5.040 -6.018 1.00 30.66 166 PRO A CA 1
ATOM 1210 C C . PRO A 1 166 ? -32.473 -3.696 -5.356 1.00 30.66 166 PRO A C 1
ATOM 1212 O O . PRO A 1 166 ? -31.836 -2.705 -5.704 1.00 30.66 166 PRO A O 1
ATOM 1215 N N . ALA A 1 167 ? -33.458 -3.646 -4.460 1.00 28.75 167 ALA A N 1
ATOM 1216 C CA . ALA A 1 167 ? -33.829 -2.429 -3.747 1.00 28.75 167 ALA A CA 1
ATOM 1217 C C . ALA A 1 167 ? -32.596 -1.822 -3.056 1.00 28.75 167 ALA A C 1
ATOM 1219 O O . ALA A 1 167 ? -32.109 -2.338 -2.053 1.00 28.75 167 ALA A O 1
ATOM 1220 N N . VAL A 1 168 ? -32.078 -0.759 -3.668 1.00 31.16 168 VAL A N 1
ATOM 1221 C CA . VAL A 1 168 ? -31.085 0.158 -3.128 1.00 31.16 168 VAL A CA 1
ATOM 1222 C C . VAL A 1 168 ? -31.899 1.334 -2.612 1.00 31.16 168 VAL A C 1
ATOM 1224 O O . VAL A 1 168 ? -32.249 2.237 -3.372 1.00 31.16 168 VAL A O 1
ATOM 1227 N N . GLU A 1 169 ? -32.286 1.275 -1.344 1.00 31.75 169 GLU A N 1
ATOM 1228 C CA . GLU A 1 169 ? -32.456 2.512 -0.596 1.00 31.75 169 GLU A CA 1
ATOM 1229 C C . GLU A 1 169 ? -31.061 2.946 -0.135 1.00 31.75 169 GLU A C 1
ATOM 1231 O O . GLU A 1 169 ? -30.237 2.124 0.259 1.00 31.75 169 GLU A O 1
ATOM 1236 N N . ASP A 1 170 ? -30.828 4.248 -0.268 1.00 30.17 170 ASP A N 1
ATOM 1237 C CA . ASP A 1 170 ? -29.612 5.018 -0.008 1.00 30.17 170 ASP A CA 1
ATOM 1238 C C . ASP A 1 170 ? -28.488 4.961 -1.056 1.00 30.17 170 ASP A C 1
ATOM 1240 O O . ASP A 1 170 ? -28.265 3.974 -1.739 1.00 30.17 170 ASP A O 1
ATOM 1244 N N . TRP A 1 171 ? -27.785 6.093 -1.193 1.00 26.47 171 TRP A N 1
ATOM 1245 C CA . TRP A 1 171 ? -26.872 6.527 -2.272 1.00 26.47 171 TRP A CA 1
ATOM 1246 C C . TRP A 1 171 ? -27.505 7.338 -3.423 1.00 26.47 171 TRP A C 1
ATOM 1248 O O . TRP A 1 171 ? -27.216 7.132 -4.600 1.00 26.47 171 TRP A O 1
ATOM 1258 N N . VAL A 1 172 ? -28.259 8.385 -3.065 1.00 29.19 172 VAL A N 1
ATOM 1259 C CA . VAL A 1 172 ? -28.304 9.636 -3.847 1.00 29.19 172 VAL A CA 1
ATOM 1260 C C . VAL A 1 172 ? -27.648 10.749 -3.025 1.00 29.19 172 VAL A C 1
ATOM 1262 O O . VAL A 1 172 ? -28.260 11.334 -2.135 1.00 29.19 172 VAL A O 1
ATOM 1265 N N . LEU A 1 173 ? -26.388 11.057 -3.337 1.00 31.67 173 LEU A N 1
ATOM 1266 C CA . LEU A 1 173 ? -25.768 12.346 -3.028 1.00 31.67 173 LEU A CA 1
ATOM 1267 C C . LEU A 1 173 ? -25.737 13.156 -4.324 1.00 31.67 173 LEU A C 1
ATOM 1269 O O . LEU A 1 173 ? -24.844 12.961 -5.138 1.00 31.67 173 LEU A O 1
ATOM 1273 N N . ASP A 1 174 ? -26.763 13.982 -4.534 1.00 29.08 174 ASP A N 1
ATOM 1274 C CA . ASP A 1 174 ? -26.620 15.372 -4.998 1.00 29.08 174 ASP A CA 1
ATOM 1275 C C . ASP A 1 174 ? -27.993 15.997 -5.264 1.00 29.08 174 ASP A C 1
ATOM 1277 O O . ASP A 1 174 ? -28.461 16.096 -6.396 1.00 29.08 174 ASP A O 1
ATOM 1281 N N . SER A 1 175 ? -28.666 16.404 -4.182 1.00 33.72 175 SER A N 1
ATOM 1282 C CA . SER A 1 175 ? -29.511 17.614 -4.103 1.00 33.72 175 SER A CA 1
ATOM 1283 C C . SER A 1 175 ? -30.105 17.750 -2.692 1.00 33.72 175 SER A C 1
ATOM 1285 O O . SER A 1 175 ? -31.279 17.482 -2.456 1.00 33.72 175 SER A O 1
ATOM 1287 N N . ILE A 1 176 ? -29.289 18.179 -1.718 1.00 31.17 176 ILE A N 1
ATOM 1288 C CA . ILE A 1 176 ? -29.782 18.575 -0.387 1.00 31.17 176 ILE A CA 1
ATOM 1289 C C . ILE A 1 176 ? -29.775 20.111 -0.293 1.00 31.17 176 ILE A C 1
ATOM 1291 O O . ILE A 1 176 ? -28.715 20.723 -0.455 1.00 31.17 176 ILE A O 1
ATOM 1295 N N . PRO A 1 177 ? -30.923 20.759 -0.012 1.00 28.25 177 PRO A N 1
ATOM 1296 C CA . PRO A 1 177 ? -30.987 22.186 0.285 1.00 28.25 177 PRO A CA 1
ATOM 1297 C C . PRO A 1 177 ? -30.149 22.541 1.521 1.00 28.25 177 PRO A C 1
ATOM 1299 O O . PRO A 1 177 ? -30.035 21.760 2.463 1.00 28.25 177 PRO A O 1
ATOM 1302 N N . TYR A 1 178 ? -29.623 23.765 1.550 1.00 29.11 178 TYR A N 1
ATOM 1303 C CA . TYR A 1 178 ? -28.689 24.325 2.542 1.00 29.11 178 TYR A CA 1
ATOM 1304 C C . TYR A 1 178 ? -29.118 24.249 4.037 1.00 29.11 178 TYR A C 1
ATOM 1306 O O . TYR A 1 178 ? -28.371 24.679 4.914 1.00 29.11 178 TYR A O 1
ATOM 1314 N N . SER A 1 179 ? -30.274 23.679 4.382 1.00 29.33 179 SER A N 1
ATOM 1315 C CA . SER A 1 179 ? -30.834 23.653 5.741 1.00 29.33 179 SER A CA 1
ATOM 1316 C C . SER A 1 179 ? -30.744 22.317 6.497 1.00 29.33 179 SER A C 1
ATOM 1318 O O . SER A 1 179 ? -31.137 22.277 7.661 1.00 29.33 179 SER A O 1
ATOM 1320 N N . VAL A 1 180 ? -30.146 21.251 5.949 1.00 32.19 180 VAL A N 1
ATOM 1321 C CA . VAL A 1 180 ? -29.888 20.005 6.714 1.00 32.19 180 VAL A CA 1
ATOM 1322 C C . VAL A 1 180 ? -28.410 19.892 7.103 1.00 32.19 180 VAL A C 1
ATOM 1324 O O . VAL A 1 180 ? -27.683 18.994 6.694 1.00 32.19 180 VAL A O 1
ATOM 1327 N N . LYS A 1 181 ? -27.933 20.825 7.934 1.00 37.25 181 LYS A N 1
ATOM 1328 C CA . LYS A 1 181 ? -26.678 20.668 8.690 1.00 37.25 181 LYS A CA 1
ATOM 1329 C C . LYS A 1 181 ? -27.001 20.294 10.134 1.00 37.25 181 LYS A C 1
ATOM 1331 O O . LYS A 1 181 ? -27.061 21.187 10.974 1.00 37.25 181 LYS A O 1
ATOM 1336 N N . LYS A 1 182 ? -27.168 18.997 10.444 1.00 32.06 182 LYS A N 1
ATOM 1337 C CA . LYS A 1 182 ? -26.913 18.515 11.823 1.00 32.06 182 LYS A CA 1
ATOM 1338 C C . LYS A 1 182 ? -26.724 17.016 12.087 1.00 32.06 182 LYS A C 1
ATOM 1340 O O . LYS A 1 182 ? -26.625 16.669 13.254 1.00 32.06 182 LYS A O 1
ATOM 1345 N N . HIS A 1 183 ? -26.578 16.142 11.092 1.00 29.42 183 HIS A N 1
ATOM 1346 C CA . HIS A 1 183 ? -26.162 14.755 11.357 1.00 29.42 183 HIS A CA 1
ATOM 1347 C C . HIS A 1 183 ? -25.062 14.335 10.382 1.00 29.42 183 HIS A C 1
ATOM 1349 O O . HIS A 1 183 ? -25.291 13.651 9.395 1.00 29.42 183 HIS A O 1
ATOM 1355 N N . VAL A 1 184 ? -23.839 14.795 10.658 1.00 35.00 184 VAL A N 1
ATOM 1356 C CA . VAL A 1 184 ? -22.635 14.125 10.155 1.00 35.00 184 VAL A CA 1
ATOM 1357 C C . VAL A 1 184 ? -22.588 12.791 10.892 1.00 35.00 184 VAL A C 1
ATOM 1359 O O . VAL A 1 184 ? -22.404 12.806 12.110 1.00 35.00 184 VAL A O 1
ATOM 1362 N N . GLN A 1 185 ? -22.786 11.662 10.202 1.00 36.59 185 GLN A N 1
ATOM 1363 C CA . GLN A 1 185 ? -22.452 10.364 10.788 1.00 36.59 185 GLN A CA 1
ATOM 1364 C C . GLN A 1 185 ? -21.003 10.438 11.286 1.00 36.59 185 GLN A C 1
ATOM 1366 O O . GLN A 1 185 ? -20.083 10.750 10.525 1.00 36.59 185 GLN A O 1
ATOM 1371 N N . GLN A 1 186 ? -20.806 10.242 12.588 1.00 42.22 186 GLN A N 1
ATOM 1372 C CA . GLN A 1 186 ? -19.475 10.034 13.143 1.00 42.22 186 GLN A CA 1
ATOM 1373 C C . GLN A 1 186 ? -18.888 8.799 12.447 1.00 42.22 186 GLN A C 1
ATOM 1375 O O . GLN A 1 186 ? -19.560 7.775 12.354 1.00 42.22 186 GLN A O 1
ATOM 1380 N N . GLY A 1 187 ? -17.679 8.919 11.890 1.00 57.03 187 GLY A N 1
ATOM 1381 C CA . GLY A 1 187 ? -17.032 7.815 11.181 1.00 57.03 187 GLY A CA 1
ATOM 1382 C C . GLY A 1 187 ? -16.937 6.575 12.072 1.00 57.03 187 GLY A C 1
ATOM 1383 O O . GLY A 1 187 ? -16.657 6.698 13.261 1.00 57.03 187 GLY A O 1
ATOM 1384 N N . ARG A 1 188 ? -17.161 5.387 11.490 1.00 71.88 188 ARG A N 1
ATOM 1385 C CA . ARG A 1 188 ? -17.129 4.070 12.163 1.00 71.88 188 ARG A CA 1
ATOM 1386 C C . ARG A 1 188 ? -15.890 3.846 13.043 1.00 71.88 188 ARG A C 1
ATOM 1388 O O . ARG A 1 188 ? -15.957 3.067 13.986 1.00 71.88 188 ARG A O 1
ATOM 1395 N N . TYR A 1 189 ? -14.772 4.488 12.712 1.00 84.06 189 TYR A N 1
ATOM 1396 C CA . TYR A 1 189 ? -13.496 4.322 13.397 1.00 84.06 189 TYR A CA 1
ATOM 1397 C C . TYR A 1 189 ? -13.053 5.607 14.083 1.00 84.06 189 TYR A C 1
ATOM 1399 O O . TYR A 1 189 ? -13.146 6.694 13.512 1.00 84.06 189 TYR A O 1
ATOM 1407 N N . ARG A 1 190 ? -12.499 5.461 15.286 1.00 84.62 190 ARG A N 1
ATOM 1408 C CA . ARG A 1 190 ? -11.953 6.559 16.091 1.00 84.62 190 ARG A CA 1
ATOM 1409 C C . ARG A 1 190 ? -10.533 6.963 15.685 1.00 84.62 190 ARG A C 1
ATOM 1411 O O . ARG A 1 190 ? -10.173 8.130 15.819 1.00 84.62 190 ARG A O 1
ATOM 1418 N N . ALA A 1 191 ? -9.737 6.008 15.213 1.00 88.56 191 ALA A N 1
ATOM 1419 C CA . ALA A 1 191 ? -8.343 6.200 14.822 1.00 88.56 191 ALA A CA 1
ATOM 1420 C C . ALA A 1 191 ? -7.892 5.132 13.813 1.00 88.56 191 ALA A C 1
ATOM 1422 O O . ALA A 1 191 ? -8.498 4.057 13.736 1.00 88.56 191 ALA A O 1
ATOM 1423 N N . VAL A 1 192 ? -6.814 5.418 13.072 1.00 92.12 192 VAL A N 1
ATOM 1424 C CA . VAL A 1 192 ? -6.136 4.443 12.197 1.00 92.12 192 VAL A CA 1
ATOM 1425 C C . VAL A 1 192 ? -4.706 4.210 12.676 1.00 92.12 192 VAL A C 1
ATOM 1427 O O . VAL A 1 192 ? -3.908 5.144 12.739 1.00 92.12 192 VAL A O 1
ATOM 1430 N N . PHE A 1 193 ? -4.361 2.957 12.966 1.00 95.94 193 PHE A N 1
ATOM 1431 C CA . PHE A 1 193 ? -2.994 2.545 13.276 1.00 95.94 193 PHE A CA 1
ATOM 1432 C C . PHE A 1 193 ? -2.420 1.730 12.122 1.00 95.94 193 PHE A C 1
ATOM 1434 O O . PHE A 1 193 ? -3.001 0.726 11.720 1.00 95.94 193 PHE A O 1
ATOM 1441 N N . SER A 1 194 ? -1.289 2.165 11.572 1.00 97.50 194 SER A N 1
ATOM 1442 C CA . SER A 1 194 ? -0.702 1.553 10.375 1.00 97.50 194 SER A CA 1
ATOM 1443 C C . SER A 1 194 ? 0.665 0.957 10.664 1.00 97.50 194 SER A C 1
ATOM 1445 O O . SER A 1 194 ? 1.505 1.611 11.269 1.00 97.50 194 SER A O 1
ATOM 1447 N N . PHE A 1 195 ? 0.892 -0.254 10.177 1.00 98.62 195 PHE A N 1
ATOM 1448 C CA . PHE A 1 195 ? 2.123 -1.033 10.263 1.00 98.62 195 PHE A CA 1
ATOM 1449 C C . PHE A 1 195 ? 2.454 -1.492 8.850 1.00 98.62 195 PHE A C 1
ATOM 1451 O O . PHE A 1 195 ? 1.547 -1.847 8.102 1.00 98.62 195 PHE A O 1
ATOM 1458 N N . GLY A 1 196 ? 3.720 -1.498 8.466 1.00 97.69 196 GLY A N 1
ATOM 1459 C CA . GLY A 1 196 ? 4.113 -1.897 7.120 1.00 97.69 196 GLY A CA 1
ATOM 1460 C C . GLY A 1 196 ? 5.471 -1.362 6.718 1.00 97.69 196 GLY A C 1
ATOM 1461 O O . GLY A 1 196 ? 6.290 -0.969 7.552 1.00 97.69 196 GLY A O 1
ATOM 1462 N N . ASP A 1 197 ? 5.695 -1.342 5.418 1.00 96.81 197 ASP A N 1
ATOM 1463 C CA . ASP A 1 197 ? 6.911 -0.840 4.807 1.00 96.81 197 ASP A CA 1
ATOM 1464 C C . ASP A 1 197 ? 6.690 0.506 4.095 1.00 96.81 197 ASP A C 1
ATOM 1466 O O . ASP A 1 197 ? 5.849 1.315 4.492 1.00 96.81 197 ASP A O 1
ATOM 1470 N N . SER A 1 198 ? 7.457 0.761 3.036 1.00 96.62 198 SER A N 1
ATOM 1471 C CA . SER A 1 198 ? 7.378 1.976 2.228 1.00 96.62 198 SER A CA 1
ATOM 1472 C C . SER A 1 198 ? 6.020 2.209 1.563 1.00 96.62 198 SER A C 1
ATOM 1474 O O . SER A 1 198 ? 5.711 3.349 1.217 1.00 96.62 198 SER A O 1
ATOM 1476 N N . LEU A 1 199 ? 5.191 1.173 1.400 1.00 97.19 199 LEU A N 1
ATOM 1477 C CA . LEU A 1 199 ? 3.868 1.275 0.774 1.00 97.19 199 LEU A CA 1
ATOM 1478 C C . LEU A 1 199 ? 2.842 2.001 1.650 1.00 97.19 199 LEU A C 1
ATOM 1480 O O . LEU A 1 199 ? 1.818 2.474 1.152 1.00 97.19 199 LEU A O 1
ATOM 1484 N N . VAL A 1 200 ? 3.120 2.103 2.949 1.00 96.31 200 VAL A N 1
ATOM 1485 C CA . VAL A 1 200 ? 2.280 2.804 3.925 1.00 96.31 200 VAL A CA 1
ATOM 1486 C C . VAL A 1 200 ? 3.078 3.735 4.847 1.00 96.31 200 VAL A C 1
ATOM 1488 O O . VAL A 1 200 ? 2.472 4.324 5.730 1.00 96.31 200 VAL A O 1
ATOM 1491 N N . ASP A 1 201 ? 4.389 3.922 4.662 1.00 96.12 201 ASP A N 1
ATOM 1492 C CA . ASP A 1 201 ? 5.238 4.793 5.500 1.00 96.12 201 ASP A CA 1
ATOM 1493 C C . ASP A 1 201 ? 4.850 6.279 5.394 1.00 96.12 201 ASP A C 1
ATOM 1495 O O . ASP A 1 201 ? 4.941 6.901 4.335 1.00 96.12 201 ASP A O 1
ATOM 1499 N N . ALA A 1 202 ? 4.459 6.876 6.523 1.00 92.62 202 ALA A N 1
ATOM 1500 C CA . ALA A 1 202 ? 4.095 8.290 6.613 1.00 92.62 202 ALA A CA 1
ATOM 1501 C C . ALA A 1 202 ? 5.289 9.255 6.771 1.00 92.62 202 ALA A C 1
ATOM 1503 O O . ALA A 1 202 ? 5.061 10.451 6.976 1.00 92.62 202 ALA A O 1
ATOM 1504 N N . GLY A 1 203 ? 6.528 8.762 6.696 1.00 92.50 203 GLY A N 1
ATOM 1505 C CA . GLY A 1 203 ? 7.757 9.546 6.825 1.00 92.50 203 GLY A CA 1
ATOM 1506 C C . GLY A 1 203 ? 8.536 9.289 8.118 1.00 92.50 203 GLY A C 1
ATOM 1507 O O . GLY A 1 203 ? 9.177 10.201 8.636 1.00 92.50 203 GLY A O 1
ATOM 1508 N N . ASN A 1 204 ? 8.511 8.071 8.668 1.00 94.00 204 ASN A N 1
ATOM 1509 C CA . ASN A 1 204 ? 9.200 7.763 9.932 1.00 94.00 204 ASN A CA 1
ATOM 1510 C C . ASN A 1 204 ? 10.729 7.916 9.870 1.00 94.00 204 ASN A C 1
ATOM 1512 O O . ASN A 1 204 ? 11.369 8.045 10.911 1.00 94.00 204 ASN A O 1
ATOM 1516 N N . LEU A 1 205 ? 11.330 7.899 8.678 1.00 92.06 205 LEU A N 1
ATOM 1517 C CA . LEU A 1 205 ? 12.773 8.100 8.498 1.00 92.06 205 LEU A CA 1
ATOM 1518 C C . LEU A 1 205 ? 13.198 9.570 8.396 1.00 92.06 205 LEU A C 1
ATOM 1520 O O . LEU A 1 205 ? 14.396 9.830 8.404 1.00 92.06 205 LEU A O 1
ATOM 1524 N N . VAL A 1 206 ? 12.256 10.517 8.296 1.00 90.19 206 VAL A N 1
ATOM 1525 C CA . VAL A 1 206 ? 12.574 11.949 8.117 1.00 90.19 206 VAL A CA 1
ATOM 1526 C C . VAL A 1 206 ? 12.256 12.811 9.341 1.00 90.19 206 VAL A C 1
ATOM 1528 O O . VAL A 1 206 ? 12.464 14.022 9.322 1.00 90.19 206 VAL A O 1
ATOM 1531 N N . THR A 1 207 ? 11.764 12.210 10.430 1.00 87.25 207 THR A N 1
ATOM 1532 C CA . THR A 1 207 ? 11.324 12.936 11.637 1.00 87.25 207 THR A CA 1
ATOM 1533 C C . THR A 1 207 ? 12.456 13.643 12.383 1.00 87.25 207 THR A C 1
ATOM 1535 O O . THR A 1 207 ? 12.187 14.538 13.179 1.00 87.25 207 THR A O 1
ATOM 1538 N N . GLU A 1 208 ? 13.709 13.256 12.137 1.00 86.06 208 GLU A N 1
ATOM 1539 C CA . GLU A 1 208 ? 14.912 13.857 12.733 1.00 86.06 208 GLU A CA 1
ATOM 1540 C C . GLU A 1 208 ? 15.819 14.518 11.678 1.00 86.06 208 GLU A C 1
ATOM 1542 O O . GLU A 1 208 ? 17.008 1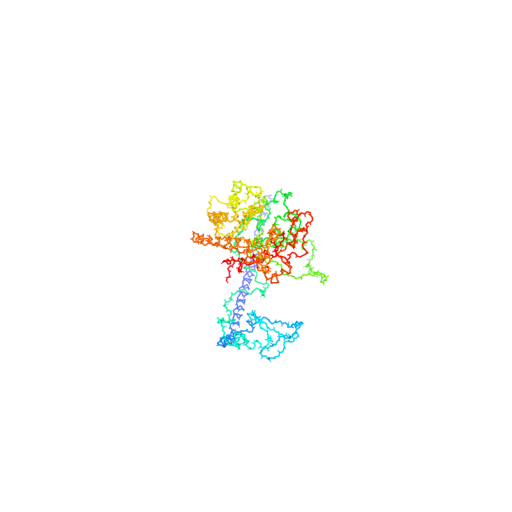4.717 11.906 1.00 86.06 208 GLU A O 1
ATOM 1547 N N . GLY A 1 209 ? 15.251 14.872 10.520 1.00 84.94 209 GLY A N 1
ATOM 1548 C CA . GLY A 1 209 ? 15.982 15.367 9.353 1.00 84.94 209 GLY A CA 1
ATOM 1549 C C . GLY A 1 209 ? 16.007 14.343 8.221 1.00 84.94 209 GLY A C 1
ATOM 1550 O O . GLY A 1 209 ? 15.654 13.183 8.412 1.00 84.94 209 GLY A O 1
ATOM 1551 N N . ILE A 1 210 ? 16.387 14.782 7.019 1.00 86.69 210 ILE A N 1
ATOM 1552 C CA . ILE A 1 210 ? 16.400 13.937 5.818 1.00 86.69 210 ILE A CA 1
ATOM 1553 C C . ILE A 1 210 ? 17.753 13.217 5.720 1.00 86.69 210 ILE A C 1
ATOM 1555 O O . ILE A 1 210 ? 18.766 13.893 5.550 1.00 86.69 210 ILE A O 1
ATOM 1559 N N . PRO A 1 211 ? 17.804 11.873 5.786 1.00 86.62 211 PRO A N 1
ATOM 1560 C CA . PRO A 1 211 ? 19.058 11.143 5.623 1.00 86.62 211 PRO A CA 1
ATOM 1561 C C . PRO A 1 211 ? 19.588 11.207 4.183 1.00 86.62 211 PRO A C 1
ATOM 1563 O O . PRO A 1 211 ? 18.820 11.084 3.227 1.00 86.62 211 PRO A O 1
ATOM 1566 N N . ASP A 1 212 ? 20.912 11.281 4.010 1.00 85.50 212 ASP A N 1
ATOM 1567 C CA . ASP A 1 212 ? 21.554 11.372 2.686 1.00 85.50 212 ASP A CA 1
ATOM 1568 C C . ASP A 1 212 ? 21.309 10.158 1.777 1.00 85.50 212 ASP A C 1
ATOM 1570 O O . ASP A 1 212 ? 21.353 10.267 0.551 1.00 85.50 212 ASP A O 1
ATOM 1574 N N . TYR A 1 213 ? 21.041 8.988 2.351 1.00 86.19 213 TYR A N 1
ATOM 1575 C CA . TYR A 1 213 ? 20.749 7.779 1.580 1.00 86.19 213 TYR A CA 1
ATOM 1576 C C . TYR A 1 213 ? 19.282 7.700 1.118 1.00 86.19 213 TYR A C 1
ATOM 1578 O O . TYR A 1 213 ? 18.937 6.833 0.314 1.00 86.19 213 TYR A O 1
ATOM 1586 N N . LEU A 1 214 ? 18.395 8.560 1.634 1.00 88.25 214 LEU A N 1
ATOM 1587 C CA . LEU A 1 214 ? 16.952 8.432 1.446 1.00 88.25 214 LEU A CA 1
ATOM 1588 C C . LEU A 1 214 ? 16.466 9.251 0.244 1.00 88.25 214 LEU A C 1
ATOM 1590 O O . LEU A 1 214 ? 15.935 10.353 0.379 1.00 88.25 214 LEU A O 1
ATOM 1594 N N . ALA A 1 215 ? 16.606 8.684 -0.955 1.00 89.50 215 ALA A N 1
ATOM 1595 C CA . ALA A 1 215 ? 16.151 9.320 -2.195 1.00 89.50 215 ALA A CA 1
ATOM 1596 C C . ALA A 1 215 ? 14.640 9.645 -2.200 1.00 89.50 215 ALA A C 1
ATOM 1598 O O . ALA A 1 215 ? 14.226 10.648 -2.777 1.00 89.50 215 ALA A O 1
ATOM 1599 N N . THR A 1 216 ? 13.822 8.851 -1.501 1.00 89.75 216 THR A N 1
ATOM 1600 C CA . THR A 1 216 ? 12.360 9.037 -1.393 1.00 89.75 216 THR A CA 1
ATOM 1601 C C . THR A 1 216 ? 11.950 10.271 -0.582 1.00 89.75 216 THR A C 1
ATOM 1603 O O . THR A 1 216 ? 10.786 10.664 -0.587 1.00 89.75 216 THR A O 1
ATOM 1606 N N . ALA A 1 217 ? 12.901 10.920 0.091 1.00 89.00 217 ALA A N 1
ATOM 1607 C CA . ALA A 1 217 ? 12.705 12.173 0.811 1.00 89.00 217 ALA A CA 1
ATOM 1608 C C . ALA A 1 217 ? 13.196 13.405 0.026 1.00 89.00 217 ALA A C 1
ATOM 1610 O O . ALA A 1 217 ? 13.344 14.484 0.594 1.00 89.00 217 ALA A O 1
ATOM 1611 N N . ARG A 1 218 ? 13.448 13.265 -1.281 1.00 90.44 218 ARG A N 1
ATOM 1612 C CA . ARG A 1 218 ? 13.897 14.349 -2.169 1.00 90.44 218 ARG A CA 1
ATOM 1613 C C . ARG A 1 218 ? 12.850 14.653 -3.242 1.00 90.44 218 ARG A C 1
ATOM 1615 O O . ARG A 1 218 ? 12.017 13.800 -3.535 1.00 90.44 218 ARG A O 1
ATOM 1622 N N . PRO A 1 219 ? 12.850 15.845 -3.861 1.00 89.50 219 PRO A N 1
ATOM 1623 C CA . PRO A 1 219 ? 12.021 16.084 -5.039 1.00 89.50 219 PRO A CA 1
ATOM 1624 C C . PRO A 1 219 ? 12.331 15.044 -6.131 1.00 89.50 219 PRO A C 1
ATOM 1626 O O . PRO A 1 219 ? 13.501 14.696 -6.303 1.00 89.50 219 PRO A O 1
ATOM 1629 N N . PRO A 1 220 ? 11.329 14.527 -6.867 1.00 94.56 220 PRO A N 1
ATOM 1630 C CA . PRO A 1 220 ? 9.947 15.010 -6.967 1.00 94.56 220 PRO A CA 1
ATOM 1631 C C . PRO A 1 220 ? 8.918 14.269 -6.083 1.00 94.56 220 PRO A C 1
ATOM 1633 O O . PRO A 1 220 ? 7.722 14.326 -6.367 1.00 94.56 220 PRO A O 1
ATOM 1636 N N . TYR A 1 221 ? 9.328 13.554 -5.030 1.00 94.25 221 TYR A N 1
ATOM 1637 C CA . TYR A 1 221 ? 8.367 12.897 -4.130 1.00 94.25 221 TYR A CA 1
ATOM 1638 C C . TYR A 1 221 ? 7.453 13.922 -3.443 1.00 94.25 221 TYR A C 1
ATOM 1640 O O . TYR A 1 221 ? 7.882 15.022 -3.094 1.00 94.25 221 TYR A O 1
ATOM 1648 N N . GLY A 1 222 ? 6.181 13.563 -3.257 1.00 88.94 222 GLY A N 1
ATOM 1649 C CA . GLY A 1 222 ? 5.171 14.430 -2.639 1.00 88.94 222 GLY A CA 1
ATOM 1650 C C . GLY A 1 222 ? 4.623 15.572 -3.513 1.00 88.94 222 GLY A C 1
ATOM 1651 O O . GLY A 1 222 ? 3.772 16.326 -3.039 1.00 88.94 222 GLY A O 1
ATOM 1652 N N . GLN A 1 223 ? 5.058 15.702 -4.774 1.00 87.38 223 GLN A N 1
ATOM 1653 C CA . GLN A 1 223 ? 4.670 16.793 -5.677 1.00 87.38 223 GLN A CA 1
ATOM 1654 C C . GLN A 1 223 ? 3.163 16.941 -5.969 1.00 87.38 223 GLN A C 1
ATOM 1656 O O . GLN A 1 223 ? 2.744 18.044 -6.306 1.00 87.38 223 GLN A O 1
ATOM 1661 N N . THR A 1 224 ? 2.337 15.891 -5.877 1.00 86.44 224 THR A N 1
ATOM 1662 C CA . THR A 1 224 ? 0.921 15.976 -6.287 1.00 86.44 224 THR A CA 1
ATOM 1663 C C . THR A 1 224 ? -0.012 16.475 -5.190 1.00 86.44 224 THR A C 1
ATOM 1665 O O . THR A 1 224 ? -0.812 17.371 -5.458 1.00 86.44 224 THR A O 1
ATOM 1668 N N . TYR A 1 225 ? 0.072 15.942 -3.967 1.00 86.19 225 TYR A N 1
ATOM 1669 C CA . TYR A 1 225 ? -0.786 16.380 -2.853 1.00 86.19 225 TYR A CA 1
ATOM 1670 C C . TYR A 1 225 ? -0.090 17.303 -1.851 1.00 86.19 225 TYR A C 1
ATOM 1672 O O . TYR A 1 225 ? -0.697 18.267 -1.389 1.00 86.19 225 TYR A 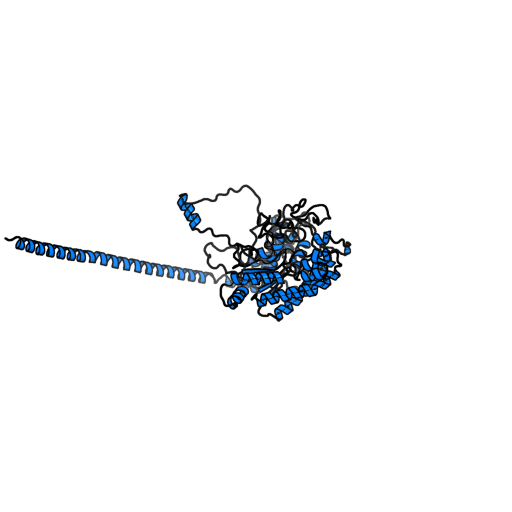O 1
ATOM 1680 N N . PHE A 1 226 ? 1.160 17.012 -1.488 1.00 83.06 226 PHE A N 1
ATOM 1681 C CA . PHE A 1 226 ? 1.863 17.758 -0.439 1.00 83.06 226 PHE A CA 1
ATOM 1682 C C . PHE A 1 226 ? 2.596 18.986 -0.990 1.00 83.06 226 PHE A C 1
ATOM 1684 O O . PHE A 1 226 ? 2.741 19.977 -0.282 1.00 83.06 226 PHE A O 1
ATOM 1691 N N . GLY A 1 227 ? 3.049 18.929 -2.246 1.00 81.06 227 GLY A N 1
ATOM 1692 C CA . GLY A 1 227 ? 3.890 19.948 -2.879 1.00 81.06 227 GLY A CA 1
ATOM 1693 C C . GLY A 1 227 ? 5.361 19.899 -2.446 1.00 81.06 227 GLY A C 1
ATOM 1694 O O . GLY A 1 227 ? 6.167 20.681 -2.940 1.00 81.06 227 GLY A O 1
ATOM 1695 N N . TYR A 1 228 ? 5.726 18.986 -1.542 1.00 82.75 228 TYR A N 1
ATOM 1696 C CA . TYR A 1 228 ? 7.090 18.768 -1.060 1.00 82.75 228 TYR A CA 1
ATOM 1697 C C . TYR A 1 228 ? 7.273 17.321 -0.560 1.00 82.75 228 TYR A C 1
ATOM 1699 O O . TYR A 1 228 ? 6.281 16.666 -0.218 1.00 82.75 228 TYR A O 1
ATOM 1707 N N . PRO A 1 229 ? 8.516 16.806 -0.471 1.00 87.12 229 PRO A N 1
ATOM 1708 C CA . PRO A 1 229 ? 8.768 15.453 0.017 1.00 87.12 229 PRO A CA 1
ATOM 1709 C C . PRO A 1 229 ? 8.452 15.310 1.508 1.00 87.12 229 PRO A C 1
ATOM 1711 O O . PRO A 1 229 ? 9.010 16.021 2.340 1.00 87.12 229 PRO A O 1
ATOM 1714 N N . THR A 1 230 ? 7.607 14.340 1.864 1.00 87.69 230 THR A N 1
ATOM 1715 C CA . THR A 1 230 ? 7.280 14.026 3.270 1.00 87.69 230 THR A CA 1
ATOM 1716 C C . THR A 1 230 ? 7.933 12.732 3.764 1.00 87.69 230 THR A C 1
ATOM 1718 O O . THR A 1 230 ? 7.576 12.241 4.829 1.00 87.69 230 THR A O 1
ATOM 1721 N N . GLY A 1 231 ? 8.785 12.097 2.953 1.00 89.06 231 GLY A N 1
ATOM 1722 C CA . GLY A 1 231 ? 9.281 10.733 3.186 1.00 89.06 231 GLY A CA 1
ATOM 1723 C C . GLY A 1 231 ? 8.314 9.612 2.771 1.00 89.06 231 GLY A C 1
ATOM 1724 O O . GLY A 1 231 ? 8.665 8.443 2.894 1.00 89.06 231 GLY A O 1
ATOM 1725 N N . ARG A 1 232 ? 7.125 9.942 2.240 1.00 94.69 232 ARG A N 1
ATOM 1726 C CA . ARG A 1 232 ? 6.231 8.969 1.589 1.00 94.69 232 ARG A CA 1
ATOM 1727 C C . ARG A 1 232 ? 6.830 8.539 0.255 1.00 94.69 232 ARG A C 1
ATOM 1729 O O . ARG A 1 232 ? 7.228 9.380 -0.548 1.00 94.69 232 ARG A O 1
ATOM 1736 N N . CYS A 1 233 ? 6.828 7.239 -0.017 1.00 96.62 233 CYS A N 1
ATOM 1737 C CA . CYS A 1 233 ? 7.393 6.678 -1.243 1.00 96.62 233 CYS A CA 1
ATOM 1738 C C . CYS A 1 233 ? 6.400 6.760 -2.422 1.00 96.62 233 CYS A C 1
ATOM 1740 O O . CYS A 1 233 ? 6.026 5.750 -3.006 1.00 96.62 233 CYS A O 1
ATOM 1742 N N . SER A 1 234 ? 5.921 7.963 -2.747 1.00 97.69 234 SER A N 1
ATOM 1743 C CA . SER A 1 234 ? 5.008 8.230 -3.867 1.00 97.69 234 SER A CA 1
ATOM 1744 C C . SER A 1 234 ? 5.127 9.688 -4.339 1.00 97.69 234 SER A C 1
ATOM 1746 O O . SER A 1 234 ? 5.759 10.521 -3.683 1.00 97.69 234 SER A O 1
ATOM 1748 N N . ASP A 1 235 ? 4.488 10.032 -5.457 1.00 96.94 235 ASP A N 1
ATOM 1749 C CA . ASP A 1 235 ? 4.295 11.429 -5.859 1.00 96.94 235 ASP A CA 1
ATOM 1750 C C . ASP A 1 235 ? 3.372 12.189 -4.902 1.00 96.94 235 ASP A C 1
ATOM 1752 O O . ASP A 1 235 ? 3.354 13.412 -4.946 1.00 96.94 235 ASP A O 1
ATOM 1756 N N . GLY A 1 236 ? 2.668 11.504 -4.000 1.00 94.94 236 GLY A N 1
ATOM 1757 C CA . GLY A 1 236 ? 1.860 12.138 -2.969 1.00 94.94 236 GLY A CA 1
ATOM 1758 C C . GLY A 1 236 ? 1.370 11.154 -1.913 1.00 94.94 236 GLY A C 1
ATOM 1759 O O . GLY A 1 236 ? 2.171 10.584 -1.170 1.00 94.94 236 GLY A O 1
ATOM 1760 N N . ARG A 1 237 ? 0.053 11.000 -1.788 1.00 94.00 237 ARG A N 1
ATOM 1761 C CA . ARG A 1 237 ? -0.587 10.157 -0.759 1.00 94.00 237 ARG A CA 1
ATOM 1762 C C . ARG A 1 237 ? -0.446 8.652 -1.019 1.00 94.00 237 ARG A C 1
ATOM 1764 O O . ARG A 1 237 ? -0.489 8.198 -2.159 1.00 94.00 237 ARG A O 1
ATOM 1771 N N . LEU A 1 238 ? -0.359 7.881 0.064 1.00 95.75 238 LEU A N 1
ATOM 1772 C CA . LEU A 1 238 ? -0.347 6.413 0.088 1.00 95.75 238 LEU A CA 1
ATOM 1773 C C . LEU A 1 238 ? -1.750 5.844 0.348 1.00 95.75 238 LEU A C 1
ATOM 1775 O O . LEU A 1 238 ? -2.665 6.580 0.713 1.00 95.75 238 LEU A O 1
ATOM 1779 N N . VAL A 1 239 ? -1.939 4.521 0.230 1.00 94.38 239 VAL A N 1
ATOM 1780 C CA . VAL A 1 239 ? -3.262 3.890 0.447 1.00 94.38 239 VAL A CA 1
ATOM 1781 C C . VAL A 1 239 ? -3.873 4.264 1.805 1.00 94.38 239 VAL A C 1
ATOM 1783 O O . VAL A 1 239 ? -5.066 4.544 1.897 1.00 94.38 239 VAL A O 1
ATOM 1786 N N . VAL A 1 240 ? -3.045 4.329 2.854 1.00 92.31 240 VAL A N 1
ATOM 1787 C CA . VAL A 1 240 ? -3.480 4.608 4.229 1.00 92.31 240 VAL A CA 1
ATOM 1788 C C . VAL A 1 240 ? -3.960 6.050 4.400 1.00 92.31 240 VAL A C 1
ATOM 1790 O O . VAL A 1 240 ? -4.855 6.320 5.198 1.00 92.31 240 VAL A O 1
ATOM 1793 N N . ASP A 1 241 ? -3.438 6.971 3.591 1.00 91.12 241 ASP A N 1
ATOM 1794 C CA . ASP A 1 241 ? -3.824 8.381 3.612 1.00 91.12 241 ASP A CA 1
ATOM 1795 C C . ASP A 1 241 ? -5.217 8.614 3.019 1.00 91.12 241 ASP A C 1
ATOM 1797 O O . ASP A 1 241 ? -5.862 9.606 3.346 1.00 91.12 241 ASP A O 1
ATOM 1801 N N . PHE A 1 242 ? -5.686 7.716 2.148 1.00 85.44 242 PHE A N 1
ATOM 1802 C CA . PHE A 1 242 ? -7.048 7.744 1.602 1.00 85.44 242 PHE A CA 1
ATOM 1803 C C . PHE A 1 242 ? -8.070 7.086 2.525 1.00 85.44 242 PHE A C 1
ATOM 1805 O O . PHE A 1 242 ? -9.261 7.395 2.466 1.00 85.44 242 PHE A O 1
ATOM 1812 N N . ILE A 1 243 ? -7.598 6.192 3.392 1.00 79.31 243 ILE A N 1
ATOM 1813 C CA . ILE A 1 243 ? -8.406 5.596 4.449 1.00 79.31 243 ILE A CA 1
ATOM 1814 C C . ILE A 1 243 ? -8.674 6.654 5.544 1.00 79.31 243 ILE A C 1
ATOM 1816 O O . ILE A 1 243 ? -9.756 6.656 6.116 1.00 79.31 243 ILE A O 1
ATOM 1820 N N . GLY A 1 244 ? -7.788 7.634 5.773 1.00 57.53 244 GLY A N 1
ATOM 1821 C CA . GLY A 1 244 ? -8.052 8.827 6.604 1.00 57.53 244 GLY A CA 1
ATOM 1822 C C . GLY A 1 244 ? -8.722 10.012 5.857 1.00 57.53 244 GLY A C 1
ATOM 1823 O O . GLY A 1 244 ? -8.475 10.250 4.682 1.00 57.53 244 GLY A O 1
ATOM 1824 N N . LYS A 1 245 ? -9.570 10.812 6.524 1.00 52.59 245 LYS A N 1
ATOM 1825 C CA . LYS A 1 245 ? -10.072 12.145 6.107 1.00 52.59 245 LYS A CA 1
ATOM 1826 C C . LYS A 1 245 ? -9.297 13.338 6.662 1.00 52.59 245 LYS A C 1
ATOM 1828 O O . LYS A 1 245 ? -8.968 13.443 7.832 1.00 52.59 245 LYS A O 1
ATOM 1833 N N . PHE A 1 246 ? -9.261 14.402 5.882 1.00 36.59 246 PHE A N 1
ATOM 1834 C CA . PHE A 1 246 ? -8.895 15.729 6.353 1.00 36.59 246 PHE A CA 1
ATOM 1835 C C . PHE A 1 246 ? -10.107 16.461 6.965 1.00 36.59 246 PHE A C 1
ATOM 1837 O O . PHE A 1 246 ? -11.116 16.683 6.289 1.00 36.59 246 PHE A O 1
ATOM 1844 N N . ARG A 1 247 ? -10.041 16.912 8.230 1.00 34.09 247 ARG A N 1
ATOM 1845 C CA . ARG A 1 247 ? -10.869 18.062 8.644 1.00 34.09 247 ARG A CA 1
ATOM 1846 C C . ARG A 1 247 ? -10.237 19.293 7.999 1.00 34.09 247 ARG A C 1
ATOM 1848 O O . ARG A 1 247 ? -9.156 19.701 8.406 1.00 34.09 247 ARG A O 1
ATOM 1855 N N . ARG A 1 248 ? -10.912 19.925 7.031 1.00 30.81 248 ARG A N 1
ATOM 1856 C CA . ARG A 1 248 ? -10.628 21.339 6.745 1.00 30.81 248 ARG A CA 1
ATOM 1857 C C . ARG A 1 248 ? -10.805 22.094 8.062 1.00 30.81 248 ARG A C 1
ATOM 1859 O O . ARG A 1 248 ? -11.881 22.020 8.656 1.00 30.81 248 ARG A O 1
ATOM 1866 N N . PHE A 1 249 ? -9.750 22.764 8.523 1.00 31.56 249 PHE A N 1
ATOM 1867 C CA . PHE A 1 249 ? -9.823 23.738 9.605 1.00 31.56 249 PHE A CA 1
ATOM 1868 C C . PHE A 1 249 ? -11.015 24.662 9.327 1.00 31.56 249 PHE A C 1
ATOM 1870 O O . PHE A 1 249 ? -11.016 25.408 8.348 1.00 31.56 249 PHE A O 1
ATOM 1877 N N . GLN A 1 250 ? -12.052 24.598 10.162 1.00 31.03 250 GLN A N 1
ATOM 1878 C CA . GLN A 1 250 ? -12.963 25.724 10.276 1.00 31.03 250 GLN A CA 1
ATOM 1879 C C . GLN A 1 250 ? -12.157 26.807 10.973 1.00 31.03 250 GLN A C 1
ATOM 1881 O O . GLN A 1 250 ? -11.968 26.757 12.187 1.00 31.03 250 GLN A O 1
ATOM 1886 N N . VAL A 1 251 ? -11.648 27.763 10.198 1.00 31.20 251 VAL A N 1
ATOM 1887 C CA . VAL A 1 251 ? -11.251 29.046 10.766 1.00 31.20 251 VAL A CA 1
ATOM 1888 C C . VAL A 1 251 ? -12.485 29.545 11.529 1.00 31.20 251 VAL A C 1
ATOM 1890 O O . VAL A 1 251 ? -13.565 29.607 10.927 1.00 31.20 251 VAL A O 1
ATOM 1893 N N . PRO A 1 252 ? -12.391 29.800 12.844 1.00 35.06 252 PRO A N 1
ATOM 1894 C CA . PRO A 1 252 ? -13.535 30.230 13.626 1.00 35.06 252 PRO A CA 1
ATOM 1895 C C . PRO A 1 252 ? -14.205 31.424 12.945 1.00 35.06 252 PRO A C 1
ATOM 1897 O O . PRO A 1 252 ? -13.525 32.353 12.511 1.00 35.06 252 PRO A O 1
ATOM 1900 N N . LEU A 1 253 ? -15.538 31.433 12.878 1.00 38.78 253 LEU A N 1
ATOM 1901 C CA . LEU A 1 253 ? -16.309 32.597 12.414 1.00 38.78 253 LEU A CA 1
ATOM 1902 C C . LEU A 1 253 ? -15.894 33.893 13.140 1.00 38.78 253 LEU A C 1
ATOM 1904 O O . LEU A 1 253 ? -16.058 34.978 12.591 1.00 38.78 253 LEU A O 1
ATOM 1908 N N . THR A 1 254 ? -15.300 33.780 14.333 1.00 41.97 254 THR A N 1
ATOM 1909 C CA . THR A 1 254 ? -14.726 34.888 15.104 1.00 41.97 254 THR A CA 1
ATOM 1910 C C . THR A 1 254 ? -13.532 35.557 14.419 1.00 41.97 254 THR A C 1
ATOM 1912 O O . THR A 1 254 ? -13.390 36.767 14.540 1.00 41.97 254 THR A O 1
ATOM 1915 N N . PHE A 1 255 ? -12.721 34.835 13.638 1.00 40.88 255 PHE A N 1
ATOM 1916 C CA . PHE A 1 255 ? -11.611 35.419 12.875 1.00 40.88 255 PHE A CA 1
ATOM 1917 C C . PHE A 1 255 ? -12.130 36.321 11.748 1.00 40.88 255 PHE A C 1
ATOM 1919 O O . PHE A 1 255 ? -11.697 37.461 11.605 1.00 40.88 255 PHE A O 1
ATOM 1926 N N . PHE A 1 256 ? -13.147 35.864 11.011 1.00 40.91 256 PHE A N 1
ATOM 1927 C CA . PHE A 1 256 ? -13.818 36.683 9.997 1.00 40.91 256 PHE A CA 1
ATOM 1928 C C . PHE A 1 256 ? -14.641 37.821 10.612 1.00 40.91 256 PHE A C 1
ATOM 1930 O O . PHE A 1 256 ? -14.732 38.890 10.015 1.00 40.91 256 PHE A O 1
ATOM 1937 N N . ALA A 1 257 ? -15.206 37.635 11.809 1.00 43.72 257 ALA A N 1
ATOM 1938 C CA . ALA A 1 257 ? -15.856 38.711 12.556 1.00 43.72 257 ALA A CA 1
ATOM 1939 C C . ALA A 1 257 ? -14.850 39.786 13.005 1.00 43.72 257 ALA A C 1
ATOM 1941 O O . ALA A 1 257 ? -15.158 40.972 12.925 1.00 43.72 257 ALA A O 1
ATOM 1942 N N . CYS A 1 258 ? -13.636 39.388 13.395 1.00 37.56 258 CYS A N 1
ATOM 1943 C CA . CYS A 1 258 ? -12.564 40.304 13.778 1.00 37.56 258 CYS A CA 1
ATOM 1944 C C . CYS A 1 258 ? -12.059 41.117 12.574 1.00 37.56 258 CYS A C 1
ATOM 1946 O O . CYS A 1 258 ? -11.906 42.330 12.674 1.00 37.56 258 CYS A O 1
ATOM 1948 N N . VAL A 1 259 ? -11.895 40.481 11.408 1.00 43.22 259 VAL A N 1
ATOM 1949 C CA . VAL A 1 259 ? -11.528 41.172 10.156 1.00 43.22 259 VAL A CA 1
ATOM 1950 C C . VAL A 1 259 ? -12.652 42.102 9.672 1.00 43.22 259 VAL A C 1
ATOM 1952 O O . VAL A 1 259 ? -12.378 43.212 9.223 1.00 43.22 259 VAL A O 1
ATOM 1955 N N . ARG A 1 260 ? -13.926 41.707 9.828 1.00 48.38 260 ARG A N 1
ATOM 1956 C CA . ARG A 1 260 ? -15.096 42.565 9.543 1.00 48.38 260 ARG A CA 1
ATOM 1957 C C . ARG A 1 260 ? -15.160 43.797 10.445 1.00 48.38 260 ARG A C 1
ATOM 1959 O O . ARG A 1 260 ? -15.460 44.879 9.953 1.00 48.38 260 ARG A O 1
ATOM 1966 N N . ALA A 1 261 ? -14.870 43.634 11.736 1.00 47.62 261 ALA A N 1
ATOM 1967 C CA . ALA A 1 261 ? -14.851 44.735 12.696 1.00 47.62 261 ALA A CA 1
ATOM 1968 C C . ALA A 1 261 ? -13.683 45.703 12.446 1.00 47.62 261 ALA A C 1
ATOM 1970 O O . ALA A 1 261 ? -13.840 46.902 12.646 1.00 47.62 261 ALA A O 1
ATOM 1971 N N . PHE A 1 262 ? -12.540 45.198 11.970 1.00 43.00 262 PHE A N 1
ATOM 1972 C CA . PHE A 1 262 ? -11.352 46.014 11.710 1.00 43.00 262 PHE A CA 1
ATOM 1973 C C . PHE A 1 262 ? -11.412 46.776 10.375 1.00 43.00 262 PHE A C 1
ATOM 1975 O O . PHE A 1 262 ? -10.888 47.880 10.282 1.00 43.00 262 PHE A O 1
ATOM 1982 N N . LEU A 1 263 ? -12.054 46.210 9.343 1.00 41.28 263 LEU A N 1
ATOM 1983 C CA . LEU A 1 263 ? -12.101 46.805 7.996 1.00 41.28 263 LEU A CA 1
ATOM 1984 C C . LEU A 1 263 ? -13.406 47.547 7.668 1.00 41.28 263 LEU A C 1
ATOM 1986 O O . LEU A 1 263 ? -13.475 48.205 6.636 1.00 41.28 263 LEU A O 1
ATOM 1990 N N . GLY A 1 264 ? -14.443 47.456 8.507 1.00 37.09 264 GLY A N 1
ATOM 1991 C CA . GLY A 1 264 ? -15.662 48.262 8.358 1.00 37.09 264 GLY A CA 1
ATOM 1992 C C . GLY A 1 264 ? -16.469 48.016 7.074 1.00 37.09 264 GLY A C 1
ATOM 1993 O O . GLY A 1 264 ? -17.172 48.916 6.622 1.00 37.09 264 GLY A O 1
ATOM 1994 N N . VAL A 1 265 ? -16.394 46.821 6.469 1.00 40.81 265 VAL A N 1
ATOM 1995 C CA . VAL A 1 265 ? -17.083 46.509 5.198 1.00 40.81 265 VAL A CA 1
ATOM 1996 C C . VAL A 1 265 ? -18.196 45.475 5.401 1.00 40.81 265 VAL A C 1
ATOM 1998 O O . VAL A 1 265 ? -17.963 44.387 5.930 1.00 40.81 265 VAL A O 1
ATOM 2001 N N . ALA A 1 266 ? -19.412 45.797 4.942 1.00 43.84 266 ALA A N 1
ATOM 2002 C CA . ALA A 1 266 ? -20.612 44.963 5.106 1.00 43.84 266 ALA A CA 1
ATOM 2003 C C . ALA A 1 266 ? -20.623 43.687 4.233 1.00 43.84 266 ALA A C 1
ATOM 2005 O O . ALA A 1 266 ? -21.334 42.731 4.544 1.00 43.84 266 ALA A O 1
ATOM 2006 N N . SER A 1 267 ? -19.808 43.621 3.175 1.00 38.81 267 SER A N 1
ATOM 2007 C CA . SER A 1 267 ? -19.590 42.395 2.400 1.00 38.81 267 SER A CA 1
ATOM 2008 C C . SER A 1 267 ? -18.233 42.417 1.702 1.00 38.81 267 SER A C 1
ATOM 2010 O O . SER A 1 267 ? -17.895 43.410 1.064 1.00 38.81 267 SER A O 1
ATOM 2012 N N . VAL A 1 268 ? -17.500 41.306 1.752 1.00 35.62 268 VAL A N 1
ATOM 2013 C CA . VAL A 1 268 ? -16.404 41.036 0.814 1.00 35.62 268 VAL A CA 1
ATOM 2014 C C . VAL A 1 268 ? -17.018 40.273 -0.359 1.00 35.62 268 VAL A C 1
ATOM 2016 O O . VAL A 1 268 ? -17.491 39.152 -0.168 1.00 35.62 268 VAL A O 1
ATOM 2019 N N . ARG A 1 269 ? -17.061 40.879 -1.552 1.00 31.12 269 ARG A N 1
ATOM 2020 C CA . ARG A 1 269 ? -17.319 40.141 -2.796 1.00 31.12 269 ARG A CA 1
ATOM 2021 C C . ARG A 1 269 ? -16.066 39.345 -3.140 1.00 31.12 269 ARG A C 1
ATOM 2023 O O . ARG A 1 269 ? -14.988 39.918 -3.240 1.00 31.12 269 ARG A O 1
ATOM 2030 N N . THR A 1 270 ? -16.210 38.044 -3.346 1.00 31.30 270 THR A N 1
ATOM 2031 C CA . THR A 1 270 ? -15.219 37.249 -4.075 1.00 31.30 270 THR A CA 1
ATOM 2032 C C . THR A 1 270 ? -15.652 37.200 -5.538 1.00 31.30 270 THR A C 1
ATOM 2034 O O . THR A 1 270 ? -16.324 36.259 -5.951 1.00 31.30 270 THR A O 1
ATOM 2037 N N . GLU A 1 271 ? -15.335 38.244 -6.301 1.00 27.66 271 GLU A N 1
ATOM 2038 C CA . GLU A 1 271 ? -15.282 38.157 -7.763 1.00 27.66 271 GLU A CA 1
ATOM 2039 C C . GLU A 1 271 ? -13.876 37.653 -8.114 1.00 27.66 271 GLU A C 1
ATOM 2041 O O . GLU A 1 271 ? -12.888 38.345 -7.888 1.00 27.66 271 GLU A O 1
ATOM 2046 N N . PHE A 1 272 ? -13.785 36.409 -8.584 1.00 25.56 272 PHE A N 1
ATOM 2047 C CA . PHE A 1 272 ? -12.639 35.934 -9.353 1.00 25.56 272 PHE A CA 1
ATOM 2048 C C . PHE A 1 272 ? -13.128 35.822 -10.794 1.00 25.56 272 PHE A C 1
ATOM 2050 O O . PHE A 1 272 ? -14.012 35.019 -11.094 1.00 25.56 272 PHE A O 1
ATOM 2057 N N . ASP A 1 273 ? -12.603 36.718 -11.621 1.00 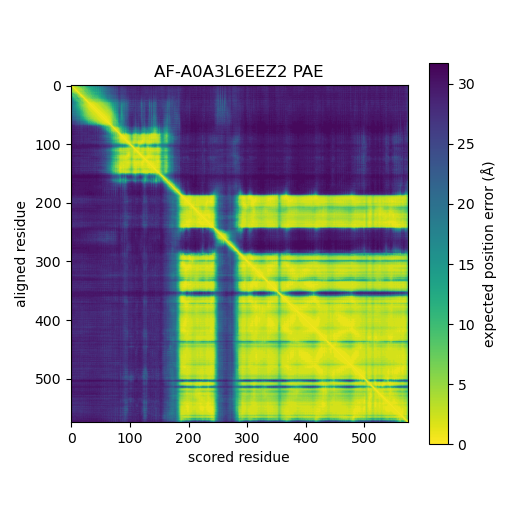26.25 273 ASP A N 1
ATOM 2058 C CA . ASP A 1 273 ? -12.833 36.818 -13.054 1.00 26.25 273 ASP A CA 1
ATOM 2059 C C . ASP A 1 273 ? -12.407 35.523 -13.760 1.00 26.25 273 ASP A C 1
ATOM 2061 O O . ASP A 1 273 ? -11.374 34.920 -13.453 1.00 26.25 273 ASP A O 1
ATOM 2065 N N . GLY A 1 274 ? -13.269 35.070 -14.663 1.00 31.98 274 GLY A N 1
ATOM 2066 C CA . GLY A 1 274 ? -13.136 33.840 -15.414 1.00 31.98 274 GLY A CA 1
ATOM 2067 C C . GLY A 1 274 ? -12.420 34.086 -16.731 1.00 31.98 274 GLY A C 1
ATOM 2068 O O . GLY A 1 274 ? -13.067 34.178 -17.766 1.00 31.98 274 GLY A O 1
ATOM 2069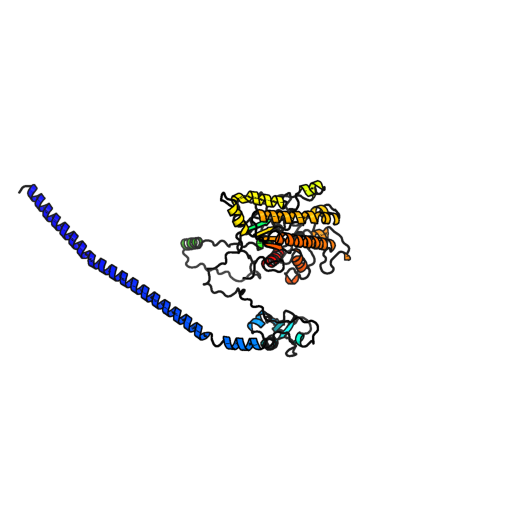 N N . SER A 1 275 ? -11.091 34.094 -16.709 1.00 28.12 275 SER A N 1
ATOM 2070 C CA . SER A 1 275 ? -10.272 33.821 -17.893 1.00 28.12 275 SER A CA 1
ATOM 2071 C C . SER A 1 275 ? -8.840 33.499 -17.474 1.00 28.12 275 SER A C 1
ATOM 2073 O O . SER A 1 275 ? -8.006 34.389 -17.396 1.00 28.12 275 SER A O 1
ATOM 2075 N N . ASP A 1 276 ? -8.588 32.241 -17.110 1.00 25.03 276 ASP A N 1
ATOM 2076 C CA . ASP A 1 276 ? -7.370 31.484 -17.439 1.00 25.03 276 ASP A CA 1
ATOM 2077 C C . ASP A 1 276 ? -7.307 30.184 -16.623 1.00 25.03 276 ASP A C 1
ATOM 2079 O O . ASP A 1 276 ? -7.654 30.132 -15.445 1.00 25.03 276 ASP A O 1
ATOM 2083 N N . SER A 1 277 ? -6.796 29.130 -17.264 1.00 25.66 277 SER A N 1
ATOM 2084 C CA . SER A 1 277 ? -6.384 27.829 -16.704 1.00 25.66 277 SER A CA 1
ATOM 2085 C C . SER A 1 277 ? -7.468 26.788 -16.339 1.00 25.66 277 SER A C 1
ATOM 2087 O O . SER A 1 277 ? -7.984 26.682 -15.233 1.00 25.66 277 SER A O 1
ATOM 2089 N N . PHE A 1 278 ? -7.740 25.929 -17.325 1.00 27.09 278 PHE A N 1
ATOM 2090 C CA . PHE A 1 278 ? -7.586 24.468 -17.252 1.00 27.09 278 PHE A CA 1
ATOM 2091 C C . PHE A 1 278 ? -7.730 23.811 -15.862 1.00 27.09 278 PHE A C 1
ATOM 2093 O O . PHE A 1 278 ? -6.743 23.599 -15.162 1.00 27.09 278 PHE A O 1
ATOM 2100 N N . TRP A 1 279 ? -8.939 23.356 -15.521 1.00 23.11 279 TRP A N 1
ATOM 2101 C CA . TRP A 1 279 ? -9.138 22.271 -14.555 1.00 23.11 279 TRP A CA 1
ATOM 2102 C C . TRP A 1 279 ? -10.377 21.451 -14.910 1.00 23.11 279 TRP A C 1
ATOM 2104 O O . TRP A 1 279 ? -11.463 22.012 -15.050 1.00 23.11 279 TRP A O 1
ATOM 2114 N N . PRO A 1 280 ? -10.248 20.117 -15.018 1.00 34.09 280 PRO A N 1
ATOM 2115 C CA . PRO A 1 280 ? -11.368 19.289 -14.602 1.00 34.09 280 PRO A CA 1
ATOM 2116 C C . PRO A 1 280 ? -10.900 18.106 -13.748 1.00 34.09 280 PRO A C 1
ATOM 2118 O O . PRO A 1 280 ? -10.179 17.233 -14.228 1.00 34.09 280 PRO A O 1
ATOM 2121 N N . SER A 1 281 ? -11.334 18.067 -12.483 1.00 25.58 281 SER A N 1
ATOM 2122 C CA . SER A 1 281 ? -11.821 16.880 -11.743 1.00 25.58 281 SER A CA 1
ATOM 2123 C C . SER A 1 281 ? -12.096 17.254 -10.271 1.00 25.58 281 SER A C 1
ATOM 2125 O O . SER A 1 281 ? -11.330 18.040 -9.709 1.00 25.58 281 SER A O 1
ATOM 2127 N N . PRO A 1 282 ? -13.136 16.703 -9.610 1.00 29.62 282 PRO A N 1
ATOM 2128 C CA . PRO A 1 282 ? -13.431 17.007 -8.207 1.00 29.62 282 PRO A CA 1
ATOM 2129 C C . PRO A 1 282 ? -12.267 16.590 -7.285 1.00 29.62 282 PRO A C 1
ATOM 2131 O O . PRO A 1 282 ? -11.562 15.623 -7.596 1.00 29.62 282 PRO A O 1
ATOM 2134 N N . PRO A 1 283 ? -12.051 17.276 -6.144 1.00 35.19 283 PRO A N 1
ATOM 2135 C CA . PRO A 1 283 ? -10.957 16.958 -5.238 1.00 35.19 283 PRO A CA 1
ATOM 2136 C C . PRO A 1 283 ? -11.135 15.551 -4.662 1.00 35.19 283 PRO A C 1
ATOM 2138 O O . PRO A 1 283 ? -12.202 15.189 -4.174 1.00 35.19 283 PRO A O 1
ATOM 2141 N N . ALA A 1 284 ? -10.058 14.775 -4.757 1.00 34.47 284 ALA A N 1
ATOM 2142 C CA . ALA A 1 284 ? -9.876 13.430 -4.237 1.00 34.47 284 ALA A CA 1
ATOM 2143 C C . ALA A 1 284 ? -10.716 13.099 -2.993 1.00 34.47 284 ALA A C 1
ATOM 2145 O O . ALA A 1 284 ? -10.578 13.735 -1.947 1.00 34.47 284 ALA A O 1
ATOM 2146 N N . ALA A 1 285 ? -11.544 12.067 -3.118 1.00 34.44 285 ALA A N 1
ATOM 2147 C CA . ALA A 1 285 ? -12.422 11.623 -2.050 1.00 34.44 285 ALA A CA 1
ATOM 2148 C C . ALA A 1 285 ? -11.622 11.041 -0.863 1.00 34.44 285 ALA A C 1
ATOM 2150 O O . ALA A 1 285 ? -10.574 10.416 -1.043 1.00 34.44 285 ALA A O 1
ATOM 2151 N N . GLN A 1 286 ? -12.106 11.347 0.339 1.00 56.88 286 GLN A N 1
ATOM 2152 C CA . GLN A 1 286 ? -11.526 11.104 1.660 1.00 56.88 286 GLN A CA 1
ATOM 2153 C C . GLN A 1 286 ? -12.656 10.558 2.541 1.00 56.88 286 GLN A C 1
ATOM 2155 O O . GLN A 1 286 ? -13.603 11.296 2.815 1.00 56.88 286 GLN A O 1
ATOM 2160 N N . GLU A 1 287 ? -12.582 9.297 2.970 1.00 54.44 287 GLU A N 1
ATOM 2161 C CA . GLU A 1 287 ? -13.819 8.550 3.267 1.00 54.44 287 GLU A CA 1
ATOM 2162 C C . GLU A 1 287 ? -14.131 8.359 4.773 1.00 54.44 287 GLU A C 1
ATOM 2164 O O . GLU A 1 287 ? -15.288 8.495 5.161 1.00 54.44 287 GLU A O 1
ATOM 2169 N N . LEU A 1 288 ? -13.157 8.110 5.674 1.00 53.16 288 LEU A N 1
ATOM 2170 C CA . LEU A 1 288 ? -13.487 7.702 7.069 1.00 53.16 288 LEU A CA 1
ATOM 2171 C C . LEU A 1 288 ? -13.633 8.807 8.121 1.00 53.16 288 LEU A C 1
ATOM 2173 O O . LEU A 1 288 ? -14.020 8.537 9.254 1.00 53.16 288 LEU A O 1
ATOM 2177 N N . GLY A 1 289 ? -13.312 10.054 7.820 1.00 55.72 289 GLY A N 1
ATOM 2178 C CA . GLY A 1 289 ? -13.447 11.126 8.811 1.00 55.72 289 GLY A CA 1
ATOM 2179 C C . GLY A 1 289 ? -12.209 11.467 9.685 1.00 55.72 289 GLY A C 1
ATOM 2180 O O . GLY A 1 289 ? -12.300 12.443 10.430 1.00 55.72 289 GLY A O 1
ATOM 2181 N N . LEU A 1 290 ? -11.065 10.771 9.533 1.00 57.44 290 LEU A N 1
ATOM 2182 C CA . LEU A 1 290 ? -9.857 10.842 10.397 1.00 57.44 290 LEU A CA 1
ATOM 2183 C C . LEU A 1 290 ? -8.580 11.449 9.768 1.00 57.44 290 LEU A C 1
ATOM 2185 O O . LEU A 1 290 ? -8.241 11.011 8.684 1.00 57.44 290 LEU A O 1
ATOM 2189 N N . PRO A 1 291 ? -7.796 12.343 10.406 1.00 71.88 291 PRO A N 1
ATOM 2190 C CA . PRO A 1 291 ? -6.596 12.943 9.788 1.00 71.88 291 PRO A CA 1
ATOM 2191 C C . PRO A 1 291 ? -5.601 11.914 9.231 1.00 71.88 291 PRO A C 1
ATOM 2193 O O . PRO A 1 291 ? -5.598 10.751 9.632 1.00 71.88 291 PRO A O 1
ATOM 2196 N N . LEU A 1 292 ? -4.707 12.369 8.343 1.00 84.62 292 LEU A N 1
ATOM 2197 C CA . LEU A 1 292 ? -3.574 11.557 7.892 1.00 84.62 292 LEU A CA 1
ATOM 2198 C C . LEU A 1 292 ? -2.797 11.043 9.116 1.00 84.62 292 LEU A C 1
ATOM 2200 O O . LEU A 1 292 ? -2.363 11.879 9.916 1.00 84.62 292 LEU A O 1
ATOM 2204 N N . PRO A 1 293 ? -2.604 9.720 9.277 1.00 86.62 293 PRO A N 1
ATOM 2205 C CA . PRO A 1 293 ? -1.875 9.192 10.421 1.00 86.62 293 PRO A CA 1
ATOM 2206 C C . PRO A 1 293 ? -0.444 9.754 10.448 1.00 86.62 293 PRO A C 1
ATOM 2208 O O . PRO A 1 293 ? 0.300 9.563 9.476 1.00 86.62 293 PRO A O 1
ATOM 2211 N N . PRO A 1 294 ? -0.041 10.466 11.516 1.00 91.06 294 PRO A N 1
ATOM 2212 C CA . PRO A 1 294 ? 1.307 11.009 11.613 1.00 91.06 294 PRO A CA 1
ATOM 2213 C C . PRO A 1 294 ? 2.331 9.877 11.796 1.00 91.06 294 PRO A C 1
ATOM 2215 O O . PRO A 1 294 ? 1.992 8.832 12.362 1.00 91.06 294 PRO A O 1
ATOM 2218 N N . PRO A 1 295 ? 3.590 10.066 11.359 1.00 93.69 295 PRO A N 1
ATOM 2219 C CA . PRO A 1 295 ? 4.658 9.115 11.650 1.00 93.69 295 PRO A CA 1
ATOM 2220 C C . PRO A 1 295 ? 4.836 8.984 13.167 1.00 93.69 295 PRO A C 1
ATOM 2222 O O . PRO A 1 295 ? 4.950 9.985 13.875 1.00 93.69 295 PRO A O 1
ATOM 2225 N N . SER A 1 296 ? 4.865 7.753 13.676 1.00 94.31 296 SER A N 1
ATOM 2226 C CA . SER A 1 296 ? 4.941 7.444 15.109 1.00 94.31 296 SER A CA 1
ATOM 2227 C C . SER A 1 296 ? 6.204 7.982 15.780 1.00 94.31 296 SER A C 1
ATOM 2229 O O . SER A 1 296 ? 6.241 8.123 16.997 1.00 94.31 296 SER A O 1
ATOM 2231 N N . LYS A 1 297 ? 7.249 8.275 14.999 1.00 92.44 297 LYS A N 1
ATOM 2232 C CA . LYS A 1 297 ? 8.506 8.864 15.481 1.00 92.44 297 LYS A CA 1
ATOM 2233 C C . LYS A 1 297 ? 8.488 10.397 15.572 1.00 92.44 297 LYS A C 1
ATOM 2235 O O . LYS A 1 297 ? 9.480 10.992 15.989 1.00 92.44 297 LYS A O 1
ATOM 2240 N N . ALA A 1 298 ? 7.396 11.064 15.188 1.00 89.62 298 ALA A N 1
ATOM 2241 C CA . ALA A 1 298 ? 7.287 12.516 15.311 1.00 89.62 298 ALA A CA 1
ATOM 2242 C C . ALA A 1 298 ? 7.185 12.951 16.781 1.00 89.62 298 ALA A C 1
ATOM 2244 O O . ALA A 1 298 ? 6.305 12.507 17.511 1.00 89.62 298 ALA A O 1
ATOM 2245 N N . LYS A 1 299 ? 8.047 13.887 17.197 1.00 82.81 299 LYS A N 1
ATOM 2246 C CA . LYS A 1 299 ? 8.106 14.379 18.588 1.00 82.81 299 LYS A CA 1
ATOM 2247 C C . LYS A 1 299 ? 6.974 15.351 18.954 1.00 82.81 299 LYS A C 1
ATOM 2249 O O . LYS A 1 299 ? 6.623 15.454 20.121 1.00 82.81 299 LYS A O 1
ATOM 2254 N N . ASN A 1 300 ? 6.384 16.026 17.962 1.00 77.81 300 ASN A N 1
ATOM 2255 C CA . ASN A 1 300 ? 5.383 17.088 18.155 1.00 77.81 300 ASN A CA 1
ATOM 2256 C C . ASN A 1 300 ? 4.003 16.728 17.569 1.00 77.81 300 ASN A C 1
ATOM 2258 O O . ASN A 1 300 ? 3.256 17.615 17.157 1.00 77.81 300 ASN A O 1
ATOM 2262 N N . ALA A 1 301 ? 3.675 15.437 17.472 1.00 82.38 301 ALA A N 1
ATOM 2263 C CA . ALA A 1 301 ? 2.397 14.970 16.937 1.00 82.38 301 ALA A CA 1
ATOM 2264 C C . ALA A 1 301 ? 1.466 14.467 18.050 1.00 82.38 301 ALA A C 1
ATOM 2266 O O . ALA A 1 301 ? 1.914 13.889 19.037 1.00 82.38 301 ALA A O 1
ATOM 2267 N N . SER A 1 302 ? 0.156 14.657 17.864 1.00 84.75 302 SER A N 1
ATOM 2268 C CA . SER A 1 302 ? -0.860 13.938 18.638 1.00 84.75 302 SER A CA 1
ATOM 2269 C C . SER A 1 302 ? -1.197 12.627 17.937 1.00 84.75 302 SER A C 1
ATOM 2271 O O . SER A 1 302 ? -1.359 12.598 16.716 1.00 84.75 302 SER A O 1
ATOM 2273 N N . PHE A 1 303 ? -1.340 11.561 18.720 1.00 88.44 303 PHE A N 1
ATOM 2274 C CA . PHE A 1 303 ? -1.614 10.211 18.228 1.00 88.44 303 PHE A CA 1
ATOM 2275 C C . PHE A 1 303 ? -3.019 9.705 18.597 1.00 88.44 303 PHE A C 1
ATOM 2277 O O . PHE A 1 303 ? -3.363 8.559 18.316 1.00 88.44 303 PHE A O 1
ATOM 2284 N N . GLU A 1 304 ? -3.865 10.557 19.188 1.00 83.44 304 GLU A N 1
ATOM 2285 C CA . GLU A 1 304 ? -5.232 10.201 19.613 1.00 83.44 304 GLU A CA 1
ATOM 2286 C C . GLU A 1 304 ? -6.126 9.723 18.459 1.00 83.44 304 GLU A C 1
ATOM 2288 O O . GLU A 1 304 ? -7.078 8.972 18.673 1.00 83.44 304 GLU A O 1
ATOM 2293 N N . GLN A 1 305 ? -5.827 10.169 17.237 1.00 84.44 305 GLN A N 1
ATOM 2294 C CA . GLN A 1 305 ? -6.565 9.833 16.015 1.00 84.44 305 GLN A CA 1
ATOM 2295 C C . GLN A 1 305 ? -5.809 8.845 15.118 1.00 84.44 305 GLN A C 1
ATOM 2297 O O . GLN A 1 305 ? -6.233 8.576 13.992 1.00 84.44 305 GLN A O 1
ATOM 2302 N N . GLY A 1 306 ? -4.718 8.267 15.624 1.00 90.19 306 GLY A N 1
ATOM 2303 C CA . GLY A 1 306 ? -3.936 7.262 14.923 1.00 90.19 306 GLY A CA 1
ATOM 2304 C C . GLY A 1 306 ? -2.446 7.561 14.906 1.00 90.19 306 GLY A C 1
ATOM 2305 O O . GLY A 1 306 ? -2.001 8.667 15.203 1.00 90.19 306 GLY A O 1
ATOM 2306 N N . ALA A 1 307 ? -1.678 6.549 14.523 1.00 94.00 307 ALA A N 1
ATOM 2307 C CA . ALA A 1 307 ? -0.241 6.641 14.329 1.00 94.00 307 ALA A CA 1
ATOM 2308 C C . ALA A 1 307 ? 0.189 5.694 13.209 1.00 94.00 307 ALA A C 1
ATOM 2310 O O . ALA A 1 307 ? -0.365 4.606 13.033 1.00 94.00 307 ALA A O 1
ATOM 2311 N N . ASN A 1 308 ? 1.198 6.105 12.458 1.00 97.19 308 ASN A N 1
ATOM 2312 C CA . ASN A 1 308 ? 1.808 5.296 11.424 1.00 97.19 308 ASN A CA 1
ATOM 2313 C C . ASN A 1 308 ? 3.167 4.790 11.911 1.00 97.19 308 ASN A C 1
ATOM 2315 O O . ASN A 1 308 ? 4.090 5.582 12.068 1.00 97.19 308 ASN A O 1
ATOM 2319 N N . PHE A 1 309 ? 3.289 3.490 12.150 1.00 98.06 309 PHE A N 1
ATOM 2320 C CA . PHE A 1 309 ? 4.516 2.810 12.574 1.00 98.06 309 PHE A CA 1
ATOM 2321 C C . PHE A 1 309 ? 5.306 2.216 11.407 1.00 98.06 309 PHE A C 1
ATOM 2323 O O . PHE A 1 309 ? 6.384 1.663 11.622 1.00 98.06 309 PHE A O 1
ATOM 2330 N N . ALA A 1 310 ? 4.778 2.306 10.185 1.00 97.62 310 ALA A N 1
ATOM 2331 C CA . ALA A 1 310 ? 5.423 1.750 9.012 1.00 97.62 310 ALA A CA 1
ATOM 2332 C C . ALA A 1 310 ? 6.748 2.453 8.722 1.00 97.62 310 ALA A C 1
ATOM 2334 O O . ALA A 1 310 ? 6.901 3.650 8.965 1.00 97.62 310 ALA A O 1
ATOM 2335 N N . ILE A 1 311 ? 7.721 1.707 8.208 1.00 95.06 311 ILE A N 1
ATOM 2336 C CA . ILE A 1 311 ? 9.037 2.261 7.906 1.00 95.06 311 ILE A CA 1
ATOM 2337 C C . ILE A 1 311 ? 9.593 1.655 6.621 1.00 95.06 311 ILE A C 1
ATOM 2339 O O . ILE A 1 311 ? 9.572 0.444 6.417 1.00 95.06 311 ILE A O 1
ATOM 2343 N N . THR A 1 312 ? 10.097 2.506 5.737 1.00 94.50 312 THR A N 1
ATOM 2344 C CA . THR A 1 312 ? 10.634 2.119 4.428 1.00 94.50 312 THR A CA 1
ATOM 2345 C C . THR A 1 312 ? 11.669 0.995 4.559 1.00 94.50 312 THR A C 1
ATOM 2347 O O . THR A 1 312 ? 12.650 1.128 5.290 1.00 94.50 312 THR A O 1
ATOM 2350 N N . GLY A 1 313 ? 11.463 -0.115 3.842 1.00 93.62 313 GLY A N 1
ATOM 2351 C CA . GLY A 1 313 ? 12.332 -1.299 3.893 1.00 93.62 313 GLY A CA 1
ATOM 2352 C C . GLY A 1 313 ? 12.027 -2.285 5.028 1.00 93.62 313 GLY A C 1
ATOM 2353 O O . GLY A 1 313 ? 12.784 -3.239 5.214 1.00 93.62 313 GLY A O 1
ATOM 2354 N N . ALA A 1 314 ? 10.949 -2.075 5.792 1.00 97.00 314 ALA A N 1
ATOM 2355 C CA . ALA A 1 314 ? 10.502 -3.011 6.818 1.00 97.00 314 ALA A CA 1
ATOM 2356 C C . ALA A 1 314 ? 10.209 -4.408 6.261 1.00 97.00 314 ALA A C 1
ATOM 2358 O O . ALA A 1 314 ? 9.752 -4.580 5.132 1.00 97.00 314 ALA A O 1
ATOM 2359 N N . THR A 1 315 ? 10.432 -5.405 7.106 1.00 97.88 315 THR A N 1
ATOM 2360 C CA . THR A 1 315 ? 10.242 -6.829 6.816 1.00 97.88 315 THR A CA 1
ATOM 2361 C C . THR A 1 315 ? 9.237 -7.438 7.791 1.00 97.88 315 THR A C 1
ATOM 2363 O O . THR A 1 315 ? 9.016 -6.917 8.887 1.00 97.88 315 THR A O 1
ATOM 2366 N N . ALA A 1 316 ? 8.602 -8.546 7.415 1.00 98.19 316 ALA A N 1
ATOM 2367 C CA . ALA A 1 316 ? 7.824 -9.338 8.365 1.00 98.19 316 ALA A CA 1
ATOM 2368 C C . ALA A 1 316 ? 8.751 -9.979 9.413 1.00 98.19 316 ALA A C 1
ATOM 2370 O O . ALA A 1 316 ? 8.421 -10.041 10.598 1.00 98.19 316 ALA A O 1
ATOM 2371 N N . LEU A 1 317 ? 9.908 -10.467 8.958 1.00 97.81 317 LEU A N 1
ATOM 2372 C CA . LEU A 1 317 ? 10.908 -11.172 9.755 1.00 97.81 317 LEU A CA 1
ATOM 2373 C C . LEU A 1 317 ? 11.912 -10.212 10.407 1.00 97.81 317 LEU A C 1
ATOM 2375 O O . LEU A 1 317 ? 12.260 -9.181 9.853 1.00 97.81 317 LEU A O 1
ATOM 2379 N N . ASP A 1 318 ? 12.446 -10.578 11.571 1.00 96.06 318 ASP A N 1
ATOM 2380 C CA . ASP A 1 318 ? 13.467 -9.769 12.247 1.00 96.06 318 ASP A CA 1
ATOM 2381 C C . ASP A 1 318 ? 14.799 -9.761 11.468 1.00 96.06 318 ASP A C 1
ATOM 2383 O O . ASP A 1 318 ? 15.200 -10.774 10.893 1.00 96.06 318 ASP A O 1
ATOM 2387 N N . THR A 1 319 ? 15.552 -8.655 11.514 1.00 92.94 319 THR A N 1
ATOM 2388 C CA . THR A 1 319 ? 16.848 -8.498 10.813 1.00 92.94 319 THR A CA 1
ATOM 2389 C C . THR A 1 319 ? 17.832 -9.636 11.098 1.00 92.94 319 THR A C 1
ATOM 2391 O O . THR A 1 319 ? 18.562 -10.088 10.212 1.00 92.94 319 THR A O 1
ATOM 2394 N N . ASP A 1 320 ? 17.819 -10.165 12.323 1.00 94.25 320 ASP A N 1
ATOM 2395 C CA . ASP A 1 320 ? 18.653 -11.297 12.726 1.00 94.25 320 ASP A CA 1
ATOM 2396 C C . ASP A 1 320 ? 18.381 -12.575 11.923 1.00 94.25 320 ASP A C 1
ATOM 2398 O O . ASP A 1 320 ? 19.296 -13.379 11.717 1.00 94.25 320 ASP A O 1
ATOM 2402 N N . PHE A 1 321 ? 17.156 -12.765 11.424 1.00 95.81 321 PHE A N 1
ATOM 2403 C CA . PHE A 1 321 ? 16.814 -13.878 10.542 1.00 95.81 321 PHE A CA 1
ATOM 2404 C C . PHE A 1 321 ? 17.640 -13.843 9.248 1.00 95.81 321 PHE A C 1
ATOM 2406 O O . PHE A 1 321 ? 18.138 -14.887 8.808 1.00 95.81 321 PHE A O 1
ATOM 2413 N N . PHE A 1 322 ? 17.805 -12.649 8.669 1.00 95.75 322 PHE A N 1
ATOM 2414 C CA . PHE A 1 322 ? 18.558 -12.408 7.436 1.00 95.75 322 PHE A CA 1
ATOM 2415 C C . PHE A 1 322 ? 20.067 -12.420 7.682 1.00 95.75 322 PHE A C 1
ATOM 2417 O O . PHE A 1 322 ? 20.807 -13.057 6.929 1.00 95.75 322 PHE A O 1
ATOM 2424 N N . ARG A 1 323 ? 20.534 -11.795 8.772 1.00 93.56 323 ARG A N 1
ATOM 2425 C CA . ARG A 1 323 ? 21.956 -11.777 9.155 1.00 93.56 323 ARG A CA 1
ATOM 2426 C C . ARG A 1 323 ? 22.522 -13.189 9.304 1.00 93.56 323 ARG A C 1
ATOM 2428 O O . ARG A 1 323 ? 23.559 -13.493 8.722 1.00 93.56 323 ARG A O 1
ATOM 2435 N N . LYS A 1 324 ? 21.793 -14.084 9.984 1.00 95.19 324 LYS A N 1
ATOM 2436 C CA . LYS A 1 324 ? 22.174 -15.502 10.153 1.00 95.19 324 LYS A CA 1
ATOM 2437 C C . LYS A 1 324 ? 22.232 -16.295 8.840 1.00 95.19 324 LYS A C 1
ATOM 2439 O O . LYS A 1 324 ? 22.788 -17.385 8.819 1.00 95.19 324 LYS A O 1
ATOM 2444 N N . ARG A 1 325 ? 21.663 -15.767 7.753 1.00 94.25 325 ARG A N 1
ATOM 2445 C CA . ARG A 1 325 ? 21.641 -16.378 6.413 1.00 94.25 325 ARG A CA 1
ATOM 2446 C C . ARG A 1 325 ? 22.567 -15.674 5.418 1.00 94.25 325 ARG A C 1
ATOM 2448 O O . ARG A 1 325 ? 22.491 -15.946 4.225 1.00 94.25 325 ARG A O 1
ATOM 2455 N N . GLY A 1 326 ? 23.419 -14.759 5.889 1.00 93.69 326 GLY A N 1
ATOM 2456 C CA . GLY A 1 326 ? 24.323 -13.989 5.030 1.00 93.69 326 GLY A CA 1
ATOM 2457 C C . GLY A 1 326 ? 23.613 -12.954 4.149 1.00 93.69 326 GLY A C 1
ATOM 2458 O O . GLY A 1 326 ? 24.181 -12.514 3.158 1.00 93.69 326 GLY A O 1
ATOM 2459 N N . LEU A 1 327 ? 22.379 -12.568 4.494 1.00 93.00 327 LEU A N 1
ATOM 2460 C CA . LEU A 1 327 ? 21.570 -11.586 3.756 1.00 93.00 327 LEU A CA 1
ATOM 2461 C C . LEU A 1 327 ? 21.534 -10.207 4.437 1.00 93.00 327 LEU A C 1
ATOM 2463 O O . LEU A 1 327 ? 20.824 -9.311 3.987 1.00 93.00 327 LEU A O 1
ATOM 2467 N N . GLY A 1 328 ? 22.300 -10.018 5.517 1.00 87.88 328 GLY A N 1
ATOM 2468 C CA . GLY A 1 328 ? 22.272 -8.791 6.322 1.00 87.88 328 GLY A CA 1
ATOM 2469 C C . GLY A 1 328 ? 22.604 -7.513 5.543 1.00 87.88 328 GLY A C 1
ATOM 2470 O O . GLY A 1 328 ? 22.062 -6.468 5.860 1.00 87.88 328 GLY A O 1
ATOM 2471 N N . SER A 1 329 ? 23.421 -7.587 4.488 1.00 86.00 329 SER A N 1
ATOM 2472 C CA . SER A 1 329 ? 23.761 -6.427 3.647 1.00 86.00 329 SER A CA 1
ATOM 2473 C C . SER A 1 329 ? 22.618 -5.949 2.745 1.00 86.00 329 SER A C 1
ATOM 2475 O O . SER A 1 329 ? 22.656 -4.822 2.263 1.00 86.00 329 SER A O 1
ATOM 2477 N N . THR A 1 330 ? 21.604 -6.787 2.508 1.00 83.81 330 THR A N 1
ATOM 2478 C CA . THR A 1 330 ? 20.435 -6.443 1.674 1.00 83.81 330 THR A CA 1
ATOM 2479 C C . THR A 1 330 ? 19.251 -5.907 2.472 1.00 83.81 330 THR A C 1
ATOM 2481 O O . THR A 1 330 ? 18.339 -5.319 1.894 1.00 83.81 330 THR A O 1
ATOM 2484 N N . VAL A 1 331 ? 19.276 -6.068 3.797 1.00 86.06 331 VAL A N 1
ATOM 2485 C CA . VAL A 1 331 ? 18.253 -5.561 4.716 1.00 86.06 331 VAL A CA 1
ATOM 2486 C C . VAL A 1 331 ? 18.869 -4.435 5.533 1.00 86.06 331 VAL A C 1
ATOM 2488 O O . VAL A 1 331 ? 19.577 -4.670 6.507 1.00 86.06 331 VAL A O 1
ATOM 2491 N N . TRP A 1 332 ? 18.610 -3.200 5.115 1.00 80.31 332 TRP A N 1
ATOM 2492 C CA . TRP A 1 332 ? 19.220 -2.003 5.700 1.00 80.31 332 TRP A CA 1
ATOM 2493 C C . TRP A 1 332 ? 18.389 -1.374 6.831 1.00 80.31 332 TRP A C 1
ATOM 2495 O O . TRP A 1 332 ? 18.854 -0.442 7.481 1.00 80.31 332 TRP A O 1
ATOM 2505 N N . ASN A 1 333 ? 17.180 -1.883 7.091 1.00 82.50 333 ASN A N 1
ATOM 2506 C CA . ASN A 1 333 ? 16.273 -1.380 8.124 1.00 82.50 333 ASN A CA 1
ATOM 2507 C C . ASN A 1 333 ? 15.923 -2.481 9.147 1.00 82.50 333 ASN A C 1
ATOM 2509 O O . ASN A 1 333 ? 15.680 -3.631 8.776 1.00 82.50 333 ASN A O 1
ATOM 2513 N N . SER A 1 334 ? 15.889 -2.130 10.437 1.00 85.44 334 SER A N 1
ATOM 2514 C CA . SER A 1 334 ? 15.561 -3.027 11.557 1.00 85.44 334 SER A CA 1
ATOM 2515 C C . SER A 1 334 ? 14.123 -2.930 12.083 1.00 85.44 334 SER A C 1
ATOM 2517 O O . SER A 1 334 ? 13.755 -3.607 13.046 1.00 85.44 334 SER A O 1
ATOM 2519 N N . GLY A 1 335 ? 13.278 -2.120 11.447 1.00 92.62 335 GLY A N 1
ATOM 2520 C CA . GLY A 1 335 ? 11.869 -1.958 11.793 1.00 92.62 335 GLY A CA 1
ATOM 2521 C C . GLY A 1 335 ? 10.974 -3.078 11.269 1.00 92.62 335 GLY A C 1
ATOM 2522 O O . GLY A 1 335 ? 10.050 -2.798 10.508 1.00 92.62 335 GLY A O 1
ATOM 2523 N N . SER A 1 336 ? 11.239 -4.330 11.658 1.00 97.31 336 SER A N 1
ATOM 2524 C CA . SER A 1 336 ? 10.360 -5.468 11.354 1.00 97.31 336 SER A CA 1
ATOM 2525 C C . SER A 1 336 ? 8.943 -5.261 11.907 1.00 97.31 336 SER A C 1
ATOM 2527 O O . SER A 1 336 ? 8.738 -4.434 12.799 1.00 97.31 336 SER A O 1
ATOM 2529 N N . LEU A 1 337 ? 7.959 -6.045 11.450 1.00 98.31 337 LEU A N 1
ATOM 2530 C CA . LEU A 1 337 ? 6.595 -6.026 12.007 1.00 98.31 337 LEU A CA 1
ATOM 2531 C C . LEU A 1 337 ? 6.601 -6.131 13.542 1.00 98.31 337 LEU A C 1
ATOM 2533 O O . LEU A 1 337 ? 5.903 -5.383 14.225 1.00 98.31 337 LEU A O 1
ATOM 2537 N N . ARG A 1 338 ? 7.438 -7.009 14.105 1.00 97.25 338 ARG A N 1
ATOM 2538 C CA . ARG A 1 338 ? 7.577 -7.153 15.560 1.00 97.25 338 ARG A CA 1
ATOM 2539 C C . ARG A 1 338 ? 8.091 -5.873 16.217 1.00 97.25 338 ARG A C 1
ATOM 2541 O O . ARG A 1 338 ? 7.553 -5.468 17.246 1.00 97.25 338 ARG A O 1
ATOM 2548 N N . THR A 1 339 ? 9.101 -5.237 15.630 1.00 97.81 339 THR A N 1
ATOM 2549 C CA . THR A 1 339 ? 9.631 -3.956 16.110 1.00 97.81 339 THR A CA 1
ATOM 2550 C C . THR A 1 339 ? 8.564 -2.859 16.056 1.00 97.81 339 THR A C 1
ATOM 2552 O O . THR A 1 339 ? 8.414 -2.104 17.011 1.00 97.81 339 THR A O 1
ATOM 2555 N N . GLN A 1 340 ? 7.763 -2.802 14.991 1.00 98.38 340 GLN A N 1
ATOM 2556 C CA . GLN A 1 340 ? 6.685 -1.816 14.865 1.00 98.38 340 GLN A CA 1
ATOM 2557 C C . GLN A 1 340 ? 5.563 -2.036 15.890 1.00 98.38 340 GLN A C 1
ATOM 2559 O O . GLN A 1 340 ? 5.052 -1.076 16.463 1.00 98.38 340 GLN A O 1
ATOM 2564 N N . ILE A 1 341 ? 5.213 -3.293 16.187 1.00 98.44 341 ILE A N 1
ATOM 2565 C CA . ILE A 1 341 ? 4.288 -3.625 17.284 1.00 98.44 341 ILE A CA 1
ATOM 2566 C C . ILE A 1 341 ? 4.881 -3.198 18.633 1.00 98.44 341 ILE A C 1
ATOM 2568 O O . ILE A 1 341 ? 4.147 -2.719 19.498 1.00 98.44 341 ILE A O 1
ATOM 2572 N N . GLN A 1 342 ? 6.198 -3.325 18.824 1.00 97.75 342 GLN A N 1
ATOM 2573 C CA . GLN A 1 342 ? 6.845 -2.810 20.028 1.00 97.75 342 GLN A CA 1
ATOM 2574 C C . GLN A 1 342 ? 6.725 -1.283 20.120 1.00 97.75 342 GLN A C 1
ATOM 2576 O O . GLN A 1 342 ? 6.352 -0.785 21.174 1.00 97.75 342 GLN A O 1
ATOM 2581 N N . TRP A 1 343 ? 6.901 -0.547 19.020 1.00 97.06 343 TRP A N 1
ATOM 2582 C CA . TRP A 1 343 ? 6.676 0.904 19.011 1.00 97.06 343 TRP A CA 1
ATOM 2583 C C . TRP A 1 343 ? 5.233 1.289 19.356 1.00 97.06 343 TRP A C 1
ATOM 2585 O O . TRP A 1 343 ? 5.021 2.271 20.066 1.00 97.06 343 TRP A O 1
ATOM 2595 N N . LEU A 1 344 ? 4.233 0.507 18.927 1.00 95.62 344 LEU A N 1
ATOM 2596 C CA . LEU A 1 344 ? 2.855 0.691 19.398 1.00 95.62 344 LEU A CA 1
ATOM 2597 C C . LEU A 1 344 ? 2.764 0.520 20.915 1.00 95.62 344 LEU A C 1
ATOM 2599 O O . LEU A 1 344 ? 2.127 1.336 21.573 1.00 95.62 344 LEU A O 1
ATOM 2603 N N . ARG A 1 345 ? 3.378 -0.529 21.474 1.00 95.00 345 ARG A N 1
ATOM 2604 C CA . ARG A 1 345 ? 3.378 -0.778 22.925 1.00 95.00 345 ARG A CA 1
ATOM 2605 C C . ARG A 1 345 ? 4.061 0.341 23.698 1.00 95.00 345 ARG A C 1
ATOM 2607 O O . ARG A 1 345 ? 3.567 0.698 24.761 1.00 95.00 345 ARG A O 1
ATOM 2614 N N . ASP A 1 346 ? 5.129 0.907 23.152 1.00 93.12 346 ASP A N 1
ATOM 2615 C CA . ASP A 1 346 ? 5.846 2.030 23.754 1.00 93.12 346 ASP A CA 1
ATOM 2616 C C . ASP A 1 346 ? 5.008 3.322 23.702 1.00 93.12 346 ASP A C 1
ATOM 2618 O O . ASP A 1 346 ? 5.036 4.113 24.642 1.00 93.12 346 ASP A O 1
ATOM 2622 N N . LEU A 1 347 ? 4.205 3.511 22.644 1.00 90.75 347 LEU A N 1
ATOM 2623 C CA . LEU A 1 347 ? 3.275 4.640 22.500 1.00 90.75 347 LEU A CA 1
ATOM 2624 C C . LEU A 1 347 ? 1.974 4.459 23.305 1.00 90.75 347 LEU A C 1
ATOM 2626 O O . LEU A 1 347 ? 1.314 5.423 23.691 1.00 90.75 347 LEU A O 1
ATOM 2630 N N . LYS A 1 348 ? 1.583 3.215 23.580 1.00 89.38 348 LYS A N 1
ATOM 2631 C CA . LYS A 1 348 ? 0.321 2.851 24.237 1.00 89.38 348 LYS A CA 1
ATOM 2632 C C . LYS A 1 348 ? 0.038 3.625 25.541 1.00 89.38 348 LYS A C 1
ATOM 2634 O O . LYS A 1 348 ? -1.107 4.053 25.706 1.00 89.38 348 LYS A O 1
ATOM 2639 N N . PRO A 1 349 ? 1.010 3.863 26.449 1.00 86.69 349 PRO A N 1
ATOM 2640 C CA . PRO A 1 349 ? 0.770 4.618 27.678 1.00 86.69 349 PRO A CA 1
ATOM 2641 C C . PRO A 1 349 ? 0.315 6.063 27.442 1.00 86.69 349 PRO A C 1
ATOM 2643 O O . PRO A 1 349 ? -0.479 6.566 28.231 1.00 86.69 349 PRO A O 1
ATOM 2646 N N . SER A 1 350 ? 0.761 6.724 26.364 1.00 83.50 350 SER A N 1
ATOM 2647 C CA . SER A 1 350 ? 0.353 8.105 26.057 1.00 83.50 350 SER A CA 1
ATOM 2648 C C . SER A 1 350 ? -1.007 8.197 25.364 1.00 83.50 350 SER A C 1
ATOM 2650 O O . SER A 1 350 ? -1.620 9.258 25.360 1.00 83.50 350 SER A O 1
ATOM 2652 N N . LEU A 1 351 ? -1.482 7.103 24.762 1.00 82.12 351 LEU A N 1
ATOM 2653 C CA . LEU A 1 351 ? -2.798 7.027 24.115 1.00 82.12 351 LEU A CA 1
ATOM 2654 C C . LEU A 1 351 ? -3.923 6.753 25.116 1.00 82.12 351 LEU A C 1
ATOM 2656 O O . LEU A 1 351 ? -5.071 7.143 24.913 1.00 82.12 351 LEU A O 1
ATOM 2660 N N . CYS A 1 352 ? -3.590 6.042 26.189 1.00 75.69 352 CYS A N 1
ATOM 2661 C CA . CYS A 1 352 ? -4.543 5.435 27.100 1.00 75.69 352 CYS A CA 1
ATOM 2662 C C . CYS A 1 352 ? -4.263 5.892 28.536 1.00 75.69 352 CYS A C 1
ATOM 2664 O O . CYS A 1 352 ? -3.830 5.106 29.378 1.00 75.69 352 CYS A O 1
ATOM 2666 N N . SER A 1 353 ? -4.520 7.170 28.818 1.00 59.56 353 SER A N 1
ATOM 2667 C CA . SER A 1 353 ? -4.337 7.811 30.128 1.00 59.56 353 SER A CA 1
ATOM 2668 C C . SER A 1 353 ? -5.346 7.315 31.179 1.00 59.56 353 SER A C 1
ATOM 2670 O O . SER A 1 353 ? -6.222 8.054 31.616 1.00 59.56 353 SER A O 1
ATOM 2672 N N . SER A 1 354 ? -5.274 6.049 31.597 1.00 51.84 354 SER A N 1
ATOM 2673 C CA . SER A 1 354 ? -5.853 5.601 32.872 1.00 51.84 354 SER A CA 1
ATOM 2674 C C . SER A 1 354 ? -5.207 4.298 33.337 1.00 51.84 354 SER A C 1
ATOM 2676 O O . SER A 1 354 ? -5.010 3.390 32.532 1.00 51.84 354 SER A O 1
ATOM 2678 N N . ALA A 1 355 ? -4.952 4.186 34.639 1.00 50.16 355 ALA A N 1
ATOM 2679 C CA . ALA A 1 355 ? -4.226 3.100 35.305 1.00 50.16 355 ALA A CA 1
ATOM 2680 C C . ALA A 1 355 ? -4.822 1.675 35.168 1.00 50.16 355 ALA A C 1
ATOM 2682 O O . ALA A 1 355 ? -4.276 0.733 35.736 1.00 50.16 355 ALA A O 1
ATOM 2683 N N . GLN A 1 356 ? -5.907 1.475 34.413 1.00 51.00 356 GLN A N 1
ATOM 2684 C CA . GLN A 1 356 ? -6.454 0.157 34.089 1.00 51.00 356 GLN A CA 1
ATOM 2685 C C . GLN A 1 356 ? -6.369 -0.102 32.578 1.00 51.00 356 GLN A C 1
ATOM 2687 O O . GLN A 1 356 ? -7.150 0.440 31.797 1.00 51.00 356 GLN A O 1
ATOM 2692 N N . GLY A 1 357 ? -5.450 -0.979 32.154 1.00 57.12 357 GLY A N 1
ATOM 2693 C CA . GLY A 1 357 ? -5.217 -1.346 30.746 1.00 57.12 357 GLY A CA 1
ATOM 2694 C C . GLY A 1 357 ? -6.449 -1.833 29.956 1.00 57.12 357 GLY A C 1
ATOM 2695 O O . GLY A 1 357 ? -6.391 -1.895 28.727 1.00 57.12 357 GLY A O 1
ATOM 2696 N N . THR A 1 358 ? -7.573 -2.117 30.624 1.00 60.59 358 THR A N 1
ATOM 2697 C CA . THR A 1 358 ? -8.890 -2.402 30.028 1.00 60.59 358 THR A CA 1
ATOM 2698 C C . THR A 1 358 ? -9.381 -1.275 29.116 1.00 60.59 358 THR A C 1
ATOM 2700 O O . THR A 1 358 ? -9.808 -1.553 27.997 1.00 60.59 358 THR A O 1
ATOM 2703 N N . ARG A 1 359 ? -9.202 -0.003 29.508 1.00 74.00 359 ARG A N 1
ATOM 2704 C CA . ARG A 1 359 ? -9.618 1.148 28.679 1.00 74.00 359 ARG A CA 1
ATOM 2705 C C . ARG A 1 359 ? -8.873 1.240 27.350 1.00 74.00 359 ARG A C 1
ATOM 2707 O O . ARG A 1 359 ? -9.402 1.766 26.379 1.00 74.00 359 ARG A O 1
ATOM 2714 N N . CYS A 1 360 ? -7.650 0.715 27.284 1.00 81.19 360 CYS A N 1
ATOM 2715 C CA . CYS A 1 360 ? -6.871 0.755 26.052 1.00 81.19 360 CYS A CA 1
ATOM 2716 C C . CYS A 1 360 ? -7.326 -0.300 25.040 1.00 81.19 360 CYS A C 1
ATOM 2718 O O . CYS A 1 360 ? -7.327 -0.047 23.838 1.00 81.19 360 CYS A O 1
ATOM 2720 N N . LYS A 1 361 ? -7.772 -1.466 25.527 1.00 86.81 361 LYS A N 1
ATOM 2721 C CA . LYS A 1 361 ? -8.399 -2.479 24.671 1.00 86.81 361 LYS A CA 1
ATOM 2722 C C . LYS A 1 361 ? -9.725 -1.981 24.102 1.00 86.81 361 LYS A C 1
ATOM 2724 O O . LYS A 1 361 ? -10.007 -2.237 22.940 1.00 86.81 361 LYS A O 1
ATOM 2729 N N . GLU A 1 362 ? -10.510 -1.254 24.897 1.00 86.81 362 GLU A N 1
ATOM 2730 C CA . GLU A 1 362 ? -11.739 -0.593 24.435 1.00 86.81 362 GLU A CA 1
ATOM 2731 C C . GLU A 1 362 ? -11.441 0.468 23.372 1.00 86.81 362 GLU A C 1
ATOM 2733 O O . GLU A 1 362 ? -12.068 0.462 22.319 1.00 86.81 362 GLU A O 1
ATOM 2738 N N . PHE A 1 363 ? -10.427 1.312 23.592 1.00 87.94 363 PHE A N 1
ATOM 2739 C CA . PHE A 1 363 ? -9.989 2.288 22.594 1.00 87.94 363 PHE A CA 1
ATOM 2740 C C . PHE A 1 363 ? -9.587 1.617 21.273 1.00 87.94 363 PHE A C 1
ATOM 2742 O O . PHE A 1 363 ? -10.134 1.956 20.229 1.00 87.94 363 PHE A O 1
ATOM 2749 N N . PHE A 1 364 ? -8.690 0.625 21.309 1.00 92.38 364 PHE A N 1
ATOM 2750 C CA . PHE A 1 364 ? -8.243 -0.073 20.097 1.00 92.38 364 PHE A CA 1
ATOM 2751 C C . PHE A 1 364 ? -9.334 -0.915 19.425 1.00 92.38 364 PHE A C 1
ATOM 2753 O O . PHE A 1 364 ? -9.251 -1.158 18.221 1.00 92.38 364 PHE A O 1
ATOM 2760 N N . ALA A 1 365 ? -10.380 -1.308 20.154 1.00 92.19 365 ALA A N 1
ATOM 2761 C CA . ALA A 1 365 ? -11.542 -1.973 19.576 1.00 92.19 365 ALA A CA 1
ATOM 2762 C C . ALA A 1 365 ? -12.367 -1.052 18.657 1.00 92.19 365 ALA A C 1
ATOM 2764 O O . ALA A 1 365 ? -13.083 -1.557 17.797 1.00 92.19 365 ALA A O 1
ATOM 2765 N N . GLU A 1 366 ? -12.255 0.271 18.815 1.00 88.69 366 GLU A N 1
ATOM 2766 C CA . GLU A 1 366 ? -12.890 1.294 17.968 1.00 88.69 366 GLU A CA 1
ATOM 2767 C C . GLU A 1 366 ? -11.957 1.798 16.847 1.00 88.69 366 GLU A C 1
ATOM 2769 O O . GLU A 1 366 ? -12.294 2.732 16.112 1.00 88.69 366 GLU A O 1
ATOM 2774 N N . CYS A 1 367 ? -10.756 1.228 16.716 1.00 91.94 367 CYS A N 1
ATOM 2775 C CA . CYS A 1 367 ? -9.751 1.654 15.744 1.00 91.94 367 CYS A CA 1
ATOM 2776 C C . CYS A 1 367 ? -9.640 0.684 14.567 1.00 91.94 367 CYS A C 1
ATOM 2778 O O . CYS A 1 367 ? -9.889 -0.515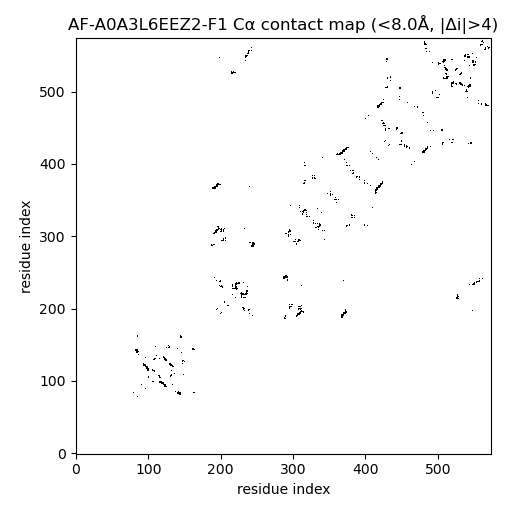 14.690 1.00 91.94 367 CYS A O 1
ATOM 2780 N N . LEU A 1 368 ? -9.193 1.213 13.429 1.00 94.25 368 LEU A N 1
ATOM 2781 C CA . LEU A 1 368 ? -8.807 0.416 12.272 1.00 94.25 368 LEU A CA 1
ATOM 2782 C C . LEU A 1 368 ? -7.295 0.189 12.281 1.00 94.25 368 LEU A C 1
ATOM 2784 O O . LEU A 1 368 ? -6.521 1.143 12.355 1.00 94.25 368 LEU A O 1
ATOM 2788 N N . PHE A 1 369 ? -6.875 -1.064 12.150 1.00 97.62 369 PHE A N 1
ATOM 2789 C CA . PHE A 1 369 ? -5.471 -1.433 12.015 1.00 97.62 369 PHE A CA 1
ATOM 2790 C C . PHE A 1 369 ? -5.165 -1.807 10.564 1.00 97.62 369 PHE A C 1
ATOM 2792 O O . PHE A 1 369 ? -5.839 -2.655 9.989 1.00 97.62 369 PHE A O 1
ATOM 2799 N N . VAL A 1 370 ? -4.142 -1.208 9.964 1.00 97.88 370 VAL A N 1
ATOM 2800 C CA . VAL A 1 370 ? -3.610 -1.608 8.651 1.00 97.88 370 VAL A CA 1
ATOM 2801 C C . VAL A 1 370 ? -2.279 -2.309 8.896 1.00 97.88 370 VAL A C 1
ATOM 2803 O O . VAL A 1 370 ? -1.364 -1.699 9.436 1.00 97.88 370 VAL A O 1
ATOM 2806 N N . VAL A 1 371 ? -2.180 -3.596 8.566 1.00 98.25 371 VAL A N 1
ATOM 2807 C CA . VAL A 1 371 ? -1.047 -4.469 8.924 1.00 98.25 371 VAL A CA 1
ATOM 2808 C C . VAL A 1 371 ? -0.326 -4.942 7.666 1.00 98.25 371 VAL A C 1
ATOM 2810 O O . VAL A 1 371 ? -0.353 -6.120 7.312 1.00 98.25 371 VAL A O 1
ATOM 2813 N N . GLY A 1 372 ? 0.287 -4.001 6.960 1.00 91.94 372 GLY A N 1
ATOM 2814 C CA . GLY A 1 372 ? 1.110 -4.265 5.794 1.00 91.94 372 GLY A CA 1
ATOM 2815 C C . GLY A 1 372 ? 1.043 -3.174 4.725 1.00 91.94 372 GLY A C 1
ATOM 2816 O O . GLY A 1 372 ? 0.369 -2.158 4.870 1.00 91.94 372 GLY A O 1
ATOM 2817 N N . GLU A 1 373 ? 1.710 -3.385 3.596 1.00 94.12 373 GLU A N 1
ATOM 2818 C CA . GLU A 1 373 ? 2.224 -4.690 3.142 1.00 94.12 373 GLU A CA 1
ATOM 2819 C C . GLU A 1 373 ? 3.471 -5.188 3.901 1.00 94.12 373 GLU A C 1
ATOM 2821 O O . GLU A 1 373 ? 4.275 -4.398 4.391 1.00 94.12 373 GLU A O 1
ATOM 2826 N N . PHE A 1 374 ? 3.578 -6.514 4.040 1.00 97.50 374 PHE A N 1
ATOM 2827 C CA . PHE A 1 374 ? 4.735 -7.221 4.588 1.00 97.50 374 PHE A CA 1
ATOM 2828 C C . PHE A 1 374 ? 5.025 -8.476 3.756 1.00 97.50 374 PHE A C 1
ATOM 2830 O O . PHE A 1 374 ? 4.124 -9.270 3.473 1.00 97.50 374 PHE A O 1
ATOM 2837 N N . GLY A 1 375 ? 6.302 -8.698 3.442 1.00 95.75 375 GLY A N 1
ATOM 2838 C CA . GLY A 1 375 ? 6.765 -9.793 2.592 1.00 95.75 375 GLY A CA 1
ATOM 2839 C C . GLY A 1 375 ? 7.587 -9.318 1.398 1.00 95.75 375 GLY A C 1
ATOM 2840 O O . GLY A 1 375 ? 8.589 -9.956 1.078 1.00 95.75 375 GLY A O 1
ATOM 2841 N N . GLY A 1 376 ? 7.240 -8.186 0.780 1.00 95.31 376 GLY A N 1
ATOM 2842 C CA . GLY A 1 376 ? 7.982 -7.621 -0.352 1.00 95.31 376 GLY A CA 1
ATOM 2843 C C . GLY A 1 376 ? 9.487 -7.507 -0.080 1.00 95.31 376 GLY A C 1
ATOM 2844 O O . GLY A 1 376 ? 10.300 -8.086 -0.806 1.00 95.31 376 GLY A O 1
ATOM 2845 N N . ASN A 1 377 ? 9.871 -6.845 1.015 1.00 96.88 377 ASN A N 1
ATOM 2846 C CA . ASN A 1 377 ? 11.280 -6.700 1.403 1.00 96.88 377 ASN A CA 1
ATOM 2847 C C . ASN A 1 377 ? 11.921 -8.019 1.864 1.00 96.88 377 ASN A C 1
ATOM 2849 O O . ASN A 1 377 ? 13.101 -8.247 1.593 1.00 96.88 377 ASN A O 1
ATOM 2853 N N . ASP A 1 378 ? 11.154 -8.916 2.493 1.00 97.81 378 ASP A N 1
ATOM 2854 C CA . ASP A 1 378 ? 11.638 -10.234 2.915 1.00 97.81 378 ASP A CA 1
ATOM 2855 C C . ASP A 1 378 ? 12.086 -11.079 1.717 1.00 97.81 378 ASP A C 1
ATOM 2857 O O . ASP A 1 378 ? 13.089 -11.791 1.791 1.00 97.81 378 ASP A O 1
ATOM 2861 N N . TYR A 1 379 ? 11.360 -10.986 0.601 1.00 97.62 379 TYR A N 1
ATOM 2862 C CA . TYR A 1 379 ? 11.688 -11.682 -0.641 1.00 97.62 379 TYR A CA 1
ATOM 2863 C C . TYR A 1 379 ? 12.725 -10.936 -1.476 1.00 97.62 379 TYR A C 1
ATOM 2865 O O . TYR A 1 379 ? 13.583 -11.576 -2.083 1.00 97.62 379 TYR A O 1
ATOM 2873 N N . ASN A 1 380 ? 12.706 -9.601 -1.465 1.00 95.44 380 ASN A N 1
ATOM 2874 C CA . ASN A 1 380 ? 13.724 -8.793 -2.131 1.00 95.44 380 ASN A CA 1
ATOM 2875 C C . ASN A 1 380 ? 15.124 -9.043 -1.551 1.00 95.44 380 ASN A C 1
ATOM 2877 O O . ASN A 1 380 ? 16.087 -9.015 -2.308 1.00 95.44 380 ASN A O 1
ATOM 2881 N N . ALA A 1 381 ? 15.257 -9.347 -0.254 1.00 95.50 381 ALA A N 1
ATOM 2882 C CA . ALA A 1 381 ? 16.553 -9.608 0.376 1.00 95.50 381 ALA A CA 1
ATOM 2883 C C . ALA A 1 381 ? 17.378 -10.710 -0.337 1.00 95.50 381 ALA A C 1
ATOM 2885 O O . ALA A 1 381 ? 18.459 -10.414 -0.853 1.00 95.50 381 ALA A O 1
ATOM 2886 N N . PRO A 1 382 ? 16.905 -11.970 -0.465 1.00 95.94 382 PRO A N 1
ATOM 2887 C CA . PRO A 1 382 ? 17.625 -12.977 -1.243 1.00 95.94 382 PRO A CA 1
ATOM 2888 C C . PRO A 1 382 ? 17.655 -12.666 -2.748 1.00 95.94 382 PRO A C 1
ATOM 2890 O O . PRO A 1 382 ? 18.676 -12.905 -3.391 1.00 95.94 382 PRO A O 1
ATOM 2893 N N . LEU A 1 383 ? 16.574 -12.126 -3.321 1.00 95.19 383 LEU A N 1
ATOM 2894 C CA . LEU A 1 383 ? 16.476 -11.895 -4.767 1.00 95.19 383 LEU A CA 1
ATOM 2895 C C . LEU A 1 383 ? 17.474 -10.837 -5.259 1.00 95.19 383 LEU A C 1
ATOM 2897 O O . LEU A 1 383 ? 18.157 -11.050 -6.262 1.00 95.19 383 LEU A O 1
ATOM 2901 N N . PHE A 1 384 ? 17.615 -9.732 -4.529 1.00 92.12 384 PHE A N 1
ATOM 2902 C CA . PHE A 1 384 ? 18.553 -8.654 -4.847 1.00 92.12 384 PHE A CA 1
ATOM 2903 C C . PHE A 1 384 ? 19.987 -8.981 -4.410 1.00 92.12 384 PHE A C 1
ATOM 2905 O O . PHE A 1 384 ? 20.926 -8.401 -4.946 1.00 92.12 384 PHE A O 1
ATOM 2912 N N . ALA A 1 385 ? 20.179 -9.980 -3.538 1.00 92.38 385 ALA A N 1
ATOM 2913 C CA . ALA A 1 385 ? 21.476 -10.627 -3.312 1.00 92.38 385 ALA A CA 1
ATOM 2914 C C . ALA A 1 385 ? 21.884 -11.598 -4.445 1.00 92.38 385 ALA A C 1
ATOM 2916 O O . ALA A 1 385 ? 22.886 -12.305 -4.316 1.00 92.38 385 ALA A O 1
ATOM 2917 N N . GLY A 1 386 ? 21.098 -11.695 -5.525 1.00 92.19 386 GLY A N 1
ATOM 2918 C CA . GLY A 1 386 ? 21.367 -12.581 -6.659 1.00 92.19 386 GLY A CA 1
ATOM 2919 C C . GLY A 1 386 ? 21.088 -14.062 -6.383 1.00 92.19 386 GLY A C 1
ATOM 2920 O O . GLY A 1 386 ? 21.580 -14.921 -7.114 1.00 92.19 386 GLY A O 1
ATOM 2921 N N . LYS A 1 387 ? 20.331 -14.395 -5.329 1.00 94.19 387 LYS A N 1
ATOM 2922 C CA . LYS A 1 387 ? 19.931 -15.782 -5.047 1.00 94.19 387 LYS A CA 1
ATOM 2923 C C . LYS A 1 387 ? 18.795 -16.225 -5.974 1.00 94.19 387 LYS A C 1
ATOM 2925 O O . LYS A 1 387 ? 18.007 -15.420 -6.465 1.00 94.19 387 LYS A O 1
ATOM 2930 N N . ASP A 1 388 ? 18.700 -17.537 -6.183 1.00 93.50 388 ASP A N 1
ATOM 2931 C CA . ASP A 1 388 ? 17.636 -18.160 -6.974 1.00 93.50 388 ASP A CA 1
ATOM 2932 C C . ASP A 1 388 ? 16.254 -17.932 -6.330 1.00 93.50 388 ASP A C 1
ATOM 2934 O O . ASP A 1 388 ? 16.117 -17.919 -5.104 1.00 93.50 388 ASP A O 1
ATOM 2938 N N . LEU A 1 389 ? 15.207 -17.807 -7.153 1.00 95.19 389 LEU A N 1
ATOM 2939 C CA . LEU A 1 389 ? 13.821 -17.621 -6.703 1.00 95.19 389 LEU A CA 1
ATOM 2940 C C . LEU A 1 389 ? 13.361 -18.709 -5.712 1.00 95.19 389 LEU A C 1
ATOM 2942 O O . LEU A 1 389 ? 12.538 -18.442 -4.836 1.00 95.19 389 LEU A O 1
ATOM 2946 N N . ARG A 1 390 ? 13.915 -19.926 -5.800 1.00 96.25 390 ARG A N 1
ATOM 2947 C CA . ARG A 1 390 ? 13.671 -21.023 -4.849 1.00 96.25 390 ARG A CA 1
ATOM 2948 C C . ARG A 1 390 ? 14.087 -20.674 -3.422 1.00 96.25 390 ARG A C 1
ATOM 2950 O O . ARG A 1 390 ? 13.422 -21.116 -2.490 1.00 96.25 390 ARG A O 1
ATOM 2957 N N . GLU A 1 391 ? 15.124 -19.860 -3.232 1.00 95.75 391 GLU A N 1
ATOM 2958 C CA . GLU A 1 391 ? 15.507 -19.387 -1.898 1.00 95.75 391 GLU A CA 1
ATOM 2959 C C . GLU A 1 391 ? 14.445 -18.448 -1.322 1.00 95.75 391 GLU A C 1
ATOM 2961 O O . GLU A 1 391 ? 14.069 -18.592 -0.162 1.00 95.75 391 GLU A O 1
ATOM 2966 N N . ALA A 1 392 ? 13.871 -17.561 -2.138 1.00 96.69 392 ALA A N 1
ATOM 2967 C CA . ALA A 1 392 ? 12.756 -16.720 -1.707 1.00 96.69 392 ALA A CA 1
ATOM 2968 C C . ALA A 1 392 ? 11.502 -17.556 -1.370 1.00 96.69 392 ALA A C 1
ATOM 2970 O O . ALA A 1 392 ? 10.806 -17.260 -0.397 1.00 96.69 392 ALA A O 1
ATOM 2971 N N . TYR A 1 393 ? 11.240 -18.653 -2.097 1.00 97.81 393 TYR A N 1
ATOM 2972 C CA . TYR A 1 393 ? 10.125 -19.563 -1.786 1.00 97.81 393 TYR A CA 1
ATOM 2973 C C . TYR A 1 393 ? 10.279 -20.204 -0.400 1.00 97.81 393 TYR A C 1
ATOM 2975 O O . TYR A 1 393 ? 9.292 -20.337 0.325 1.00 97.81 393 TYR A O 1
ATOM 2983 N N . LYS A 1 394 ? 11.509 -20.545 0.011 1.00 97.62 394 LYS A N 1
ATOM 2984 C CA . LYS A 1 394 ? 11.787 -21.098 1.350 1.00 97.62 394 LYS A CA 1
ATOM 2985 C C . LYS A 1 394 ? 11.445 -20.119 2.476 1.00 97.62 394 LYS A C 1
ATOM 2987 O O . LYS A 1 394 ? 11.154 -20.558 3.584 1.00 97.62 394 LYS A O 1
ATOM 2992 N N . LEU A 1 395 ? 11.452 -18.811 2.211 1.00 98.12 395 LEU A N 1
ATOM 2993 C CA . LEU A 1 395 ? 11.081 -17.793 3.197 1.00 98.12 395 LEU A CA 1
ATOM 2994 C C . LEU A 1 395 ? 9.562 -17.666 3.371 1.00 98.12 395 LEU A C 1
ATOM 2996 O O . LEU A 1 395 ? 9.123 -17.254 4.444 1.00 98.12 395 LEU A O 1
ATOM 3000 N N . MET A 1 396 ? 8.745 -18.044 2.377 1.00 98.31 396 MET A N 1
ATOM 3001 C CA . MET A 1 396 ? 7.292 -17.819 2.422 1.00 98.31 396 MET A CA 1
ATOM 3002 C C . MET A 1 396 ? 6.609 -18.350 3.692 1.00 98.31 396 MET A C 1
ATOM 3004 O O . MET A 1 396 ? 5.883 -17.575 4.314 1.00 98.31 396 MET A O 1
ATOM 3008 N N . PRO A 1 397 ? 6.838 -19.598 4.152 1.00 98.50 397 PRO A N 1
ATOM 3009 C CA . PRO A 1 397 ? 6.189 -20.093 5.366 1.00 98.50 397 PRO A CA 1
ATOM 3010 C C . PRO A 1 397 ? 6.563 -19.295 6.620 1.00 98.50 397 PRO A C 1
ATOM 3012 O O . PRO A 1 397 ? 5.740 -19.158 7.523 1.00 98.50 397 PRO A O 1
ATOM 3015 N N . HIS A 1 398 ? 7.789 -18.766 6.679 1.00 98.62 398 HIS A N 1
ATOM 3016 C CA . HIS A 1 398 ? 8.253 -17.938 7.791 1.00 98.62 398 HIS A CA 1
ATOM 3017 C C . HIS A 1 398 ? 7.597 -16.557 7.761 1.00 98.62 398 HIS A C 1
ATOM 3019 O O . HIS A 1 398 ? 7.101 -16.109 8.788 1.00 98.62 398 HIS A O 1
ATOM 3025 N N . VAL A 1 399 ? 7.530 -15.927 6.584 1.00 98.75 399 VAL A N 1
ATOM 3026 C CA . VAL A 1 399 ? 6.877 -14.621 6.389 1.00 98.75 399 VAL A CA 1
ATOM 3027 C C . VAL A 1 399 ? 5.389 -14.697 6.736 1.00 98.75 399 VAL A C 1
ATOM 3029 O O . VAL A 1 399 ? 4.909 -13.918 7.551 1.00 98.75 399 VAL A O 1
ATOM 3032 N N . ILE A 1 400 ? 4.662 -15.683 6.195 1.00 98.81 400 ILE A N 1
ATOM 3033 C CA . ILE A 1 400 ? 3.226 -15.859 6.478 1.00 98.81 400 ILE A CA 1
ATOM 3034 C C . ILE A 1 400 ? 2.977 -16.107 7.969 1.00 98.81 400 ILE A C 1
ATOM 3036 O O . ILE A 1 400 ? 2.002 -15.597 8.524 1.00 98.81 400 ILE A O 1
ATOM 3040 N N . ARG A 1 401 ? 3.863 -16.860 8.634 1.00 98.81 401 ARG A N 1
ATOM 3041 C CA . ARG A 1 401 ? 3.793 -17.061 10.084 1.00 98.81 401 ARG A CA 1
ATOM 3042 C C . ARG A 1 401 ? 4.025 -15.756 10.840 1.00 98.81 401 ARG A C 1
ATOM 3044 O O . ARG A 1 401 ? 3.208 -15.428 11.682 1.00 98.81 401 ARG A O 1
ATOM 3051 N N . ALA A 1 402 ? 5.058 -14.990 10.497 1.00 98.81 402 ALA A N 1
ATOM 3052 C CA . ALA A 1 402 ? 5.352 -13.719 11.154 1.00 98.81 402 ALA A CA 1
ATOM 3053 C C . ALA A 1 402 ? 4.204 -12.703 11.012 1.00 98.81 402 ALA A C 1
ATOM 3055 O O . ALA A 1 402 ? 3.837 -12.060 11.993 1.00 98.81 402 ALA A O 1
ATOM 3056 N N . ILE A 1 403 ? 3.581 -12.612 9.829 1.00 98.88 403 ILE A N 1
ATOM 3057 C CA . ILE A 1 403 ? 2.380 -11.786 9.616 1.00 98.88 403 ILE A CA 1
ATOM 3058 C C . ILE A 1 403 ? 1.229 -12.283 10.497 1.00 98.88 403 ILE A C 1
ATOM 3060 O O . ILE A 1 403 ? 0.582 -11.484 11.170 1.00 98.88 403 ILE A O 1
ATOM 3064 N N . SER A 1 404 ? 0.994 -13.600 10.529 1.00 98.81 404 SER A N 1
ATOM 3065 C CA . SER A 1 404 ? -0.065 -14.195 11.353 1.00 98.81 404 SER A CA 1
ATOM 3066 C C . SER A 1 404 ? 0.147 -13.902 12.840 1.00 98.81 404 SER A C 1
ATOM 3068 O O . SER A 1 404 ? -0.762 -13.403 13.495 1.00 98.81 404 SER A O 1
ATOM 3070 N N . ASP A 1 405 ? 1.360 -14.126 13.347 1.00 98.81 405 ASP A N 1
ATOM 3071 C CA . ASP A 1 405 ? 1.739 -13.872 14.738 1.00 98.81 405 ASP A CA 1
ATOM 3072 C C . ASP A 1 405 ? 1.627 -12.378 15.087 1.00 98.81 405 ASP A C 1
ATOM 3074 O O . ASP A 1 405 ? 1.240 -12.021 16.199 1.00 98.81 405 ASP A O 1
ATOM 3078 N N . GLY A 1 406 ? 1.952 -11.482 14.149 1.00 98.75 406 GLY A N 1
ATOM 3079 C CA . GLY A 1 406 ? 1.779 -10.040 14.319 1.00 98.75 40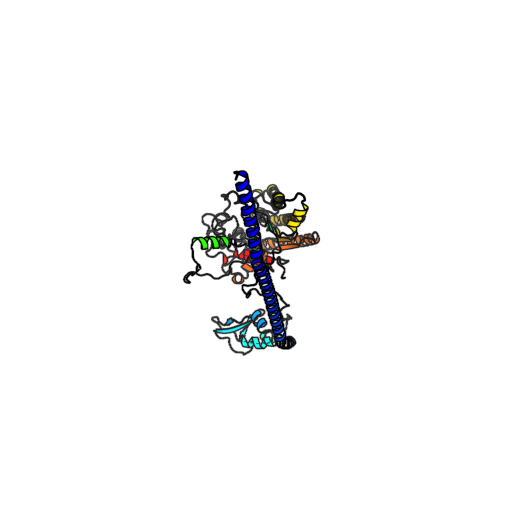6 GLY A CA 1
ATOM 3080 C C . GLY A 1 406 ? 0.308 -9.625 14.406 1.00 98.75 406 GLY A C 1
ATOM 3081 O O . GLY A 1 406 ? -0.056 -8.848 15.287 1.00 98.75 406 GLY A O 1
ATOM 3082 N N . VAL A 1 407 ? -0.554 -10.195 13.558 1.00 98.81 407 VAL A N 1
ATOM 3083 C CA . VAL A 1 407 ? -2.013 -10.001 13.632 1.00 98.81 407 VAL A CA 1
ATOM 3084 C C . VAL A 1 407 ? -2.558 -10.490 14.975 1.00 98.81 407 VAL A C 1
ATOM 3086 O O . VAL A 1 407 ? -3.304 -9.762 15.625 1.00 98.81 407 VAL A O 1
ATOM 3089 N N . GLU A 1 408 ? -2.151 -11.676 15.440 1.00 98.69 408 GLU A N 1
ATOM 3090 C CA . GLU A 1 408 ? -2.563 -12.187 16.756 1.00 98.69 408 GLU A CA 1
ATOM 3091 C C . GLU A 1 408 ? -2.095 -11.288 17.906 1.00 98.69 408 GLU A C 1
ATOM 3093 O O . GLU A 1 408 ? -2.854 -11.041 18.843 1.00 98.69 408 GLU A O 1
ATOM 3098 N N . GLN A 1 409 ? -0.870 -10.759 17.831 1.00 98.56 409 GLN A N 1
ATOM 3099 C CA . GLN A 1 409 ? -0.364 -9.814 18.824 1.00 98.56 409 GLN A CA 1
ATOM 3100 C C . GLN A 1 409 ? -1.187 -8.525 18.856 1.00 98.56 409 GLN A C 1
ATOM 3102 O O . GLN A 1 409 ? -1.541 -8.072 19.939 1.00 98.56 409 GLN A O 1
ATOM 3107 N N . LEU A 1 410 ? -1.541 -7.956 17.702 1.00 98.50 410 LEU A N 1
ATOM 3108 C CA . LEU A 1 410 ? -2.377 -6.752 17.637 1.00 98.50 410 LEU A CA 1
ATOM 3109 C C . LEU A 1 410 ? -3.795 -7.007 18.172 1.00 98.50 410 LEU A C 1
ATOM 3111 O O . LEU A 1 410 ? -4.336 -6.173 18.901 1.00 98.50 410 LEU A O 1
ATOM 3115 N N . ILE A 1 411 ? -4.376 -8.179 17.899 1.00 98.12 411 ILE A N 1
ATOM 3116 C CA . ILE A 1 411 ? -5.651 -8.598 18.505 1.00 98.12 411 ILE A CA 1
ATOM 3117 C C . ILE A 1 411 ? -5.512 -8.696 20.033 1.00 98.12 411 ILE A C 1
ATOM 3119 O O . ILE A 1 411 ? -6.377 -8.213 20.765 1.00 98.12 411 ILE A O 1
ATOM 3123 N N . ALA A 1 412 ? -4.402 -9.244 20.539 1.00 96.06 412 ALA A N 1
ATOM 3124 C CA . ALA A 1 412 ? -4.129 -9.300 21.976 1.00 96.06 412 ALA A CA 1
ATOM 3125 C C . ALA A 1 412 ? -3.984 -7.902 22.616 1.00 96.06 412 ALA A C 1
ATOM 3127 O O . ALA A 1 412 ? -4.369 -7.718 23.779 1.00 96.06 412 ALA A O 1
ATOM 3128 N N . GLU A 1 413 ? -3.494 -6.913 21.858 1.00 94.50 413 GLU A N 1
ATOM 3129 C CA . GLU A 1 413 ? -3.458 -5.507 22.278 1.00 94.50 413 GLU A CA 1
ATOM 3130 C C . GLU A 1 413 ? -4.847 -4.852 22.328 1.00 94.50 413 GLU A C 1
ATOM 3132 O O . GLU A 1 413 ? -5.020 -3.898 23.087 1.00 94.50 413 GLU A O 1
ATOM 3137 N N . GLY A 1 414 ? -5.837 -5.384 21.599 1.00 94.44 414 GLY A N 1
ATOM 3138 C CA . GLY A 1 414 ? -7.226 -4.910 21.579 1.00 94.44 414 GLY A CA 1
ATOM 3139 C C . GLY A 1 414 ? -7.800 -4.635 20.186 1.00 94.44 414 GLY A C 1
ATOM 3140 O O . GLY A 1 414 ? -8.958 -4.236 20.092 1.00 94.44 414 GLY A O 1
ATOM 3141 N N . ALA A 1 415 ? -7.028 -4.837 19.113 1.00 96.44 415 ALA A N 1
ATOM 3142 C CA . ALA A 1 415 ? -7.498 -4.596 17.752 1.00 96.44 415 ALA A CA 1
ATOM 3143 C C . ALA A 1 415 ? -8.669 -5.524 17.389 1.00 96.44 415 ALA A C 1
ATOM 3145 O O . ALA A 1 415 ? -8.566 -6.747 17.520 1.00 96.44 415 ALA A O 1
ATOM 3146 N N . LYS A 1 416 ? -9.765 -4.942 16.888 1.00 95.88 416 LYS A N 1
ATOM 3147 C CA . LYS A 1 416 ? -10.928 -5.698 16.393 1.00 95.88 416 LYS A CA 1
ATOM 3148 C C . LYS A 1 416 ? -11.139 -5.600 14.892 1.00 95.88 416 LYS A C 1
ATOM 3150 O O . LYS A 1 416 ? -11.652 -6.551 14.324 1.00 95.88 416 LYS A O 1
ATOM 3155 N N . ASP A 1 417 ? -10.713 -4.529 14.234 1.00 95.75 417 ASP A N 1
ATOM 3156 C CA . ASP A 1 417 ? -10.809 -4.390 12.781 1.00 95.75 417 ASP A CA 1
ATOM 3157 C C . ASP A 1 417 ? -9.403 -4.243 12.194 1.00 95.75 417 ASP A C 1
ATOM 3159 O O . ASP A 1 417 ? -8.698 -3.274 12.483 1.00 95.75 417 ASP A O 1
ATOM 3163 N N . LEU A 1 418 ? -8.987 -5.214 11.377 1.00 98.00 418 LEU A N 1
ATOM 3164 C CA . LEU A 1 418 ? -7.642 -5.272 10.806 1.00 98.00 418 LEU A CA 1
ATOM 3165 C C . LEU A 1 418 ? -7.702 -5.506 9.295 1.00 98.00 418 LEU A C 1
ATOM 3167 O O . LEU A 1 418 ? -8.295 -6.486 8.854 1.00 98.00 418 LEU A O 1
ATOM 3171 N N . ILE A 1 419 ? -7.044 -4.663 8.504 1.00 98.06 419 ILE A N 1
ATOM 3172 C CA . ILE A 1 419 ? -6.766 -4.900 7.084 1.00 98.06 419 ILE A CA 1
ATOM 3173 C C . ILE A 1 419 ? -5.368 -5.501 6.977 1.00 98.06 419 ILE A C 1
ATOM 3175 O O . ILE A 1 419 ? -4.391 -4.886 7.398 1.00 98.06 419 ILE A O 1
ATOM 3179 N N . VAL A 1 420 ? -5.270 -6.689 6.390 1.00 98.69 420 VAL A N 1
ATOM 3180 C CA . VAL A 1 420 ? -4.016 -7.412 6.168 1.00 98.69 420 VAL A CA 1
ATOM 3181 C C . VAL A 1 420 ? -3.824 -7.572 4.661 1.00 98.69 420 VAL A C 1
ATOM 3183 O O . VAL A 1 420 ? -4.417 -8.475 4.055 1.00 98.69 420 VAL A O 1
ATOM 3186 N N . PRO A 1 421 ? -3.080 -6.662 4.014 1.00 98.19 421 PRO A N 1
ATOM 3187 C CA . PRO A 1 421 ? -2.889 -6.723 2.580 1.00 98.19 421 PRO A CA 1
ATOM 3188 C C . PRO A 1 421 ? -1.880 -7.795 2.165 1.00 98.19 421 PRO A C 1
ATOM 3190 O O . PRO A 1 421 ? -0.944 -8.108 2.896 1.00 98.19 421 PRO A O 1
ATOM 3193 N N . GLY A 1 422 ? -2.078 -8.349 0.969 1.00 97.94 422 GLY A N 1
ATOM 3194 C CA . GLY A 1 422 ? -1.097 -9.223 0.322 1.00 97.94 422 GLY A CA 1
ATOM 3195 C C . GLY A 1 422 ? -0.035 -8.461 -0.475 1.00 97.94 422 GLY A C 1
ATOM 3196 O O . GLY A 1 422 ? -0.137 -7.254 -0.663 1.00 97.94 422 GLY A O 1
ATOM 3197 N N . VAL A 1 423 ? 0.950 -9.181 -1.010 1.00 98.25 423 VAL A N 1
ATOM 3198 C CA . VAL A 1 423 ? 2.010 -8.616 -1.859 1.00 98.25 423 VAL A CA 1
ATOM 3199 C C . VAL A 1 423 ? 1.499 -8.206 -3.246 1.00 98.25 423 VAL A C 1
ATOM 3201 O O . VAL A 1 423 ? 0.568 -8.799 -3.808 1.00 98.25 423 VAL A O 1
ATOM 3204 N N . MET A 1 424 ? 2.166 -7.213 -3.832 1.00 97.88 424 MET A N 1
ATOM 3205 C CA . MET A 1 424 ? 1.941 -6.731 -5.201 1.00 97.88 424 MET A CA 1
ATOM 3206 C C . MET A 1 424 ? 2.407 -7.755 -6.267 1.00 97.88 424 MET A C 1
ATOM 3208 O O . MET A 1 424 ? 3.177 -8.666 -5.944 1.00 97.88 424 MET A O 1
ATOM 3212 N N . PRO A 1 425 ? 1.988 -7.649 -7.551 1.00 97.31 425 PRO A N 1
ATOM 3213 C CA . PRO A 1 425 ? 2.466 -8.532 -8.614 1.00 97.31 425 PRO A CA 1
ATOM 3214 C C . PRO A 1 425 ? 3.886 -8.115 -9.022 1.00 97.31 425 PRO A C 1
ATOM 3216 O O . PRO A 1 425 ? 4.075 -7.348 -9.965 1.00 97.31 425 PRO A O 1
ATOM 3219 N N . SER A 1 426 ? 4.893 -8.597 -8.288 1.00 96.12 426 SER A N 1
ATOM 3220 C CA . SER A 1 426 ? 6.283 -8.123 -8.368 1.00 96.12 426 SER A CA 1
ATOM 3221 C C . SER A 1 426 ? 6.870 -8.199 -9.777 1.00 96.12 426 SER A C 1
ATOM 3223 O O . SER A 1 426 ? 7.605 -7.309 -10.191 1.00 96.12 426 SER A O 1
ATOM 3225 N N . GLY A 1 427 ? 6.483 -9.207 -10.563 1.00 96.50 427 GLY A N 1
ATOM 3226 C CA . GLY A 1 427 ? 6.931 -9.368 -11.947 1.00 96.50 427 GLY A CA 1
ATOM 3227 C C . GLY A 1 427 ? 6.452 -8.278 -12.906 1.00 96.50 427 GLY A C 1
ATOM 3228 O O . GLY A 1 427 ? 6.930 -8.228 -14.036 1.00 96.50 427 GLY A O 1
ATOM 3229 N N . CYS A 1 428 ? 5.514 -7.428 -12.489 1.00 95.44 428 CYS A N 1
ATOM 3230 C CA . CYS A 1 428 ? 5.079 -6.257 -13.244 1.00 95.44 428 CYS A CA 1
ATOM 3231 C C . CYS A 1 428 ? 5.851 -4.980 -12.897 1.00 95.44 428 CYS A C 1
ATOM 3233 O O . CYS A 1 428 ? 5.650 -3.971 -13.562 1.00 95.44 428 CYS A O 1
ATOM 3235 N N . PHE A 1 429 ? 6.695 -4.968 -11.866 1.00 95.62 429 PHE A N 1
ATOM 3236 C CA . PHE A 1 429 ? 7.376 -3.739 -11.469 1.00 95.62 429 PHE A CA 1
ATOM 3237 C C . PHE A 1 429 ? 8.635 -3.496 -12.312 1.00 95.62 429 PHE A C 1
ATOM 3239 O O . PHE A 1 429 ? 9.409 -4.436 -12.531 1.00 95.62 429 PHE A O 1
ATOM 3246 N N . PRO A 1 430 ? 8.885 -2.246 -12.755 1.00 94.56 430 PRO A N 1
ATOM 3247 C CA . PRO A 1 430 ? 10.080 -1.875 -13.513 1.00 94.56 430 PRO A CA 1
ATOM 3248 C C . PRO A 1 430 ? 11.402 -2.353 -12.910 1.00 94.56 430 PRO A C 1
ATOM 3250 O O . PRO A 1 430 ? 12.290 -2.748 -13.665 1.00 94.56 430 PRO A O 1
ATOM 3253 N N . VAL A 1 431 ? 11.535 -2.387 -11.577 1.00 94.12 431 VAL A N 1
ATOM 3254 C CA . VAL A 1 431 ? 12.735 -2.929 -10.915 1.00 94.12 431 VAL A CA 1
ATOM 3255 C C . VAL A 1 431 ? 12.994 -4.391 -11.295 1.00 94.12 431 VAL A C 1
ATOM 3257 O O . VAL A 1 431 ? 14.095 -4.729 -11.723 1.00 94.12 431 VAL A O 1
ATOM 3260 N N . TYR A 1 432 ? 11.970 -5.245 -11.248 1.00 95.19 432 TYR A N 1
ATOM 3261 C CA . TYR A 1 432 ? 12.081 -6.661 -11.600 1.00 95.19 432 TYR A CA 1
ATOM 3262 C C . TYR A 1 432 ? 12.316 -6.851 -13.098 1.00 95.19 432 TYR A C 1
ATOM 3264 O O . TYR A 1 432 ? 13.188 -7.618 -13.496 1.00 95.19 432 TYR A O 1
ATOM 3272 N N . LEU A 1 433 ? 11.582 -6.112 -13.927 1.00 93.50 433 LEU A N 1
ATOM 3273 C CA . LEU A 1 433 ? 11.711 -6.167 -15.384 1.00 93.50 433 LEU A CA 1
ATOM 3274 C C . LEU A 1 433 ? 13.083 -5.689 -15.882 1.00 93.50 433 LEU A C 1
ATOM 3276 O O . LEU A 1 433 ? 13.551 -6.130 -16.928 1.00 93.50 433 LEU A O 1
ATOM 3280 N N . THR A 1 434 ? 13.733 -4.797 -15.134 1.00 91.38 434 THR A N 1
ATOM 3281 C CA . THR A 1 434 ? 15.084 -4.307 -15.441 1.00 91.38 434 THR A CA 1
ATOM 3282 C C . THR A 1 434 ? 16.166 -5.255 -14.927 1.00 91.38 434 THR A C 1
ATOM 3284 O O . THR A 1 434 ? 17.197 -5.415 -15.576 1.00 91.38 434 THR A O 1
ATOM 3287 N N . MET A 1 435 ? 15.957 -5.875 -13.761 1.00 90.56 435 MET A N 1
ATOM 3288 C CA . MET A 1 435 ? 16.941 -6.764 -13.133 1.00 90.56 435 MET A CA 1
ATOM 3289 C C . MET A 1 435 ? 16.968 -8.169 -13.735 1.00 90.56 435 MET A C 1
ATOM 3291 O O . MET A 1 435 ? 18.022 -8.803 -13.743 1.00 90.56 435 MET A O 1
ATOM 3295 N N . TYR A 1 436 ? 15.833 -8.669 -14.224 1.00 91.06 436 TYR A N 1
ATOM 3296 C CA . TYR A 1 436 ? 15.700 -10.050 -14.675 1.00 91.06 436 TYR A CA 1
ATOM 3297 C C . TYR A 1 436 ? 15.360 -10.115 -16.163 1.00 91.06 436 TYR A C 1
ATOM 3299 O O . TYR A 1 436 ? 14.271 -9.739 -16.590 1.00 91.06 436 TYR A O 1
ATOM 3307 N N . ALA A 1 437 ? 16.298 -10.645 -16.946 1.00 81.25 437 ALA A N 1
ATOM 3308 C CA . ALA A 1 437 ? 16.110 -10.919 -18.363 1.00 81.25 437 ALA A CA 1
ATOM 3309 C C . ALA A 1 437 ? 15.531 -12.330 -18.558 1.00 81.25 437 ALA A C 1
ATOM 3311 O O . ALA A 1 437 ? 16.272 -13.310 -18.631 1.00 81.25 437 ALA A O 1
ATOM 3312 N N . ASP A 1 438 ? 14.204 -12.435 -18.634 1.00 84.75 438 ASP A N 1
ATOM 3313 C CA . ASP A 1 438 ? 13.539 -13.670 -19.061 1.00 84.75 438 ASP A CA 1
ATOM 3314 C C . ASP A 1 438 ? 13.365 -13.679 -20.594 1.00 84.75 438 ASP A C 1
ATOM 3316 O O . ASP A 1 438 ? 13.229 -12.617 -21.212 1.00 84.75 438 ASP A O 1
ATOM 3320 N N . PRO A 1 439 ? 13.315 -14.858 -21.238 1.00 90.00 439 PRO A N 1
ATOM 3321 C CA . PRO A 1 439 ? 12.914 -14.944 -22.638 1.00 90.00 439 PRO A CA 1
ATOM 3322 C C . PRO A 1 439 ? 11.455 -14.477 -22.815 1.00 90.00 439 PRO A C 1
ATOM 3324 O O . PRO A 1 439 ? 10.693 -14.348 -21.845 1.00 90.00 439 PRO A O 1
ATOM 3327 N N . LYS A 1 440 ? 11.033 -14.208 -24.058 1.00 88.38 440 LYS A N 1
ATOM 3328 C CA . LYS A 1 440 ? 9.696 -13.647 -24.352 1.00 88.38 440 LYS A CA 1
ATOM 3329 C C . LYS A 1 440 ? 8.564 -14.513 -23.791 1.00 88.38 440 LYS A C 1
ATOM 3331 O O . LYS A 1 440 ? 7.573 -13.989 -23.292 1.00 88.38 440 LYS A O 1
ATOM 3336 N N . GLU A 1 441 ? 8.733 -15.829 -23.795 1.00 91.62 441 GLU A N 1
ATOM 3337 C CA . GLU A 1 441 ? 7.775 -16.819 -23.295 1.00 91.62 441 GLU A CA 1
ATOM 3338 C C . GLU A 1 441 ? 7.597 -16.734 -21.771 1.00 91.62 441 GLU A C 1
ATOM 3340 O O . GLU A 1 441 ? 6.522 -17.051 -21.247 1.00 91.62 441 GLU A O 1
ATOM 3345 N N . GLY A 1 442 ? 8.625 -16.255 -21.059 1.00 92.25 442 GLY A N 1
ATOM 3346 C CA . GLY A 1 442 ? 8.598 -15.975 -19.622 1.00 92.25 442 GLY A CA 1
ATOM 3347 C C . GLY A 1 442 ? 7.750 -14.755 -19.251 1.00 92.25 442 GLY A C 1
ATOM 3348 O O . GLY A 1 442 ? 7.393 -14.585 -18.083 1.00 92.25 442 GLY A O 1
ATOM 3349 N N . HIS A 1 443 ? 7.355 -13.946 -20.236 1.00 93.69 443 HIS A N 1
ATOM 3350 C CA . HIS A 1 443 ? 6.519 -12.769 -20.047 1.00 93.69 443 HIS A CA 1
ATOM 3351 C C . HIS A 1 443 ? 5.046 -13.066 -20.358 1.00 93.69 443 HIS A C 1
ATOM 3353 O O . HIS A 1 443 ? 4.699 -13.887 -21.212 1.00 93.69 443 HIS A O 1
ATOM 3359 N N . GLY A 1 444 ? 4.135 -12.412 -19.639 1.00 91.50 444 GLY A N 1
ATOM 3360 C CA . GLY A 1 444 ? 2.709 -12.432 -19.953 1.00 91.50 444 GLY A CA 1
ATOM 3361 C C . GLY A 1 444 ? 2.455 -11.739 -21.290 1.00 91.50 444 GLY A C 1
ATOM 3362 O O . GLY A 1 444 ? 2.785 -10.568 -21.434 1.00 91.50 444 GLY A O 1
ATOM 3363 N N . SER A 1 445 ? 1.828 -12.424 -22.249 1.00 88.69 445 SER A N 1
ATOM 3364 C CA . SER A 1 445 ? 1.621 -11.899 -23.611 1.00 88.69 445 SER A CA 1
ATOM 3365 C C . SER A 1 445 ? 0.831 -10.588 -23.652 1.00 88.69 445 SER A C 1
ATOM 3367 O O . SER A 1 445 ? 1.076 -9.748 -24.509 1.00 88.69 445 SER A O 1
ATOM 3369 N N . ARG A 1 446 ? -0.106 -10.403 -22.712 1.00 88.75 446 ARG A N 1
ATOM 3370 C CA . ARG A 1 446 ? -0.926 -9.186 -22.596 1.00 88.75 446 ARG A CA 1
ATOM 3371 C C . ARG A 1 446 ? -0.359 -8.144 -21.640 1.00 88.75 446 ARG A C 1
ATOM 3373 O O . ARG A 1 446 ? -0.641 -6.967 -21.807 1.00 88.75 446 ARG A O 1
ATOM 3380 N N . THR A 1 447 ? 0.357 -8.573 -20.603 1.00 90.38 447 THR A N 1
ATOM 3381 C CA . THR A 1 447 ? 0.791 -7.683 -19.516 1.00 90.38 447 THR A CA 1
ATOM 3382 C C . THR A 1 447 ? 2.236 -7.225 -19.656 1.00 90.38 447 THR A C 1
ATOM 3384 O O . THR A 1 447 ? 2.608 -6.221 -19.063 1.00 90.38 447 THR A O 1
ATOM 3387 N N . GLY A 1 448 ? 3.069 -7.974 -20.381 1.00 91.06 448 GLY A N 1
ATOM 3388 C CA . GLY A 1 448 ? 4.515 -7.769 -20.404 1.00 91.06 448 GLY A CA 1
ATOM 3389 C C . GLY A 1 448 ? 5.202 -8.048 -19.062 1.00 91.06 448 GLY A C 1
ATOM 3390 O O . GLY A 1 448 ? 6.369 -7.723 -18.918 1.00 91.06 448 GLY A O 1
ATOM 3391 N N . CYS A 1 449 ? 4.511 -8.633 -18.077 1.00 94.25 449 CYS A N 1
ATOM 3392 C CA . CYS A 1 449 ? 5.087 -8.924 -16.761 1.00 94.25 449 CYS A CA 1
ATOM 3393 C C . CYS A 1 449 ? 5.786 -10.286 -16.723 1.00 94.25 449 CYS A C 1
ATOM 3395 O O . CYS A 1 449 ? 5.343 -11.227 -17.385 1.00 94.25 449 CYS A O 1
ATOM 3397 N N . LEU A 1 450 ? 6.786 -10.439 -15.855 1.00 96.19 450 LEU A N 1
ATOM 3398 C CA . LEU A 1 450 ? 7.468 -11.711 -15.607 1.00 96.19 450 LEU A CA 1
ATOM 3399 C C . LEU A 1 450 ? 6.535 -12.711 -14.904 1.00 96.19 450 LEU A C 1
ATOM 3401 O O . LEU A 1 450 ? 6.157 -12.531 -13.739 1.00 96.19 450 LEU A O 1
ATOM 3405 N N . LYS A 1 451 ? 6.185 -13.808 -15.589 1.00 95.88 451 LYS A N 1
ATOM 3406 C CA . LYS A 1 451 ? 5.238 -14.821 -15.086 1.00 95.88 451 LYS A CA 1
ATOM 3407 C C . LYS A 1 451 ? 5.711 -15.457 -13.784 1.00 95.88 451 LYS A C 1
ATOM 3409 O O . LYS A 1 451 ? 4.900 -15.643 -12.878 1.00 95.88 451 LYS A O 1
ATOM 3414 N N . ARG A 1 452 ? 7.005 -15.779 -13.668 1.00 95.81 452 ARG A N 1
ATOM 3415 C CA . ARG A 1 452 ? 7.550 -16.488 -12.496 1.00 95.81 452 ARG A CA 1
ATOM 3416 C C . ARG A 1 452 ? 7.444 -15.677 -11.204 1.00 95.81 452 ARG A C 1
ATOM 3418 O O . ARG A 1 452 ? 7.063 -16.232 -10.178 1.00 95.81 452 ARG A O 1
ATOM 3425 N N . PHE A 1 453 ? 7.682 -14.368 -11.267 1.00 97.50 453 PHE A N 1
ATOM 3426 C CA . PHE A 1 453 ? 7.559 -13.479 -10.108 1.00 97.50 453 PHE A CA 1
ATOM 3427 C C . PHE A 1 453 ? 6.097 -13.154 -9.785 1.00 97.50 453 PHE A C 1
ATOM 3429 O O . PHE A 1 453 ? 5.723 -13.132 -8.620 1.00 97.50 453 PHE A O 1
ATOM 3436 N N . ASN A 1 454 ? 5.228 -13.007 -10.789 1.00 97.31 454 ASN A N 1
ATOM 3437 C CA . ASN A 1 454 ? 3.792 -12.870 -10.523 1.00 97.31 454 ASN A CA 1
ATOM 3438 C C . ASN A 1 454 ? 3.185 -14.144 -9.922 1.00 97.31 454 ASN A C 1
ATOM 3440 O O . ASN A 1 454 ? 2.340 -14.058 -9.036 1.00 97.31 454 ASN A O 1
ATOM 3444 N N . THR A 1 455 ? 3.635 -15.321 -10.366 1.00 97.44 455 THR A N 1
ATOM 3445 C CA . THR A 1 455 ? 3.238 -16.608 -9.774 1.00 97.44 455 THR A CA 1
ATOM 3446 C C . THR A 1 455 ? 3.697 -16.687 -8.323 1.00 97.44 455 THR A C 1
ATOM 3448 O O . THR A 1 455 ? 2.911 -17.058 -7.460 1.00 97.44 455 THR A O 1
ATOM 3451 N N . PHE A 1 456 ? 4.932 -16.267 -8.039 1.00 98.12 456 PHE A N 1
ATOM 3452 C CA . PHE A 1 456 ? 5.469 -16.179 -6.683 1.00 98.12 456 PHE A CA 1
ATOM 3453 C C . PHE A 1 456 ? 4.603 -15.290 -5.774 1.00 98.12 456 PHE A C 1
ATOM 3455 O O . PHE A 1 456 ? 4.144 -15.746 -4.725 1.00 98.12 456 PHE A O 1
ATOM 3462 N N . SER A 1 457 ? 4.295 -14.063 -6.204 1.00 98.50 457 SER A N 1
ATOM 3463 C CA . SER A 1 457 ? 3.407 -13.151 -5.468 1.00 98.50 457 SER A CA 1
ATOM 3464 C C . SER A 1 457 ? 2.005 -13.738 -5.273 1.00 98.50 457 SER A C 1
ATOM 3466 O O . SER A 1 457 ? 1.417 -13.632 -4.196 1.00 98.50 457 SER A O 1
ATOM 3468 N N . TRP A 1 458 ? 1.471 -14.420 -6.290 1.00 97.81 458 TRP A N 1
ATOM 3469 C CA . TRP A 1 458 ? 0.182 -15.103 -6.201 1.00 97.81 458 TRP A CA 1
ATOM 3470 C C . TRP A 1 458 ? 0.198 -16.253 -5.180 1.00 97.81 458 TRP A C 1
ATOM 3472 O O . TRP A 1 458 ? -0.745 -16.372 -4.395 1.00 97.81 458 TRP A O 1
ATOM 3482 N N . VAL A 1 459 ? 1.273 -17.056 -5.126 1.00 98.06 459 VAL A N 1
ATOM 3483 C CA . VAL A 1 459 ? 1.435 -18.129 -4.127 1.00 98.06 459 VAL A CA 1
ATOM 3484 C C . VAL A 1 459 ? 1.461 -17.553 -2.713 1.00 98.06 459 VAL A C 1
ATOM 3486 O O . VAL A 1 459 ? 0.722 -18.048 -1.859 1.00 98.06 459 VAL A O 1
ATOM 3489 N N . HIS A 1 460 ? 2.234 -16.486 -2.467 1.00 98.56 460 HIS A N 1
ATOM 3490 C CA . HIS A 1 460 ? 2.209 -15.786 -1.177 1.00 98.56 460 HIS A CA 1
ATOM 3491 C C . HIS A 1 460 ? 0.777 -15.376 -0.818 1.00 98.56 460 HIS A C 1
ATOM 3493 O O . HIS A 1 460 ? 0.287 -15.711 0.259 1.00 98.56 460 HIS A O 1
ATOM 3499 N N . ASN A 1 461 ? 0.077 -14.698 -1.732 1.00 98.69 461 ASN A N 1
ATOM 3500 C CA . ASN A 1 461 ? -1.271 -14.188 -1.480 1.00 98.69 461 ASN A CA 1
ATOM 3501 C C . ASN A 1 461 ? -2.274 -15.313 -1.192 1.00 98.69 461 ASN A C 1
ATOM 3503 O O . ASN A 1 461 ? -3.125 -15.174 -0.313 1.00 98.69 461 ASN A O 1
ATOM 3507 N N . ALA A 1 462 ? -2.159 -16.453 -1.876 1.00 98.19 462 ALA A N 1
ATOM 3508 C CA . ALA A 1 462 ? -2.970 -17.634 -1.598 1.00 98.19 462 ALA A CA 1
ATOM 3509 C C . ALA A 1 462 ? -2.665 -18.236 -0.213 1.00 98.19 462 ALA A C 1
ATOM 3511 O O . ALA A 1 462 ? -3.589 -18.620 0.510 1.00 98.19 462 ALA A O 1
ATOM 3512 N N . MET A 1 463 ? -1.388 -18.299 0.183 1.00 98.56 463 MET A N 1
ATOM 3513 C CA . MET A 1 463 ? -0.983 -18.752 1.519 1.00 98.56 463 MET A CA 1
ATOM 3514 C C . MET A 1 463 ? -1.474 -17.802 2.615 1.00 98.56 463 MET A C 1
ATOM 3516 O O . MET A 1 463 ? -2.007 -18.275 3.620 1.00 98.56 463 MET A O 1
ATOM 3520 N N . LEU A 1 464 ? -1.361 -16.488 2.401 1.00 98.75 464 LEU A N 1
ATOM 3521 C CA . LEU A 1 464 ? -1.845 -15.471 3.328 1.00 98.75 464 LEU A CA 1
ATOM 3522 C C . LEU A 1 464 ? -3.357 -15.590 3.512 1.00 98.75 464 LEU A C 1
ATOM 3524 O O . LEU A 1 464 ? -3.807 -15.770 4.636 1.00 98.75 464 LEU A O 1
ATOM 3528 N N . LYS A 1 465 ? -4.145 -15.620 2.429 1.00 98.56 465 LYS A N 1
ATOM 3529 C CA . LYS A 1 465 ? -5.608 -15.809 2.501 1.00 98.56 465 LYS A CA 1
ATOM 3530 C C . LYS A 1 465 ? -5.993 -17.052 3.311 1.00 98.56 465 LYS A C 1
ATOM 3532 O O . LYS A 1 465 ? -6.878 -16.982 4.160 1.00 98.56 465 LYS A O 1
ATOM 3537 N N . ARG A 1 466 ? -5.301 -18.183 3.110 1.00 98.19 466 ARG A N 1
ATOM 3538 C CA . ARG A 1 466 ? -5.519 -19.409 3.904 1.00 98.19 466 ARG A CA 1
ATOM 3539 C C . ARG A 1 466 ? -5.175 -19.222 5.384 1.00 98.19 466 ARG A C 1
ATOM 3541 O O . ARG A 1 466 ? -5.885 -19.757 6.234 1.00 98.19 466 ARG A O 1
ATOM 3548 N N . ALA A 1 467 ? -4.108 -18.493 5.705 1.00 98.69 467 ALA A N 1
ATOM 3549 C CA . ALA A 1 467 ? -3.756 -18.165 7.085 1.00 98.69 467 ALA A CA 1
ATOM 3550 C C . ALA A 1 467 ? -4.802 -17.241 7.732 1.00 98.69 467 ALA A C 1
ATOM 3552 O O . ALA A 1 467 ? -5.236 -17.509 8.850 1.00 98.69 467 ALA A O 1
ATOM 3553 N N . LEU A 1 468 ? -5.296 -16.234 7.004 1.00 98.50 468 LEU A N 1
ATOM 3554 C CA . LEU A 1 468 ? -6.351 -15.334 7.479 1.00 98.50 468 LEU A CA 1
ATOM 3555 C C . LEU A 1 468 ? -7.662 -16.079 7.767 1.00 98.50 468 LEU A C 1
ATOM 3557 O O . LEU A 1 468 ? -8.305 -15.789 8.769 1.00 98.50 468 LEU A O 1
ATOM 3561 N N . VAL A 1 469 ? -8.037 -17.085 6.965 1.00 98.12 469 VAL A N 1
ATOM 3562 C CA . VAL A 1 469 ? -9.194 -17.956 7.269 1.00 98.12 469 VAL A CA 1
ATOM 3563 C C . VAL A 1 469 ? -9.027 -18.652 8.624 1.00 98.12 469 VAL A C 1
ATOM 3565 O O . VAL A 1 469 ? -9.958 -18.663 9.427 1.00 98.12 469 VAL A O 1
ATOM 3568 N N . LYS A 1 470 ? -7.833 -19.185 8.917 1.00 98.25 470 LYS A N 1
ATOM 3569 C CA . LYS A 1 470 ? -7.544 -19.816 10.215 1.00 98.25 470 LYS A CA 1
ATOM 3570 C C . LYS A 1 470 ? -7.582 -18.806 11.363 1.00 98.25 470 LYS A C 1
ATOM 3572 O O . LYS A 1 470 ? -8.122 -19.115 12.420 1.00 98.25 470 LYS A O 1
ATOM 3577 N N . LEU A 1 471 ? -7.044 -17.604 11.152 1.00 98.50 471 LEU A N 1
ATOM 3578 C CA . LEU A 1 471 ? -7.061 -16.537 12.154 1.00 98.50 471 LEU A CA 1
ATOM 3579 C C . LEU A 1 471 ? -8.482 -16.063 12.461 1.00 98.50 471 LEU A C 1
ATOM 3581 O O . LEU A 1 471 ? -8.817 -15.917 13.628 1.00 98.50 471 LEU A O 1
ATOM 3585 N N . ARG A 1 472 ? -9.338 -15.903 11.445 1.00 98.38 472 ARG A N 1
ATOM 3586 C CA . ARG A 1 472 ? -10.761 -15.558 11.623 1.00 98.38 472 ARG A CA 1
ATOM 3587 C C . ARG A 1 472 ? -11.497 -16.604 12.459 1.00 98.38 472 ARG A C 1
ATOM 3589 O O . ARG A 1 472 ? -12.259 -16.246 13.345 1.00 98.38 472 ARG A O 1
ATOM 3596 N N . ALA A 1 473 ? -11.234 -17.890 12.212 1.00 98.00 473 ALA A N 1
ATOM 3597 C CA . ALA A 1 473 ? -11.814 -18.975 13.003 1.00 98.00 473 ALA A CA 1
ATOM 3598 C C . ALA A 1 473 ? -11.312 -18.976 14.460 1.00 98.00 473 ALA A C 1
ATOM 3600 O O . ALA A 1 473 ? -12.079 -19.263 15.374 1.00 98.00 473 ALA A O 1
ATOM 3601 N N . LYS A 1 474 ? -10.034 -18.642 14.681 1.00 98.38 474 LYS A N 1
ATOM 3602 C CA . LYS A 1 474 ? -9.423 -18.562 16.018 1.00 98.38 474 LYS A CA 1
ATOM 3603 C C . LYS A 1 474 ? -9.857 -17.314 16.800 1.00 98.38 474 LYS A C 1
ATOM 3605 O O . LYS A 1 474 ? -9.934 -17.368 18.023 1.00 98.38 474 LYS A O 1
ATOM 3610 N N . HIS A 1 475 ? -10.156 -16.218 16.103 1.00 97.94 475 HIS A N 1
ATOM 3611 C CA . HIS A 1 475 ? -10.483 -14.909 16.677 1.00 97.94 475 HIS A CA 1
ATOM 3612 C C . HIS A 1 475 ? -11.837 -14.393 16.167 1.00 97.94 475 HIS A C 1
ATOM 3614 O O . HIS A 1 475 ? -11.878 -13.390 15.455 1.00 97.94 475 HIS A O 1
ATOM 3620 N N . PRO A 1 476 ? -12.967 -15.025 16.542 1.00 96.19 476 PRO A N 1
ATOM 3621 C CA . PRO A 1 476 ? -14.292 -14.637 16.045 1.00 96.19 476 PRO A CA 1
ATOM 3622 C C . PRO A 1 476 ? -14.717 -13.218 16.463 1.00 96.19 476 PRO A C 1
ATOM 3624 O O . PRO A 1 476 ? -15.603 -12.633 15.850 1.00 96.19 476 PRO A O 1
ATOM 3627 N N . GLY A 1 477 ? -14.082 -12.651 17.496 1.00 94.31 477 GLY A N 1
ATOM 3628 C CA . GLY A 1 477 ? -14.297 -11.270 17.938 1.00 94.31 477 GLY A CA 1
ATOM 3629 C C . GLY A 1 477 ? -13.532 -10.208 17.138 1.00 94.31 477 GLY A C 1
ATOM 3630 O O . GLY A 1 477 ? -13.672 -9.026 17.451 1.00 94.31 477 GLY A O 1
ATOM 3631 N N . ALA A 1 478 ? -12.723 -10.607 16.149 1.00 97.00 478 ALA A N 1
ATOM 3632 C CA . ALA A 1 478 ? -11.961 -9.707 15.292 1.00 97.00 478 ALA A CA 1
ATOM 3633 C C . ALA A 1 478 ? -12.368 -9.862 13.817 1.00 97.00 478 ALA A C 1
ATOM 3635 O O . ALA A 1 478 ? -12.353 -10.952 13.240 1.00 97.00 478 ALA A O 1
ATOM 3636 N N . ARG A 1 479 ? -12.679 -8.740 13.172 1.00 96.25 479 ARG A N 1
ATOM 3637 C CA . ARG A 1 479 ? -12.864 -8.620 11.730 1.00 96.25 479 ARG A CA 1
ATOM 3638 C C . ARG A 1 479 ? -11.509 -8.440 11.049 1.00 96.25 479 ARG A C 1
ATOM 3640 O O . ARG A 1 479 ? -10.947 -7.349 11.007 1.00 96.25 479 ARG A O 1
ATOM 3647 N N . ILE A 1 480 ? -10.999 -9.531 10.490 1.00 98.19 480 ILE A N 1
ATOM 3648 C CA . ILE A 1 480 ? -9.743 -9.552 9.733 1.00 98.19 480 ILE A CA 1
ATOM 3649 C C . ILE A 1 480 ? -10.087 -9.500 8.243 1.00 98.19 480 ILE A C 1
ATOM 3651 O O . ILE A 1 480 ? -10.736 -10.414 7.742 1.00 98.19 480 ILE A O 1
ATOM 3655 N N . ILE A 1 481 ? -9.655 -8.469 7.529 1.00 97.19 481 ILE A N 1
ATOM 3656 C CA . ILE A 1 481 ? -9.983 -8.165 6.129 1.00 97.19 481 ILE A CA 1
ATOM 3657 C C . ILE A 1 481 ? -8.734 -8.382 5.274 1.00 97.19 481 ILE A C 1
ATOM 3659 O O . ILE A 1 481 ? -7.659 -7.905 5.626 1.00 97.19 481 ILE A O 1
ATOM 3663 N N . TYR A 1 482 ? -8.851 -9.081 4.147 1.00 98.38 482 TYR A N 1
ATOM 3664 C CA . TYR A 1 482 ? -7.758 -9.178 3.180 1.00 98.38 482 TYR A CA 1
ATOM 3665 C C . TYR A 1 482 ? -7.799 -7.981 2.226 1.00 98.38 482 TYR A C 1
ATOM 3667 O O . TYR A 1 482 ? -8.806 -7.786 1.546 1.00 98.38 482 TYR A O 1
ATOM 3675 N N . GLY A 1 483 ? -6.703 -7.221 2.145 1.00 97.19 483 GLY A N 1
ATOM 3676 C CA . GLY A 1 483 ? -6.522 -6.144 1.165 1.00 97.19 483 GLY A CA 1
ATOM 3677 C C . GLY A 1 483 ? -5.801 -6.636 -0.094 1.00 97.19 483 GLY A C 1
ATOM 3678 O O . GLY A 1 483 ? -4.675 -7.133 -0.030 1.00 97.19 483 GLY A O 1
ATOM 3679 N N . ASP A 1 484 ? -6.429 -6.509 -1.258 1.00 97.25 484 ASP A N 1
ATOM 3680 C CA . ASP A 1 484 ? -5.860 -6.943 -2.533 1.00 97.25 484 ASP A CA 1
ATOM 3681 C C . ASP A 1 484 ? -5.115 -5.795 -3.224 1.00 97.25 484 ASP A C 1
ATOM 3683 O O . ASP A 1 484 ? -5.727 -4.841 -3.707 1.00 97.25 484 ASP A O 1
ATOM 3687 N N . TYR A 1 485 ? -3.788 -5.897 -3.294 1.00 97.94 485 TYR A N 1
ATOM 3688 C CA . TYR A 1 485 ? -2.964 -5.070 -4.180 1.00 97.94 485 TYR A CA 1
ATOM 3689 C C . TYR A 1 485 ? -2.763 -5.701 -5.564 1.00 97.94 485 TYR A C 1
ATOM 3691 O O . TYR A 1 485 ? -2.548 -5.001 -6.552 1.00 97.94 485 TYR A O 1
ATOM 3699 N N . PHE A 1 486 ? -2.809 -7.029 -5.653 1.00 97.75 486 PHE A N 1
ATOM 3700 C CA . PHE A 1 486 ? -2.436 -7.782 -6.844 1.00 97.75 486 PHE A CA 1
ATOM 3701 C C . PHE A 1 486 ? -3.407 -7.538 -7.997 1.00 97.75 486 PHE A C 1
ATOM 3703 O O . PHE A 1 486 ? -3.005 -7.144 -9.094 1.00 97.75 486 PHE A O 1
ATOM 3710 N N . THR A 1 487 ? -4.694 -7.755 -7.742 1.00 96.31 487 THR A N 1
ATOM 3711 C CA . THR A 1 487 ? -5.749 -7.631 -8.748 1.00 96.31 487 THR A CA 1
ATOM 3712 C C . THR A 1 487 ? -5.836 -6.227 -9.356 1.00 96.31 487 THR A C 1
ATOM 3714 O O . THR A 1 487 ? -5.809 -6.144 -10.589 1.00 96.31 487 THR A O 1
ATOM 3717 N N . PRO A 1 488 ? -5.912 -5.123 -8.581 1.00 95.31 488 PRO A N 1
ATOM 3718 C CA . PRO A 1 488 ? -6.000 -3.787 -9.168 1.00 95.31 488 PRO A CA 1
ATOM 3719 C C . PRO A 1 488 ? -4.795 -3.439 -10.041 1.00 95.31 488 PRO A C 1
ATOM 3721 O O . PRO A 1 488 ? -4.987 -2.932 -11.140 1.00 95.31 488 PRO A O 1
ATOM 3724 N N . ILE A 1 489 ? -3.570 -3.784 -9.631 1.00 95.94 489 ILE A N 1
ATOM 3725 C CA . ILE A 1 489 ? -2.369 -3.497 -10.434 1.00 95.94 489 ILE A CA 1
ATOM 3726 C C . ILE A 1 489 ? -2.407 -4.250 -11.772 1.00 95.94 489 ILE A C 1
ATOM 3728 O O . ILE A 1 489 ? -2.129 -3.671 -12.822 1.00 95.94 489 ILE A O 1
ATOM 3732 N N . ILE A 1 490 ? -2.835 -5.518 -11.777 1.00 94.88 490 ILE A N 1
ATOM 3733 C CA . ILE A 1 490 ? -3.053 -6.253 -13.032 1.00 94.88 490 ILE A CA 1
ATOM 3734 C C . ILE A 1 490 ? -4.144 -5.584 -13.888 1.00 94.88 490 ILE A C 1
ATOM 3736 O O . ILE A 1 490 ? -4.003 -5.512 -15.111 1.00 94.88 490 ILE A O 1
ATOM 3740 N N . GLN A 1 491 ? -5.210 -5.056 -13.279 1.00 93.50 491 GLN A N 1
ATOM 3741 C CA . GLN A 1 491 ? -6.253 -4.321 -14.003 1.00 93.50 491 GLN A CA 1
ATOM 3742 C C . GLN A 1 491 ? -5.757 -2.984 -14.567 1.00 93.50 491 GLN A C 1
ATOM 3744 O O . GLN A 1 491 ? -6.146 -2.638 -15.681 1.00 93.50 491 GLN A O 1
ATOM 3749 N N . PHE A 1 492 ? -4.870 -2.270 -13.872 1.00 93.12 492 PHE A N 1
ATOM 3750 C CA . PHE A 1 492 ? -4.244 -1.044 -14.375 1.00 93.12 492 PHE A CA 1
ATOM 3751 C C . PHE A 1 492 ? -3.456 -1.305 -15.660 1.00 93.12 492 PHE A C 1
ATOM 3753 O O . PHE A 1 492 ? -3.497 -0.501 -16.585 1.00 93.12 492 PHE A O 1
ATOM 3760 N N . ILE A 1 493 ? -2.803 -2.466 -15.749 1.00 91.56 493 ILE A N 1
ATOM 3761 C CA . ILE A 1 493 ? -2.021 -2.877 -16.920 1.00 91.56 493 ILE A CA 1
ATOM 3762 C C . ILE A 1 493 ? -2.921 -3.390 -18.053 1.00 91.56 493 ILE A C 1
ATOM 3764 O O . ILE A 1 493 ? -2.691 -3.081 -19.219 1.00 91.56 493 ILE A O 1
ATOM 3768 N N . LEU A 1 494 ? -3.950 -4.183 -17.737 1.00 90.44 494 LEU A N 1
ATOM 3769 C CA . LEU A 1 494 ? -4.824 -4.794 -18.748 1.00 90.44 494 LEU A CA 1
ATOM 3770 C C . LEU A 1 494 ? -5.925 -3.861 -19.265 1.00 90.44 494 LEU A C 1
ATOM 3772 O O . LEU A 1 494 ? -6.426 -4.068 -20.371 1.00 90.44 494 LEU A O 1
ATOM 3776 N N . GLN A 1 495 ? -6.345 -2.883 -18.461 1.00 90.38 495 GLN A N 1
ATOM 3777 C CA . GLN A 1 495 ? -7.432 -1.945 -18.756 1.00 90.38 495 GLN A CA 1
ATOM 3778 C C . GLN A 1 495 ? -7.022 -0.488 -18.448 1.00 90.38 495 GLN A C 1
ATOM 3780 O O . GLN A 1 495 ? -7.774 0.226 -17.785 1.00 90.38 495 GLN A O 1
ATOM 3785 N N . PRO A 1 496 ? -5.868 0.000 -18.941 1.00 89.06 496 PRO A N 1
ATOM 3786 C CA . PRO A 1 496 ? -5.300 1.295 -18.552 1.00 89.06 496 PRO A CA 1
ATOM 3787 C C . PRO A 1 496 ? -6.269 2.464 -18.733 1.00 89.06 496 PRO A C 1
ATOM 3789 O O . PRO A 1 496 ? -6.415 3.307 -17.851 1.00 89.06 496 PRO A O 1
ATOM 3792 N N . LYS A 1 497 ? -7.014 2.468 -19.848 1.00 89.38 497 LYS A N 1
ATOM 3793 C CA . LYS A 1 497 ? -7.993 3.516 -20.165 1.00 89.38 497 LYS A CA 1
ATOM 3794 C C . LYS A 1 497 ? -9.090 3.654 -19.105 1.00 89.38 497 LYS A C 1
ATOM 3796 O O . LYS A 1 497 ? -9.523 4.764 -18.833 1.00 89.38 497 LYS A O 1
ATOM 3801 N N . LYS A 1 498 ? -9.512 2.544 -18.485 1.00 87.69 498 LYS A N 1
ATOM 3802 C CA . LYS A 1 498 ? -10.565 2.529 -17.455 1.00 87.69 498 LYS A CA 1
ATOM 3803 C C . LYS A 1 498 ? -10.152 3.289 -16.191 1.00 87.69 498 LYS A C 1
ATOM 3805 O O . LYS A 1 498 ? -11.008 3.825 -15.498 1.00 87.69 498 LYS A O 1
ATOM 3810 N N . PHE A 1 499 ? -8.854 3.324 -15.903 1.00 88.25 499 PHE A N 1
ATOM 3811 C CA . PHE A 1 499 ? -8.291 3.919 -14.691 1.00 88.25 499 PHE A CA 1
ATOM 3812 C C . PHE A 1 499 ? -7.531 5.223 -14.969 1.00 88.25 499 PHE A C 1
ATOM 3814 O O . PHE A 1 499 ? -6.853 5.737 -14.093 1.00 88.25 499 PHE A O 1
ATOM 3821 N N . GLY A 1 500 ? -7.610 5.760 -16.192 1.00 89.88 500 GLY A N 1
ATOM 3822 C CA . GLY A 1 500 ? -6.879 6.972 -16.565 1.00 89.88 500 GLY A CA 1
ATOM 3823 C C . GLY A 1 500 ? -5.378 6.770 -16.819 1.00 89.88 500 GLY A C 1
ATOM 3824 O O . GLY A 1 500 ? -4.660 7.743 -17.033 1.00 89.88 500 GLY A O 1
ATOM 3825 N N . PHE A 1 501 ? -4.888 5.527 -16.855 1.00 90.88 501 PHE A N 1
ATOM 3826 C CA . PHE A 1 501 ? -3.464 5.195 -16.978 1.00 90.88 501 PHE A CA 1
ATOM 3827 C C . PHE A 1 501 ? -3.017 5.000 -18.432 1.00 90.88 501 PHE A C 1
ATOM 3829 O O . PHE A 1 501 ? -2.503 3.955 -18.813 1.00 90.88 501 PHE A O 1
ATOM 3836 N N . TYR A 1 502 ? -3.248 6.002 -19.283 1.00 76.19 502 TYR A N 1
ATOM 3837 C CA . TYR A 1 502 ? -3.110 5.894 -20.744 1.00 76.19 502 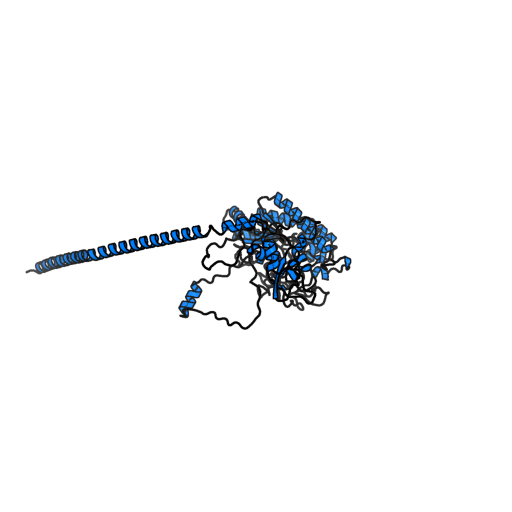TYR A CA 1
ATOM 3838 C C . TYR A 1 502 ? -1.675 5.660 -21.264 1.00 76.19 502 TYR A C 1
ATOM 3840 O O . TYR A 1 502 ? -1.505 5.346 -22.445 1.00 76.19 502 TYR A O 1
ATOM 3848 N N . LYS A 1 503 ? -0.639 5.807 -20.425 1.00 62.00 503 LYS A N 1
ATOM 3849 C CA . LYS A 1 503 ? 0.769 5.702 -20.835 1.00 62.00 503 LYS A CA 1
ATOM 3850 C C . LYS A 1 503 ? 1.390 4.328 -20.515 1.00 62.00 503 LYS A C 1
ATOM 3852 O O . LYS A 1 503 ? 2.073 4.178 -19.513 1.00 62.00 503 LYS A O 1
ATOM 3857 N N . GLN A 1 504 ? 1.246 3.415 -21.491 1.00 61.12 504 GLN A N 1
ATOM 3858 C CA . GLN A 1 504 ? 2.245 2.410 -21.943 1.00 61.12 504 GLN A CA 1
ATOM 3859 C C . GLN A 1 504 ? 2.636 1.286 -20.917 1.00 61.12 504 GLN A C 1
ATOM 3861 O O . GLN A 1 504 ? 2.050 1.250 -19.838 1.00 61.12 504 GLN A O 1
ATOM 3866 N N . PRO A 1 505 ? 3.491 0.285 -21.281 1.00 68.69 505 PRO A N 1
ATOM 3867 C CA . PRO A 1 505 ? 3.788 -0.957 -20.536 1.00 68.69 505 PRO A CA 1
ATOM 3868 C C . PRO A 1 505 ? 4.279 -0.694 -19.106 1.00 68.69 505 PRO A C 1
ATOM 3870 O O . PRO A 1 505 ? 4.461 0.467 -18.761 1.00 68.69 505 PRO A O 1
ATOM 3873 N N . PRO A 1 506 ? 4.545 -1.722 -18.272 1.00 79.12 506 PRO A N 1
ATOM 3874 C CA . PRO A 1 506 ? 5.014 -1.506 -16.905 1.00 79.12 506 PRO A CA 1
ATOM 3875 C C . PRO A 1 506 ? 6.270 -0.610 -16.851 1.00 79.12 506 PRO A C 1
ATOM 3877 O O . PRO A 1 506 ? 7.391 -1.069 -17.035 1.00 79.12 506 PRO A O 1
ATOM 3880 N N . ARG A 1 507 ? 6.070 0.697 -16.647 1.00 89.56 507 ARG A N 1
ATOM 3881 C CA . ARG A 1 507 ? 7.059 1.771 -16.789 1.00 89.56 507 ARG A CA 1
ATOM 3882 C C . ARG A 1 507 ? 6.848 2.779 -15.668 1.00 89.56 507 ARG A C 1
ATOM 3884 O O . ARG A 1 507 ? 5.715 3.161 -15.382 1.00 89.56 507 ARG A O 1
ATOM 3891 N N . ALA A 1 508 ? 7.940 3.221 -15.055 1.00 93.94 508 ALA A N 1
ATOM 3892 C CA . ALA A 1 508 ? 7.902 4.218 -13.993 1.00 93.94 508 ALA A CA 1
ATOM 3893 C C . ALA A 1 508 ? 7.644 5.630 -14.545 1.00 93.94 508 ALA A C 1
ATOM 3895 O O . ALA A 1 508 ? 8.209 6.012 -15.575 1.00 93.94 508 ALA A O 1
ATOM 3896 N N . CYS A 1 509 ? 6.835 6.428 -13.845 1.00 94.75 509 CYS A N 1
ATOM 3897 C CA . CYS A 1 509 ? 6.697 7.857 -14.131 1.00 94.75 509 CYS A CA 1
ATOM 3898 C C . CYS A 1 509 ? 7.998 8.612 -13.823 1.00 94.75 509 CYS A C 1
ATOM 3900 O O . CYS A 1 509 ? 8.421 9.439 -14.624 1.00 94.75 509 CYS A O 1
ATOM 3902 N N . CYS A 1 510 ? 8.646 8.314 -12.700 1.00 95.06 510 CYS A N 1
ATOM 3903 C CA . CYS A 1 510 ? 9.883 8.937 -12.262 1.00 95.06 510 CYS A CA 1
ATOM 3904 C C . CYS A 1 510 ? 11.054 7.959 -12.311 1.00 95.06 510 CYS A C 1
ATOM 3906 O O . CYS A 1 510 ? 11.002 6.872 -11.743 1.00 95.06 510 CYS A O 1
ATOM 3908 N N . GLY A 1 511 ? 12.135 8.363 -12.965 1.00 93.62 511 GLY A N 1
ATOM 3909 C CA . GLY A 1 511 ? 13.350 7.565 -13.064 1.00 93.62 511 GLY A CA 1
ATOM 3910 C C . GLY A 1 511 ? 14.374 8.223 -13.972 1.00 93.62 511 GLY A C 1
ATOM 3911 O O . GLY A 1 511 ? 14.150 9.324 -14.480 1.00 93.62 511 GLY A O 1
ATOM 3912 N N . ALA A 1 512 ? 15.511 7.562 -14.158 1.00 89.69 512 ALA A N 1
ATOM 3913 C CA . ALA A 1 512 ? 16.557 8.024 -15.059 1.00 89.69 512 ALA A CA 1
ATOM 3914 C C . ALA A 1 512 ? 16.565 7.227 -16.375 1.00 89.69 512 ALA A C 1
ATOM 3916 O O . ALA A 1 512 ? 16.282 6.020 -16.377 1.00 89.69 512 ALA A O 1
ATOM 3917 N N . PRO A 1 513 ? 16.935 7.865 -17.500 1.00 76.62 513 PRO A N 1
ATOM 3918 C CA . PRO A 1 513 ? 17.198 7.158 -18.745 1.00 76.62 513 PRO A CA 1
ATOM 3919 C C . PRO A 1 513 ? 18.413 6.220 -18.601 1.00 76.62 513 PRO A C 1
ATOM 3921 O O . PRO A 1 513 ? 19.200 6.313 -17.657 1.00 76.62 513 PRO A O 1
ATOM 3924 N N . GLY A 1 514 ? 18.586 5.305 -19.559 1.00 64.62 514 GLY A N 1
ATOM 3925 C CA . GLY A 1 514 ? 19.839 4.553 -19.716 1.00 64.62 514 GLY A CA 1
ATOM 3926 C C . GLY A 1 514 ? 19.791 3.049 -19.432 1.00 64.62 514 GLY A C 1
ATOM 3927 O O . GLY A 1 514 ? 20.793 2.381 -19.674 1.00 64.62 514 GLY A O 1
ATOM 3928 N N . ARG A 1 515 ? 18.659 2.473 -18.995 1.00 63.47 515 ARG A N 1
ATOM 3929 C CA . ARG A 1 515 ? 18.471 1.008 -18.945 1.00 63.47 515 ARG A CA 1
ATOM 3930 C C . ARG A 1 515 ? 17.057 0.584 -19.348 1.00 63.47 515 ARG A C 1
ATOM 3932 O O . ARG A 1 515 ? 16.104 0.754 -18.595 1.00 63.47 515 ARG A O 1
ATOM 3939 N N . GLY A 1 516 ? 16.947 -0.023 -20.530 1.00 75.00 516 GLY A N 1
ATOM 3940 C CA . GLY A 1 516 ? 15.719 -0.665 -21.002 1.00 75.00 516 GLY A CA 1
ATOM 3941 C C . GLY A 1 516 ? 14.514 0.278 -21.188 1.00 75.00 516 GLY A C 1
ATOM 3942 O O . GLY A 1 516 ? 14.628 1.499 -21.068 1.00 75.00 516 GLY A O 1
ATOM 3943 N N . PRO A 1 517 ? 13.332 -0.279 -21.505 1.00 86.69 517 PRO A N 1
ATOM 3944 C CA . PRO A 1 517 ? 12.136 0.504 -21.825 1.00 86.69 517 PRO A CA 1
ATOM 3945 C C . PRO A 1 517 ? 11.327 0.963 -20.593 1.00 86.69 517 PRO A C 1
ATOM 3947 O O . PRO A 1 517 ? 10.347 1.696 -20.743 1.00 86.69 517 PRO A O 1
ATOM 3950 N N . TYR A 1 518 ? 11.718 0.569 -19.377 1.00 90.12 518 TYR A N 1
ATOM 3951 C CA . TYR A 1 518 ? 10.875 0.669 -18.175 1.00 90.12 518 TYR A CA 1
ATOM 3952 C C . TYR A 1 518 ? 11.075 1.942 -17.335 1.00 90.12 518 TYR A C 1
ATOM 3954 O O . TYR A 1 518 ? 10.402 2.112 -16.320 1.00 90.12 518 TYR A O 1
ATOM 3962 N N . ASN A 1 519 ? 11.945 2.859 -17.776 1.00 9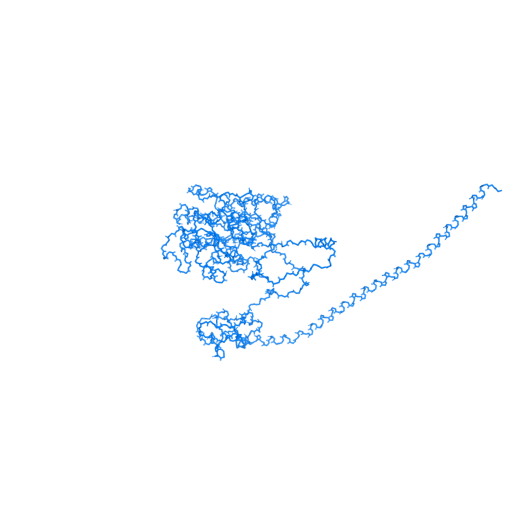1.06 519 ASN A N 1
ATOM 3963 C CA . ASN A 1 519 ? 12.289 4.099 -17.059 1.00 91.06 519 ASN A CA 1
ATOM 3964 C C . ASN A 1 519 ? 12.842 3.864 -15.648 1.00 91.06 519 ASN A C 1
ATOM 3966 O O . ASN A 1 519 ? 12.521 4.602 -14.722 1.00 91.06 519 ASN A O 1
ATOM 3970 N N . PHE A 1 520 ? 13.627 2.807 -15.472 1.00 91.38 520 PHE A N 1
ATOM 3971 C CA . PHE A 1 520 ? 14.159 2.433 -14.173 1.00 91.38 520 PHE A CA 1
ATOM 3972 C C . PHE A 1 520 ? 15.663 2.206 -14.266 1.00 91.38 520 PHE A C 1
ATOM 3974 O O . PHE A 1 520 ? 16.136 1.471 -15.132 1.00 91.38 520 PHE A O 1
ATOM 3981 N N . ASN A 1 521 ? 16.418 2.828 -13.362 1.00 90.44 521 ASN A N 1
ATOM 3982 C CA . ASN A 1 521 ? 17.868 2.718 -13.319 1.00 90.44 521 ASN A CA 1
ATOM 3983 C C . ASN A 1 521 ? 18.333 2.469 -11.878 1.00 90.44 521 ASN A C 1
ATOM 3985 O O . ASN A 1 521 ? 18.066 3.261 -10.979 1.00 90.44 521 ASN A O 1
ATOM 3989 N N . LEU A 1 522 ? 19.044 1.359 -11.663 1.00 86.81 522 LEU A N 1
ATOM 3990 C CA . LEU A 1 522 ? 19.514 0.936 -10.339 1.00 86.81 522 LEU A CA 1
ATOM 3991 C C . LEU A 1 522 ? 20.534 1.899 -9.718 1.00 86.81 522 LEU A C 1
ATOM 3993 O O . LEU A 1 522 ? 20.667 1.909 -8.496 1.00 86.81 522 LEU A O 1
ATOM 3997 N N . THR A 1 523 ? 21.244 2.673 -10.544 1.00 88.50 523 THR A N 1
ATOM 3998 C CA . THR A 1 523 ? 22.296 3.610 -10.113 1.00 88.50 523 THR A CA 1
ATOM 3999 C C . THR A 1 523 ? 21.866 5.076 -10.181 1.00 88.50 523 THR A C 1
ATOM 4001 O O . THR A 1 523 ? 22.685 5.948 -9.919 1.00 88.50 523 THR A O 1
ATOM 4004 N N . ALA A 1 524 ? 20.631 5.346 -10.612 1.00 90.50 524 ALA A N 1
ATOM 4005 C CA . ALA A 1 524 ? 20.054 6.685 -10.714 1.00 90.50 524 ALA A CA 1
ATOM 4006 C C . ALA A 1 524 ? 18.530 6.579 -10.544 1.00 90.50 524 ALA A C 1
ATOM 4008 O O . ALA A 1 524 ? 17.755 6.582 -11.506 1.00 90.50 524 ALA A O 1
ATOM 4009 N N . LYS A 1 525 ? 18.107 6.374 -9.300 1.00 91.25 525 LYS A N 1
ATOM 4010 C CA . LYS A 1 525 ? 16.705 6.199 -8.912 1.00 91.25 525 LYS A CA 1
ATOM 4011 C C . LYS A 1 525 ? 15.984 7.545 -8.894 1.00 91.25 525 LYS A C 1
ATOM 4013 O O . LYS A 1 525 ? 16.603 8.605 -8.866 1.00 91.25 525 LYS A O 1
ATOM 4018 N N . CYS A 1 526 ? 14.652 7.515 -8.875 1.00 94.88 526 CYS A N 1
ATOM 4019 C CA . CYS A 1 526 ? 13.869 8.729 -8.647 1.00 94.88 526 CYS A CA 1
ATOM 4020 C C . CYS A 1 526 ? 14.341 9.444 -7.367 1.00 94.88 526 CYS A C 1
ATOM 4022 O O . CYS A 1 526 ? 14.503 8.793 -6.334 1.00 94.88 526 CYS A O 1
ATOM 4024 N N . GLY A 1 527 ? 14.556 10.761 -7.443 1.00 91.88 527 GLY A N 1
ATOM 4025 C CA . GLY A 1 527 ? 15.116 11.570 -6.351 1.00 91.88 527 GLY A CA 1
ATOM 4026 C C . GLY A 1 527 ? 16.651 11.652 -6.322 1.00 91.88 527 GLY A C 1
ATOM 4027 O O . GLY A 1 527 ? 17.206 12.360 -5.482 1.00 91.88 527 GLY A O 1
ATOM 4028 N N . GLU A 1 528 ? 17.347 10.958 -7.229 1.00 93.06 528 GLU A N 1
ATOM 4029 C CA . GLU A 1 528 ? 18.802 11.045 -7.420 1.00 93.06 528 GLU A CA 1
ATOM 4030 C C . GLU A 1 528 ? 19.162 11.857 -8.683 1.00 93.06 528 GLU A C 1
ATOM 4032 O O . GLU A 1 528 ? 18.330 12.007 -9.587 1.00 93.06 528 GLU A O 1
ATOM 4037 N N . PRO A 1 529 ? 20.399 12.391 -8.782 1.00 91.31 529 PRO A N 1
ATOM 4038 C CA . PRO A 1 529 ? 20.850 13.116 -9.966 1.00 91.31 529 PRO A CA 1
ATOM 4039 C C . PRO A 1 529 ? 20.657 12.317 -11.263 1.00 91.31 529 PRO A C 1
ATOM 4041 O O . PRO A 1 529 ? 21.014 11.144 -11.352 1.00 91.31 529 PRO A O 1
ATOM 4044 N N . GLY A 1 530 ? 20.101 12.971 -12.285 1.00 89.06 530 GLY A N 1
ATOM 4045 C CA . GLY A 1 530 ? 19.818 12.357 -13.588 1.00 89.06 530 GLY A CA 1
ATOM 4046 C C . GLY A 1 530 ? 18.449 11.678 -13.699 1.00 89.06 530 GLY A C 1
ATOM 4047 O O . GLY A 1 530 ? 18.057 11.307 -14.806 1.00 89.06 530 GLY A O 1
ATOM 4048 N N . ALA A 1 531 ? 17.693 11.552 -12.603 1.00 93.25 531 ALA A N 1
ATOM 4049 C CA . ALA A 1 531 ? 16.300 11.122 -12.650 1.00 93.25 531 ALA A CA 1
ATOM 4050 C C . ALA A 1 531 ? 15.338 12.306 -12.818 1.00 93.25 531 ALA A C 1
ATOM 4052 O O . ALA A 1 531 ? 15.577 13.408 -12.327 1.00 93.25 531 ALA A O 1
ATOM 4053 N N . SER A 1 532 ? 14.216 12.069 -13.496 1.00 91.69 532 SER A N 1
ATOM 4054 C CA . SER A 1 532 ? 13.150 13.058 -13.677 1.00 91.69 532 SER A CA 1
ATOM 4055 C C . SER A 1 532 ? 11.777 12.396 -13.627 1.00 91.69 532 SER A C 1
ATOM 4057 O O . SER A 1 532 ? 11.631 11.221 -13.975 1.00 91.69 532 SER A O 1
ATOM 4059 N N . ALA A 1 533 ? 10.773 13.146 -13.170 1.00 93.75 533 ALA A N 1
ATOM 4060 C CA . ALA A 1 533 ? 9.381 12.718 -13.203 1.00 93.75 533 ALA A CA 1
ATOM 4061 C C . ALA A 1 533 ? 8.736 12.995 -14.562 1.00 93.75 533 ALA A C 1
ATOM 4063 O O . ALA A 1 533 ? 9.070 13.953 -15.259 1.00 93.75 533 ALA A O 1
ATOM 4064 N N . CYS A 1 534 ? 7.760 12.165 -14.913 1.00 91.88 534 CYS A N 1
ATOM 4065 C CA . CYS A 1 534 ? 6.870 12.408 -16.032 1.00 91.88 534 CYS A CA 1
ATOM 4066 C C . CYS A 1 534 ? 5.993 13.651 -15.785 1.00 91.88 534 CYS A C 1
ATOM 4068 O O . CYS A 1 534 ? 5.710 14.007 -14.644 1.00 91.88 534 CYS A O 1
ATOM 4070 N N . ALA A 1 535 ? 5.518 14.280 -16.865 1.00 90.81 535 ALA A N 1
ATOM 4071 C CA . ALA A 1 535 ? 4.742 15.523 -16.786 1.00 90.81 535 ALA A CA 1
ATOM 4072 C C . ALA A 1 535 ? 3.392 15.392 -16.052 1.00 90.81 535 ALA A C 1
ATOM 4074 O O . ALA A 1 535 ? 2.938 16.355 -15.447 1.00 90.81 535 ALA A O 1
ATOM 4075 N N . ASP A 1 536 ? 2.747 14.220 -16.111 1.00 90.50 536 ASP A N 1
ATOM 4076 C CA . ASP A 1 536 ? 1.475 13.972 -15.420 1.00 90.50 536 ASP A CA 1
ATOM 4077 C C . ASP A 1 536 ? 1.482 12.600 -14.719 1.00 90.50 536 ASP A C 1
ATOM 4079 O O . ASP A 1 536 ? 1.192 11.572 -15.357 1.00 90.50 536 ASP A O 1
ATOM 4083 N N . PRO A 1 537 ? 1.798 12.563 -13.409 1.00 92.69 537 PRO A N 1
ATOM 4084 C CA . PRO A 1 537 ? 1.785 11.342 -12.607 1.00 92.69 537 PRO A CA 1
ATOM 4085 C C . PRO A 1 537 ? 0.424 10.638 -12.559 1.00 92.69 537 PRO A C 1
ATOM 4087 O O . PRO A 1 537 ? 0.390 9.415 -12.440 1.00 92.69 537 PRO A O 1
ATOM 4090 N N . LYS A 1 538 ? -0.702 11.352 -12.738 1.00 91.31 538 LYS A N 1
ATOM 4091 C CA . LYS A 1 538 ? -2.052 10.752 -12.696 1.00 91.31 538 LYS A CA 1
ATOM 4092 C C . LYS A 1 538 ? -2.296 9.773 -13.843 1.00 91.31 538 LYS A C 1
ATOM 4094 O O . LYS A 1 538 ? -3.168 8.918 -13.749 1.00 91.31 538 LYS A O 1
ATOM 4099 N N . THR A 1 539 ? -1.508 9.880 -14.914 1.00 91.44 539 THR A N 1
ATOM 4100 C CA . THR A 1 539 ? -1.591 8.999 -16.089 1.00 91.44 539 THR A CA 1
ATOM 4101 C C . THR A 1 539 ? -0.739 7.732 -15.980 1.00 91.44 539 THR A C 1
ATOM 4103 O O . THR A 1 539 ? -0.694 6.948 -16.930 1.00 91.44 539 THR A O 1
ATOM 4106 N N . HIS A 1 540 ? -0.076 7.514 -14.839 1.00 93.44 540 HIS A N 1
ATOM 4107 C CA . HIS A 1 540 ? 0.766 6.351 -14.569 1.00 93.44 540 HIS A CA 1
ATOM 4108 C C . HIS A 1 540 ? 0.327 5.663 -13.281 1.00 93.44 540 HIS A C 1
ATOM 4110 O O . HIS A 1 540 ? -0.088 6.318 -12.330 1.00 93.44 540 HIS A O 1
ATOM 4116 N N . TRP A 1 541 ? 0.470 4.339 -13.228 1.00 95.25 541 TRP A N 1
ATOM 4117 C CA . TRP A 1 541 ? 0.216 3.575 -12.006 1.00 95.25 541 TRP A CA 1
ATOM 4118 C C . TRP A 1 541 ? 1.486 3.358 -11.167 1.00 95.25 541 TRP A C 1
ATOM 4120 O O . TRP A 1 541 ? 1.407 3.272 -9.945 1.00 95.25 541 TRP A O 1
ATOM 4130 N N . SER A 1 542 ? 2.656 3.283 -11.814 1.00 96.06 542 SER A N 1
ATOM 4131 C CA . SER A 1 542 ? 3.965 3.103 -11.175 1.00 96.06 542 SER A CA 1
ATOM 4132 C C . SER A 1 542 ? 4.666 4.451 -11.037 1.00 96.06 542 SER A C 1
ATOM 4134 O O . SER A 1 542 ? 4.917 5.122 -12.041 1.00 96.06 542 SER A O 1
ATOM 4136 N N . TRP A 1 543 ? 5.032 4.824 -9.812 1.00 97.06 543 TRP A N 1
ATOM 4137 C CA . TRP A 1 543 ? 5.737 6.070 -9.532 1.00 97.06 543 TRP A CA 1
ATOM 4138 C C . TRP A 1 543 ? 7.214 5.959 -9.899 1.00 97.06 543 TRP A C 1
ATOM 4140 O O . TRP A 1 543 ? 7.605 6.440 -10.955 1.00 97.06 543 TRP A O 1
ATOM 4150 N N . ASP A 1 544 ? 8.015 5.269 -9.094 1.00 95.56 544 ASP A N 1
ATOM 4151 C CA . ASP A 1 544 ? 9.479 5.194 -9.231 1.00 95.56 544 ASP A CA 1
ATOM 4152 C C . ASP A 1 544 ? 9.984 3.836 -9.748 1.00 95.56 544 ASP A C 1
ATOM 4154 O O . ASP A 1 544 ? 11.186 3.602 -9.839 1.00 95.56 544 ASP A O 1
ATOM 4158 N N . GLY A 1 545 ? 9.060 2.924 -10.065 1.00 94.25 545 GLY A N 1
ATOM 4159 C CA . GLY A 1 545 ? 9.357 1.565 -10.515 1.00 94.25 545 GLY A CA 1
ATOM 4160 C C . GLY A 1 545 ? 9.381 0.507 -9.413 1.00 94.25 545 GLY A C 1
ATOM 4161 O O . GLY A 1 545 ? 9.556 -0.674 -9.725 1.00 94.25 545 GLY A O 1
ATOM 4162 N N . ILE A 1 546 ? 9.170 0.921 -8.162 1.00 95.31 546 ILE A N 1
ATOM 4163 C CA . ILE A 1 546 ? 9.000 0.075 -6.972 1.00 95.31 546 ILE A CA 1
ATOM 4164 C C . ILE A 1 546 ? 7.651 0.378 -6.305 1.00 95.31 546 ILE A C 1
ATOM 4166 O O . ILE A 1 546 ? 6.962 -0.536 -5.864 1.00 95.31 546 ILE A O 1
ATOM 4170 N N . HIS A 1 547 ? 7.258 1.648 -6.273 1.00 97.62 547 HIS A N 1
ATOM 4171 C CA . HIS A 1 547 ? 6.073 2.146 -5.591 1.00 97.62 547 HIS A CA 1
ATOM 4172 C C . HIS A 1 547 ? 5.013 2.657 -6.572 1.00 97.62 547 HIS A C 1
ATOM 4174 O O . HIS A 1 547 ? 5.280 2.921 -7.750 1.00 97.62 547 HIS A O 1
ATOM 4180 N N . LEU A 1 548 ? 3.787 2.801 -6.074 1.00 97.69 548 LEU A N 1
ATOM 4181 C CA . LEU A 1 548 ? 2.645 3.276 -6.848 1.00 97.69 548 LEU A CA 1
ATOM 4182 C C . LEU A 1 548 ? 2.533 4.802 -6.826 1.00 97.69 548 LEU A C 1
ATOM 4184 O O . LEU A 1 548 ? 3.011 5.470 -5.905 1.00 97.69 548 LEU A O 1
ATOM 4188 N N . THR A 1 549 ? 1.862 5.346 -7.836 1.00 97.69 549 THR A N 1
ATOM 4189 C CA . THR A 1 549 ? 1.448 6.751 -7.821 1.00 97.69 549 THR A CA 1
ATOM 4190 C C . THR A 1 549 ? 0.299 6.986 -6.843 1.00 97.69 549 THR A C 1
ATOM 4192 O O . THR A 1 549 ? -0.459 6.067 -6.517 1.00 97.69 549 THR A O 1
ATOM 4195 N N . GLU A 1 550 ? 0.106 8.237 -6.432 1.00 96.31 550 GLU A N 1
ATOM 4196 C CA . GLU A 1 550 ? -1.038 8.658 -5.626 1.00 96.31 550 GLU A CA 1
ATOM 4197 C C . GLU A 1 550 ? -2.368 8.244 -6.283 1.00 96.31 550 GLU A C 1
ATOM 4199 O O . GLU A 1 550 ? -3.285 7.758 -5.617 1.00 96.31 550 GLU A O 1
ATOM 4204 N N . ALA A 1 551 ? -2.469 8.393 -7.608 1.00 95.06 551 ALA A N 1
ATOM 4205 C CA . ALA A 1 551 ? -3.660 8.019 -8.366 1.00 95.06 551 ALA A CA 1
ATOM 4206 C C . ALA A 1 551 ? -3.946 6.508 -8.291 1.00 95.06 551 ALA A C 1
ATOM 4208 O O . ALA A 1 551 ? -5.096 6.100 -8.104 1.00 95.06 551 ALA A O 1
ATOM 4209 N N . ALA A 1 552 ? -2.914 5.665 -8.386 1.00 96.19 552 ALA A N 1
ATOM 4210 C CA . ALA A 1 552 ? -3.062 4.224 -8.212 1.00 96.19 552 ALA A CA 1
ATOM 4211 C C . ALA A 1 552 ? -3.468 3.862 -6.778 1.00 96.19 552 ALA A C 1
ATOM 4213 O O . ALA A 1 552 ? -4.404 3.079 -6.597 1.00 96.19 552 ALA A O 1
ATOM 4214 N N . TYR A 1 553 ? -2.845 4.470 -5.763 1.00 97.50 553 TYR A N 1
ATOM 4215 C CA . TYR A 1 553 ? -3.243 4.259 -4.370 1.00 97.50 553 TYR A CA 1
ATOM 4216 C C . TYR A 1 553 ? -4.699 4.652 -4.106 1.00 97.50 553 TYR A C 1
ATOM 4218 O O . TYR A 1 553 ? -5.393 3.913 -3.409 1.00 97.50 553 TYR A O 1
ATOM 4226 N N . LEU A 1 554 ? -5.200 5.736 -4.708 1.00 94.00 554 LEU A N 1
ATOM 4227 C CA . LEU A 1 554 ? -6.607 6.137 -4.599 1.00 94.00 554 LEU A CA 1
ATOM 4228 C C . LEU A 1 554 ? -7.559 5.055 -5.132 1.00 94.00 554 LEU A C 1
ATOM 4230 O O . LEU A 1 554 ? -8.560 4.736 -4.488 1.00 94.00 554 LEU A O 1
ATOM 4234 N N . HIS A 1 555 ? -7.265 4.476 -6.299 1.00 93.31 555 HIS A N 1
ATOM 4235 C CA . HIS A 1 555 ? -8.086 3.402 -6.867 1.00 93.31 555 HIS A CA 1
ATOM 4236 C C . HIS A 1 555 ? -8.100 2.153 -5.981 1.00 93.31 555 HIS A C 1
ATOM 4238 O O . HIS A 1 555 ? -9.151 1.530 -5.812 1.00 93.31 555 HIS A O 1
ATOM 4244 N N . ILE A 1 556 ? -6.953 1.803 -5.395 1.00 95.06 556 ILE A N 1
ATOM 4245 C CA . ILE A 1 556 ? -6.835 0.653 -4.494 1.00 95.06 556 ILE A CA 1
ATOM 4246 C C . ILE A 1 556 ? -7.580 0.916 -3.187 1.00 95.06 556 ILE A C 1
ATOM 4248 O O . ILE A 1 556 ? -8.400 0.092 -2.790 1.00 95.06 556 ILE A O 1
ATOM 4252 N N . ALA A 1 557 ? -7.379 2.084 -2.573 1.00 92.38 557 ALA A N 1
ATOM 4253 C CA . ALA A 1 557 ? -8.055 2.474 -1.340 1.00 92.38 557 ALA A CA 1
ATOM 4254 C C . ALA A 1 557 ? -9.579 2.442 -1.498 1.00 92.38 557 ALA A C 1
ATOM 4256 O O . ALA A 1 557 ? -10.266 1.836 -0.681 1.00 92.38 557 ALA A O 1
ATOM 4257 N N . ARG A 1 558 ? -10.114 3.004 -2.592 1.00 87.81 558 ARG A N 1
ATOM 4258 C CA . ARG A 1 558 ? -11.551 2.925 -2.905 1.00 87.81 558 ARG A CA 1
ATOM 4259 C C . ARG A 1 558 ? -12.035 1.487 -3.021 1.00 87.81 558 ARG A C 1
ATOM 4261 O O . ARG A 1 558 ? -13.087 1.157 -2.486 1.00 87.81 558 ARG A O 1
ATOM 4268 N N . GLY A 1 559 ? -11.262 0.628 -3.680 1.00 86.69 559 GLY A N 1
ATOM 4269 C CA . GLY A 1 559 ? -11.624 -0.776 -3.808 1.00 86.69 559 GLY A CA 1
ATOM 4270 C C . GLY A 1 559 ? -11.514 -1.573 -2.509 1.00 86.69 559 GLY A C 1
ATOM 4271 O O . GLY A 1 559 ? -12.224 -2.562 -2.360 1.00 86.69 559 GLY A O 1
ATOM 4272 N N . TRP A 1 560 ? -10.671 -1.166 -1.559 1.00 89.94 560 TRP A N 1
ATOM 4273 C CA . TRP A 1 560 ? -10.664 -1.740 -0.210 1.00 89.94 560 TRP A CA 1
ATOM 4274 C C . TRP A 1 560 ? -11.864 -1.250 0.605 1.00 89.94 560 TRP A C 1
ATOM 4276 O O . TRP A 1 560 ? -12.518 -2.032 1.293 1.00 89.94 560 TRP A O 1
ATOM 4286 N N . LEU A 1 561 ? -12.177 0.043 0.500 1.00 84.06 561 LEU A N 1
ATOM 4287 C CA . LEU A 1 561 ? -13.254 0.679 1.250 1.00 84.06 561 LEU A CA 1
ATOM 4288 C C . LEU A 1 561 ? -14.636 0.187 0.813 1.00 84.06 561 LEU A C 1
ATOM 4290 O O . LEU A 1 561 ? -15.438 -0.175 1.671 1.00 84.06 561 LEU A O 1
ATOM 4294 N N . HIS A 1 562 ? -14.878 0.112 -0.497 1.00 81.94 562 HIS A N 1
ATOM 4295 C CA . HIS A 1 562 ? -16.199 -0.145 -1.082 1.00 81.94 562 HIS A CA 1
ATOM 4296 C C . HIS A 1 562 ? -16.276 -1.439 -1.910 1.00 81.94 562 HIS A C 1
ATOM 4298 O O . HIS A 1 562 ? -17.331 -1.775 -2.440 1.00 81.94 562 HIS A O 1
ATOM 4304 N N . GLY A 1 563 ? -15.173 -2.182 -2.027 1.00 81.00 563 GLY A N 1
ATOM 4305 C CA . GLY A 1 563 ? -15.056 -3.317 -2.945 1.00 81.00 563 GLY A CA 1
ATOM 4306 C C . GLY A 1 563 ? -14.630 -2.900 -4.366 1.00 81.00 563 GLY A C 1
ATOM 4307 O O . GLY A 1 563 ? -14.727 -1.731 -4.739 1.00 81.00 563 GLY A O 1
ATOM 4308 N N . PRO A 1 564 ? -14.123 -3.837 -5.192 1.00 87.06 564 PRO A N 1
ATOM 4309 C CA . PRO A 1 564 ? -14.035 -5.277 -4.941 1.00 87.06 564 PRO A CA 1
ATOM 4310 C C . PRO A 1 564 ? -12.642 -5.741 -4.471 1.00 87.06 564 PRO A C 1
ATOM 4312 O O . PRO A 1 564 ? -12.358 -6.934 -4.486 1.00 87.06 564 PRO A O 1
ATOM 4315 N N . PHE A 1 565 ? -11.738 -4.826 -4.110 1.00 91.62 565 PHE A N 1
ATOM 4316 C CA . PHE A 1 565 ? -10.341 -5.152 -3.787 1.00 91.62 565 PHE A CA 1
ATOM 4317 C C . PHE A 1 565 ? -10.124 -5.503 -2.308 1.00 91.62 565 PHE A C 1
ATOM 4319 O O . PHE A 1 565 ? -8.989 -5.560 -1.850 1.00 91.62 565 PHE A O 1
ATOM 4326 N N . ALA A 1 566 ? -11.194 -5.772 -1.567 1.00 90.25 566 ALA A N 1
ATOM 4327 C CA . ALA A 1 566 ? -11.142 -6.425 -0.269 1.00 90.25 566 ALA A CA 1
ATOM 4328 C C . ALA A 1 566 ? -12.132 -7.592 -0.245 1.00 90.25 566 ALA A C 1
ATOM 4330 O O . ALA A 1 566 ? -13.187 -7.525 -0.875 1.00 90.25 566 ALA A O 1
ATOM 4331 N N . ASP A 1 567 ? -11.804 -8.662 0.484 1.00 87.19 567 ASP A N 1
ATOM 4332 C CA . ASP A 1 567 ? -12.718 -9.807 0.622 1.00 87.19 567 ASP A CA 1
ATOM 4333 C C . ASP A 1 567 ? -13.930 -9.508 1.520 1.00 87.19 567 ASP A C 1
ATOM 4335 O O . ASP A 1 567 ? -14.934 -10.214 1.469 1.00 87.19 567 ASP A O 1
ATOM 4339 N N . GLN A 1 568 ? -13.845 -8.434 2.303 1.00 84.75 568 GLN A N 1
ATOM 4340 C CA . GLN A 1 568 ? -14.940 -7.804 3.027 1.00 84.75 568 GLN A CA 1
ATOM 4341 C C . GLN A 1 568 ? -14.777 -6.283 2.875 1.00 84.75 568 GLN A C 1
ATOM 4343 O O . GLN A 1 568 ? -13.727 -5.770 3.270 1.00 84.75 568 GLN A O 1
ATOM 4348 N N . PRO A 1 569 ? -15.757 -5.538 2.331 1.00 71.75 569 PRO A N 1
ATOM 4349 C CA . PRO A 1 569 ? -15.676 -4.081 2.279 1.00 71.75 569 PRO A CA 1
ATOM 4350 C C . PRO A 1 569 ? -15.465 -3.475 3.675 1.00 71.75 569 PRO A C 1
ATOM 4352 O O . PRO A 1 569 ? -16.101 -3.881 4.659 1.00 71.75 569 PRO A O 1
ATOM 4355 N N . VAL A 1 570 ? -14.551 -2.507 3.779 1.00 75.12 570 VAL A N 1
ATOM 4356 C CA . VAL A 1 570 ? -14.268 -1.831 5.058 1.00 75.12 570 VAL A CA 1
ATOM 4357 C C . VAL A 1 570 ? -15.477 -1.004 5.490 1.00 75.12 570 VAL A C 1
ATOM 4359 O O . VAL A 1 570 ? -15.852 -1.054 6.665 1.00 75.12 570 VAL A O 1
ATOM 4362 N N . VAL A 1 571 ? -16.107 -0.311 4.536 1.00 72.50 571 VAL A N 1
ATOM 4363 C CA . VAL A 1 571 ? -17.372 0.405 4.701 1.00 72.50 571 VAL A CA 1
ATOM 4364 C C . VAL A 1 571 ? -18.493 -0.510 4.210 1.00 72.50 571 VAL A C 1
ATOM 4366 O O . VAL A 1 571 ? -18.497 -0.934 3.056 1.00 72.50 571 VAL A O 1
ATOM 4369 N N . GLN A 1 572 ? -19.428 -0.853 5.092 1.00 56.53 572 GLN A N 1
ATOM 4370 C CA . GLN A 1 572 ? -20.641 -1.574 4.704 1.00 56.53 572 GLN A CA 1
ATOM 4371 C C . GLN A 1 572 ? -21.639 -0.568 4.122 1.00 56.53 572 GLN A C 1
ATOM 4373 O O . GLN A 1 572 ? -21.729 0.550 4.628 1.00 56.53 572 GLN A O 1
ATOM 4378 N N . ALA A 1 573 ? -22.355 -0.947 3.060 1.00 42.38 573 ALA A N 1
ATOM 4379 C CA . ALA A 1 573 ? -23.518 -0.184 2.618 1.00 42.38 573 ALA A CA 1
ATOM 4380 C C . ALA A 1 573 ? -24.533 -0.191 3.771 1.00 42.38 573 ALA A C 1
ATOM 4382 O O . ALA A 1 573 ? -24.879 -1.267 4.262 1.00 42.38 573 ALA A O 1
ATOM 4383 N N . SER A 1 574 ? -24.865 1.003 4.263 1.00 33.66 574 SER A N 1
ATOM 4384 C CA . SER A 1 574 ? -25.899 1.233 5.274 1.00 33.66 574 SER A CA 1
ATOM 4385 C C . SER A 1 574 ? -27.265 0.842 4.753 1.00 33.66 574 SER A C 1
ATOM 4387 O O . SER A 1 574 ? -27.504 1.180 3.571 1.00 33.66 574 SER A O 1
#

Solvent-accessible surface area (backbone atoms only — not comparable to full-atom values): 31563 Å² total; per-residue (Å²): 136,58,77,69,57,59,55,53,52,50,54,52,55,54,51,52,53,54,53,51,52,54,53,51,54,56,63,64,45,51,65,57,53,52,50,52,53,51,52,54,50,50,54,54,53,53,55,54,55,53,54,53,53,54,53,53,55,53,54,53,55,53,53,58,55,61,70,68,55,64,73,63,60,61,57,53,60,62,42,61,79,58,53,25,43,53,75,67,54,43,44,71,65,30,51,69,41,68,34,71,69,60,101,65,86,56,63,55,13,83,80,82,71,45,66,57,51,70,69,39,56,22,24,44,41,80,90,79,62,57,51,31,43,33,71,57,49,48,61,51,28,48,50,30,42,62,57,74,70,69,66,69,54,77,86,87,78,94,69,87,64,64,72,69,73,76,91,71,71,79,90,84,90,86,85,79,69,97,80,80,82,83,76,79,79,77,44,93,45,67,24,41,38,35,35,25,10,39,70,44,14,48,15,45,76,40,59,89,47,78,52,94,85,46,34,44,49,26,64,65,19,8,51,76,72,68,67,44,43,56,35,21,50,18,36,22,51,42,35,63,44,40,54,17,6,78,75,78,79,74,73,54,71,63,58,59,49,50,52,37,69,73,66,74,54,96,68,86,81,87,81,76,84,92,83,84,80,93,80,90,77,82,80,80,80,53,73,38,68,34,51,62,41,45,24,61,64,42,91,89,64,80,53,79,43,14,30,14,48,6,28,64,57,14,19,30,57,54,52,66,66,36,43,80,69,76,32,39,89,60,51,88,41,72,48,9,50,65,49,32,53,46,52,50,59,71,48,42,63,81,68,36,86,55,101,52,73,67,60,37,27,57,53,32,46,39,21,39,34,36,55,29,44,55,36,62,44,56,36,43,23,45,48,77,69,71,44,60,71,68,61,37,58,68,44,45,68,56,35,51,46,37,48,51,54,49,52,52,49,43,41,73,61,20,42,22,35,34,37,41,34,41,45,50,46,50,16,47,29,15,54,46,58,67,75,49,89,67,61,76,84,44,30,36,92,81,56,71,19,36,44,71,41,30,49,50,26,49,51,51,35,55,53,43,55,56,49,50,54,53,47,40,71,75,35,77,85,32,54,73,29,46,31,48,44,35,64,59,56,52,41,47,62,72,42,19,71,84,69,50,26,72,63,74,68,56,36,20,36,16,17,8,83,92,43,81,91,21,30,29,28,98,90,21,39,38,37,34,82,76,29,48,68,50,97,58,57,62,30,25,50,29,20,48,15,85,35,45,12,29,54,38,23,49,56,46,32,49,14,27,35,67,37,83,31,18,84,49,45,71,52,72,88,114